Protein AF-W7TYR7-F1 (afdb_monomer)

Foldseek 3Di:
DDDDPDPDPQAPLNCLVVPLVVLVVCLCVCLVVVPDPVFKRKDWPDWDDDSVQQWTKTKIKIFGHDPPPPPDDDDPDDPPPPPPTLIWIKMWTQGWDDDDDPDDDDPHTPGPPVAHTWIFTPDNLVLAQCVQADPVRTTGNFPCNVVPDNVQGPNNVSVSVSVRSVVDPPDPDDDCLVVDDDFFDKDALVVQPPQKFWWWDADVPRDTATWIWGQDLFKTFIWHDDPPDPRMITTHDMDTLVQFPDWDDDAQFWIWTAGVVGDIDITGGNCRVVNVVSSQVSCVVVVNHDFDDDPLLVVLQVQLVVLVVVLVVLVVVCVVVVADDPVSLVSSLVSLVSSLVSLVVGPDPVSVVSNVVSVVVSVVSCPDPRNVVNVVVVVDDDDDDDDDDDDDDDDDDDDDDDDDDDDDDDDDDDDDDDDDDD

pLDDT: mean 72.96, std 19.86, range [28.69, 96.19]

Mean predicted aligned error: 20.6 Å

Secondary structure (DSSP, 8-state):
-----PPPPPPHHHHHHHHHHHHHHHHHHHHHTT--BTTEEEEEEEEEEETTTTEEEEEEEEEEPPTTSTTS---TT----TTTS-EEEEEEE---B----SS----S-B-TTTSPPEEEEEE-GGGS-GGGB-TTSSBB--HHHHT--TT--HHHHHHHHHHHHHT---S-SS-HHHH-PPTT-EEEHHHHGGGEEEEEEE-TTS-EEEEEEEE-SSEEEEEEE-SSSTTEEEEEEEEEGGGEEEEEEETTTEEEEEETTS-EEEEE-TTHHHHHHHHHHHHHHTT-------HHHHHHHHHHHHHHHHHHHHHHHHHHTT---HHHHHHHHHHHHHHHHHHHTS--HHHHHHHHHHHHHHHHHHTSHHHHHHHHHHHS----PPPP----------------------------------

Nearest PDB structures (foldseek):
  8qqf-assembly2_C  TM=7.361E-01  e=1.436E-06  Homo sapiens
  8qqf-assembly1_A  TM=7.653E-01  e=6.402E-06  Homo sapiens
  6jm5-assembly2_B  TM=7.800E-01  e=1.273E-04  Homo sapiens
  6tuh-assembly2_B  TM=6.283E-01  e=4.091E-03  Homo sapiens
  6tse-assembly2_B  TM=6.086E-01  e=2.796E-02  Homo sapiens

Radius of gyration: 42.15 Å; Cα contacts (8 Å, |Δi|>4): 561; chains: 1; bounding box: 116×91×113 Å

Solvent-accessible surface area (backbone atoms only — not comparable to full-atom values): 25210 Å² total; per-residue (Å²): 142,79,91,78,84,72,79,73,83,78,51,71,68,60,52,40,66,61,44,52,62,50,37,53,47,47,31,49,54,52,41,70,71,61,57,50,53,100,53,32,48,60,41,81,77,47,76,48,82,38,79,90,77,35,40,32,38,36,34,36,38,36,33,64,57,66,92,84,64,79,89,60,77,91,70,93,78,71,79,82,63,88,84,77,67,88,34,33,31,35,37,41,40,46,40,50,46,82,81,84,73,89,90,73,98,64,97,63,78,56,24,50,60,83,37,71,59,50,38,35,50,77,39,43,65,88,53,40,53,46,82,36,40,34,96,82,73,35,37,55,48,49,71,66,61,77,65,55,52,69,84,65,48,64,42,56,54,53,50,54,50,43,48,46,40,62,78,38,69,73,93,74,91,68,61,55,79,79,79,54,69,53,65,44,46,75,44,56,47,84,81,44,59,90,33,56,43,67,32,24,33,82,42,97,88,78,50,71,44,73,30,29,41,36,52,56,77,52,36,41,29,40,27,31,74,39,91,87,44,84,69,29,31,27,28,65,42,55,44,54,52,87,45,56,64,46,79,49,69,41,81,61,46,23,34,34,45,31,32,72,88,70,53,68,50,63,33,41,16,59,61,25,57,61,53,51,50,52,49,49,49,33,35,43,77,71,74,47,82,81,73,84,88,44,72,67,47,52,52,31,47,54,50,18,50,50,27,49,53,52,28,52,52,52,50,54,54,32,58,75,66,74,58,87,48,74,66,57,54,50,51,37,52,51,26,32,50,52,19,28,56,33,20,62,72,34,86,39,74,67,30,51,53,51,23,51,50,35,50,49,51,46,51,55,56,60,65,34,66,74,50,41,54,52,52,50,60,70,68,50,82,90,82,77,81,82,83,82,80,90,88,87,89,87,90,88,83,86,82,83,88,87,84,86,81,86,82,88,75,89,84,88,85,82,89,86,84,84,86,82,88,134

Structure (mmCIF, N/CA/C/O backbone):
data_AF-W7TYR7-F1
#
_entry.id   AF-W7TYR7-F1
#
loop_
_atom_site.group_PDB
_atom_site.id
_atom_site.type_symbol
_atom_site.label_atom_id
_atom_site.label_alt_id
_atom_site.label_comp_id
_atom_site.label_asym_id
_atom_site.label_entity_id
_atom_site.label_seq_id
_atom_site.pdbx_PDB_ins_code
_atom_site.Cartn_x
_atom_site.Cartn_y
_atom_site.Cartn_z
_atom_site.occupancy
_atom_site.B_iso_or_equiv
_atom_site.auth_seq_id
_atom_site.auth_comp_id
_atom_site.auth_asym_id
_atom_site.auth_atom_id
_atom_site.pdbx_PDB_model_num
ATOM 1 N N . MET A 1 1 ? 57.293 43.889 -33.703 1.00 39.19 1 MET A N 1
ATOM 2 C CA . MET A 1 1 ? 57.100 42.558 -34.311 1.00 39.19 1 MET A CA 1
ATOM 3 C C . MET A 1 1 ? 56.877 41.585 -33.171 1.00 39.19 1 MET A C 1
ATOM 5 O O . MET A 1 1 ? 57.837 41.118 -32.579 1.00 39.19 1 MET A O 1
ATOM 9 N N . THR A 1 2 ? 55.622 41.410 -32.771 1.00 37.38 2 THR A N 1
ATOM 10 C CA . THR A 1 2 ? 55.209 40.427 -31.764 1.00 37.38 2 THR A CA 1
ATOM 11 C C . THR A 1 2 ? 54.388 39.384 -32.492 1.00 37.38 2 THR A C 1
ATOM 13 O O . THR A 1 2 ? 53.327 39.689 -33.033 1.00 37.38 2 THR A O 1
ATOM 16 N N . ASP A 1 3 ? 54.972 38.196 -32.562 1.00 40.66 3 ASP A N 1
ATOM 17 C CA . ASP A 1 3 ? 54.408 36.972 -33.101 1.00 40.66 3 ASP A CA 1
ATOM 18 C C . ASP A 1 3 ? 53.187 36.590 -32.253 1.00 40.66 3 ASP A C 1
ATOM 20 O O . ASP A 1 3 ? 53.321 36.189 -31.099 1.00 40.66 3 ASP A O 1
ATOM 24 N N . SER A 1 4 ? 51.991 36.801 -32.797 1.00 36.41 4 SER A N 1
ATOM 25 C CA . SER A 1 4 ? 50.727 36.373 -32.195 1.00 36.41 4 SER A CA 1
ATOM 26 C C . SER A 1 4 ? 50.167 35.260 -33.066 1.00 36.41 4 SER A C 1
ATOM 28 O O . SER A 1 4 ? 49.257 35.461 -33.865 1.00 36.41 4 SER A O 1
ATOM 30 N N . SER A 1 5 ? 50.780 34.085 -32.952 1.00 44.78 5 SER A N 1
ATOM 31 C CA . SER A 1 5 ? 50.222 32.846 -33.485 1.00 44.78 5 SER A CA 1
ATOM 32 C C . SER A 1 5 ? 49.186 32.328 -32.490 1.00 44.78 5 SER A C 1
ATOM 34 O O . SER A 1 5 ? 49.464 31.418 -31.712 1.00 44.78 5 SER A O 1
ATOM 36 N N . ASP A 1 6 ? 48.001 32.939 -32.482 1.00 40.06 6 ASP A N 1
ATOM 37 C CA . ASP A 1 6 ? 46.838 32.309 -31.859 1.00 40.06 6 ASP A CA 1
ATOM 38 C C . ASP A 1 6 ? 46.474 31.059 -32.681 1.00 40.06 6 ASP A C 1
ATOM 40 O O . ASP A 1 6 ? 46.296 31.162 -33.901 1.00 40.06 6 ASP A O 1
ATOM 44 N N . PRO A 1 7 ? 46.380 29.862 -32.070 1.00 44.88 7 PRO A N 1
ATOM 45 C CA . PRO A 1 7 ? 45.947 28.678 -32.791 1.00 44.88 7 PRO A CA 1
ATOM 46 C C . PRO A 1 7 ? 44.494 28.869 -33.237 1.00 44.88 7 PRO A C 1
ATOM 48 O O . PRO A 1 7 ? 43.613 29.162 -32.429 1.00 44.88 7 PRO A O 1
ATOM 51 N N . ALA A 1 8 ? 44.249 28.704 -34.539 1.00 42.69 8 ALA A N 1
ATOM 52 C CA . ALA A 1 8 ? 42.916 28.801 -35.120 1.00 42.69 8 ALA A CA 1
ATOM 53 C C . ALA A 1 8 ? 41.913 27.896 -34.369 1.00 42.69 8 ALA A C 1
ATOM 55 O O . ALA A 1 8 ? 42.277 26.783 -33.971 1.00 42.69 8 ALA A O 1
ATOM 56 N N . PRO A 1 9 ? 40.651 28.333 -34.189 1.00 42.69 9 PRO A N 1
ATOM 57 C CA . PRO A 1 9 ? 39.634 27.533 -33.519 1.00 42.69 9 PRO A CA 1
ATOM 58 C C . PRO A 1 9 ? 39.444 26.209 -34.265 1.00 42.69 9 PRO A C 1
ATOM 60 O O . PRO A 1 9 ? 39.054 26.173 -35.432 1.00 42.69 9 PRO A O 1
ATOM 63 N N . VAL A 1 10 ? 39.758 25.110 -33.580 1.00 45.50 10 VAL A N 1
ATOM 64 C CA . VAL A 1 10 ? 39.609 23.747 -34.095 1.00 45.50 10 VAL A CA 1
ATOM 65 C C . VAL A 1 10 ? 38.125 23.507 -34.361 1.00 45.50 10 VAL A C 1
ATOM 67 O O . VAL A 1 10 ? 37.313 23.566 -33.437 1.00 45.50 10 VAL A O 1
ATOM 70 N N . SER A 1 11 ? 37.748 23.259 -35.616 1.00 49.91 11 SER A N 1
ATOM 71 C CA . SER A 1 11 ? 36.361 22.932 -35.943 1.00 49.91 11 SER A CA 1
ATOM 72 C C . SER A 1 11 ? 35.942 21.646 -35.205 1.00 49.91 11 SER A C 1
ATOM 74 O O . SER A 1 11 ? 36.747 20.713 -35.105 1.00 49.91 11 SER A O 1
ATOM 76 N N . PRO A 1 12 ? 34.695 21.536 -34.704 1.00 51.84 12 PRO A N 1
ATOM 77 C CA . PRO A 1 12 ? 34.187 20.307 -34.082 1.00 51.84 12 PRO A CA 1
ATOM 78 C C . PRO A 1 12 ? 34.393 19.066 -34.968 1.00 51.84 12 PRO A C 1
ATOM 80 O O . PRO A 1 12 ? 34.713 17.988 -34.473 1.00 51.84 12 PRO A O 1
ATOM 83 N N . THR A 1 13 ? 34.327 19.251 -36.290 1.00 56.19 13 THR A N 1
ATOM 84 C CA . THR A 1 13 ? 34.595 18.246 -37.327 1.00 56.19 13 THR A CA 1
ATOM 85 C C . THR A 1 13 ? 36.034 17.704 -37.294 1.00 56.19 13 THR A C 1
ATOM 87 O O . THR A 1 13 ? 36.252 16.526 -37.560 1.00 56.19 13 THR A O 1
ATOM 90 N N . SER A 1 14 ? 37.024 18.525 -36.917 1.00 60.25 14 SER A N 1
ATOM 91 C CA . SER A 1 14 ? 38.442 18.136 -36.785 1.00 60.25 14 SER A CA 1
ATOM 92 C C . SER A 1 14 ? 38.724 17.324 -35.508 1.00 60.25 14 SER A C 1
ATOM 94 O O . SER A 1 14 ? 39.539 16.396 -35.488 1.00 60.25 14 SER A O 1
ATOM 96 N N . ILE A 1 15 ? 38.001 17.617 -34.423 1.00 65.38 15 ILE A N 1
ATOM 97 C CA . ILE A 1 15 ? 38.088 16.827 -33.187 1.00 65.38 15 ILE A CA 1
ATOM 98 C C . ILE A 1 15 ? 37.433 15.460 -33.401 1.00 65.38 15 ILE A C 1
ATOM 100 O O . ILE A 1 15 ? 38.005 14.440 -33.021 1.00 65.38 15 ILE A O 1
ATOM 104 N N . TRP A 1 16 ? 36.266 15.426 -34.044 1.00 74.69 16 TRP A N 1
ATOM 105 C CA . TRP A 1 16 ? 35.509 14.197 -34.276 1.00 74.69 16 TRP A CA 1
ATOM 106 C C . TRP A 1 16 ? 36.259 13.215 -35.191 1.00 74.69 16 TRP A C 1
ATOM 108 O O . TRP A 1 16 ? 36.404 12.043 -34.838 1.00 74.69 16 TRP A O 1
ATOM 118 N N . SER A 1 17 ? 36.860 13.717 -36.279 1.00 72.12 17 SER A N 1
ATOM 119 C CA . SER A 1 17 ? 37.628 12.917 -37.248 1.00 72.12 17 SER A CA 1
ATOM 120 C C . SER A 1 17 ? 38.881 12.255 -36.664 1.00 72.12 17 SER A C 1
ATOM 122 O O . SER A 1 17 ? 39.304 11.206 -37.144 1.00 72.12 17 SER A O 1
ATOM 124 N N . SER A 1 18 ? 39.460 12.817 -35.596 1.00 77.62 18 SER A N 1
ATOM 125 C CA . SER A 1 18 ? 40.610 12.229 -34.895 1.00 77.62 18 SER A CA 1
ATOM 126 C C . SER A 1 18 ? 40.230 11.466 -33.622 1.00 77.62 18 SER A C 1
ATOM 128 O O . SER A 1 18 ? 40.970 10.579 -33.188 1.00 77.62 18 SER A O 1
ATOM 130 N N . ARG A 1 19 ? 39.109 11.804 -32.972 1.00 82.25 19 ARG A N 1
ATOM 131 C CA . ARG A 1 19 ? 38.669 11.184 -31.713 1.00 82.25 19 ARG A CA 1
ATOM 132 C C . ARG A 1 19 ? 37.880 9.899 -31.951 1.00 82.25 19 ARG A C 1
ATOM 134 O O . ARG A 1 19 ? 38.197 8.911 -31.299 1.00 82.25 19 ARG A O 1
ATOM 141 N N . MET A 1 20 ? 36.926 9.873 -32.885 1.00 85.31 20 MET A N 1
ATOM 142 C CA . MET A 1 20 ? 36.084 8.691 -33.141 1.00 85.31 20 MET A CA 1
ATOM 143 C C . MET A 1 20 ? 36.871 7.445 -33.554 1.00 85.31 20 MET A C 1
ATOM 145 O O . MET A 1 20 ? 36.643 6.392 -32.954 1.00 85.31 20 MET A O 1
ATOM 149 N N . PRO A 1 21 ? 37.853 7.522 -34.477 1.00 86.06 21 PRO A N 1
ATOM 150 C CA . PRO A 1 21 ? 38.657 6.350 -34.812 1.00 86.06 21 PRO A CA 1
ATOM 151 C C . PRO A 1 21 ? 39.438 5.807 -33.610 1.00 86.06 21 PRO A C 1
ATOM 153 O O . PRO A 1 21 ? 39.543 4.595 -33.447 1.00 86.06 21 PRO A O 1
ATOM 156 N N . ARG A 1 22 ? 39.942 6.691 -32.735 1.00 86.56 22 ARG A N 1
ATOM 157 C CA . ARG A 1 22 ? 40.651 6.298 -31.506 1.00 86.56 22 ARG A CA 1
ATOM 158 C C . ARG A 1 22 ? 39.720 5.676 -30.468 1.00 86.56 22 ARG A C 1
ATOM 160 O O . ARG A 1 22 ? 40.109 4.704 -29.835 1.00 86.56 22 ARG A O 1
ATOM 167 N N . GLU A 1 23 ? 38.512 6.207 -30.301 1.00 87.38 23 GLU A N 1
ATOM 168 C CA . GLU A 1 23 ? 37.497 5.642 -29.402 1.00 87.38 23 GLU A CA 1
ATOM 169 C C . GLU A 1 23 ? 37.071 4.240 -29.849 1.00 87.38 23 GLU A C 1
ATOM 171 O O . GLU A 1 23 ? 37.056 3.320 -29.035 1.00 87.38 23 GLU A O 1
ATOM 176 N N . LEU A 1 24 ? 36.802 4.045 -31.144 1.00 85.44 24 LEU A N 1
ATOM 177 C CA . LEU A 1 24 ? 36.439 2.735 -31.692 1.00 85.44 24 LEU A CA 1
ATOM 178 C C . LEU A 1 24 ? 37.611 1.746 -31.653 1.00 85.44 24 LEU A C 1
ATOM 180 O O . LEU A 1 24 ? 37.408 0.582 -31.322 1.00 85.44 24 LEU A O 1
ATOM 184 N N . ALA A 1 25 ? 38.837 2.196 -31.936 1.00 85.56 25 ALA A N 1
ATOM 185 C CA . ALA A 1 25 ? 40.027 1.357 -31.797 1.00 85.56 25 ALA A CA 1
ATOM 186 C C . ALA A 1 25 ? 40.276 0.961 -30.333 1.00 85.56 25 ALA A C 1
ATOM 188 O O . ALA A 1 25 ? 40.589 -0.192 -30.066 1.00 85.56 25 ALA A O 1
ATOM 189 N N . SER A 1 26 ? 40.082 1.884 -29.385 1.00 84.56 26 SER A N 1
ATOM 190 C CA . SER A 1 26 ? 40.175 1.624 -27.941 1.00 84.56 26 SER A CA 1
ATOM 191 C C . SER A 1 26 ? 39.092 0.654 -27.468 1.00 84.56 26 SER A C 1
ATOM 193 O O . SER A 1 26 ? 39.385 -0.258 -26.699 1.00 84.56 26 SER A O 1
ATOM 195 N N . LEU A 1 27 ? 37.857 0.804 -27.962 1.00 83.25 27 LEU A N 1
ATOM 196 C CA . LEU A 1 27 ? 36.766 -0.142 -27.732 1.00 83.25 27 LEU A CA 1
ATOM 197 C C . LEU A 1 27 ? 37.156 -1.537 -28.227 1.00 83.25 27 LEU A C 1
ATOM 199 O O . LEU A 1 27 ? 37.070 -2.494 -27.472 1.00 83.25 27 LEU A O 1
ATOM 203 N N . GLU A 1 28 ? 37.668 -1.665 -29.448 1.00 78.94 28 GLU A N 1
ATOM 204 C CA . GLU A 1 28 ? 38.120 -2.958 -29.962 1.00 78.94 28 GLU A CA 1
ATOM 205 C C . GLU A 1 28 ? 39.334 -3.515 -29.229 1.00 78.94 28 GLU A C 1
ATOM 207 O O . GLU A 1 28 ? 39.388 -4.710 -28.988 1.00 78.94 28 GLU A O 1
ATOM 212 N N . GLU A 1 29 ? 40.322 -2.696 -28.883 1.00 78.25 29 GLU A N 1
ATOM 213 C CA . GLU A 1 29 ? 41.545 -3.154 -28.229 1.00 78.25 29 GLU A CA 1
ATOM 214 C C . GLU A 1 29 ? 41.277 -3.602 -26.793 1.00 78.25 29 GLU A C 1
ATOM 216 O O . GLU A 1 29 ? 41.718 -4.681 -26.391 1.00 78.25 29 GLU A O 1
ATOM 221 N N . LYS A 1 30 ? 40.514 -2.807 -26.032 1.00 72.44 30 LYS A N 1
ATOM 222 C CA . LYS A 1 30 ? 40.076 -3.190 -24.690 1.00 72.44 30 LYS A CA 1
ATOM 223 C C . LYS A 1 30 ? 39.233 -4.462 -24.776 1.00 72.44 30 LYS A C 1
ATOM 225 O O . LYS A 1 30 ? 39.461 -5.385 -24.006 1.00 72.44 30 LYS A O 1
ATOM 230 N N . LEU A 1 31 ? 38.330 -4.592 -25.743 1.00 67.19 31 LEU A N 1
ATOM 231 C CA . LEU A 1 31 ? 37.446 -5.758 -25.807 1.00 67.19 31 LEU A CA 1
ATOM 232 C C . LEU A 1 31 ? 38.091 -7.013 -26.443 1.00 67.19 31 LEU A C 1
ATOM 234 O O . LEU A 1 31 ? 37.788 -8.116 -25.998 1.00 67.19 31 LEU A O 1
ATOM 238 N N . ARG A 1 32 ? 39.048 -6.885 -27.382 1.00 59.59 32 ARG A N 1
ATOM 239 C CA . ARG A 1 32 ? 39.822 -8.005 -27.979 1.00 59.59 32 ARG A CA 1
ATOM 240 C C . ARG A 1 32 ? 40.736 -8.699 -26.983 1.00 59.59 32 ARG A C 1
ATOM 242 O O . ARG A 1 32 ? 40.950 -9.897 -27.104 1.00 59.59 32 ARG A O 1
ATOM 249 N N . ARG A 1 33 ? 41.267 -7.981 -25.989 1.00 50.59 33 ARG A N 1
ATOM 250 C CA . ARG A 1 33 ? 42.091 -8.590 -24.927 1.00 50.59 33 ARG A CA 1
ATOM 251 C C . ARG A 1 33 ? 41.278 -9.462 -23.965 1.00 50.59 33 ARG A C 1
ATOM 253 O O . ARG A 1 33 ? 41.795 -9.834 -22.918 1.00 50.59 33 ARG A O 1
ATOM 260 N N . GLY A 1 34 ? 40.015 -9.748 -24.292 1.00 46.53 34 GLY A N 1
ATOM 261 C CA . GLY A 1 34 ? 39.099 -10.411 -23.390 1.00 46.53 34 GLY A CA 1
ATOM 262 C C . GLY A 1 34 ? 39.017 -9.617 -22.101 1.00 46.53 34 GLY A C 1
ATOM 263 O O . GLY A 1 34 ? 39.277 -10.180 -21.040 1.00 46.53 34 GLY A O 1
ATOM 264 N N . THR A 1 35 ? 38.673 -8.318 -22.172 1.00 48.06 35 THR A N 1
ATOM 265 C CA . THR A 1 35 ? 38.212 -7.602 -20.971 1.00 48.06 35 THR A CA 1
ATOM 266 C C . THR A 1 35 ? 36.854 -8.180 -20.594 1.00 48.06 35 THR A C 1
ATOM 268 O O . THR A 1 35 ? 35.797 -7.594 -20.793 1.00 48.06 35 THR A O 1
ATOM 271 N N . SER A 1 36 ? 36.917 -9.412 -20.107 1.00 47.91 36 SER A N 1
ATOM 272 C CA . SER A 1 36 ? 35.9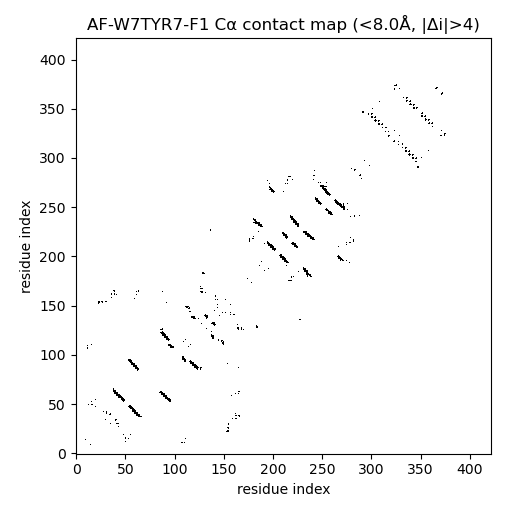49 -10.016 -19.244 1.00 47.91 36 SER A CA 1
ATOM 273 C C . SER A 1 36 ? 35.993 -9.138 -18.005 1.00 47.91 36 SER A C 1
ATOM 275 O O . SER A 1 36 ? 36.991 -9.117 -17.279 1.00 47.91 36 SER A O 1
ATOM 277 N N . THR A 1 37 ? 34.903 -8.437 -17.711 1.00 52.59 37 THR A N 1
ATOM 278 C CA . THR A 1 37 ? 34.578 -8.356 -16.287 1.00 52.59 37 THR A CA 1
ATOM 279 C C . THR A 1 37 ? 34.456 -9.812 -15.819 1.00 52.59 37 THR A C 1
ATOM 281 O O . THR A 1 37 ? 34.163 -10.690 -16.639 1.00 52.59 37 THR A O 1
ATOM 284 N N . ARG A 1 38 ? 34.786 -10.127 -14.561 1.00 53.97 38 ARG A N 1
ATOM 285 C CA . ARG A 1 38 ? 34.997 -11.521 -14.100 1.00 53.97 38 ARG A CA 1
ATOM 286 C C . ARG A 1 38 ? 33.911 -12.527 -14.534 1.00 53.97 38 ARG A C 1
ATOM 288 O O . ARG A 1 38 ? 34.203 -13.712 -14.567 1.00 53.97 38 ARG A O 1
ATOM 295 N N . THR A 1 39 ? 32.711 -12.068 -14.898 1.00 58.19 39 THR A N 1
ATOM 296 C CA . THR A 1 39 ? 31.561 -12.896 -15.271 1.00 58.19 39 THR A CA 1
ATOM 297 C C . THR A 1 39 ? 30.742 -12.405 -16.488 1.00 58.19 39 THR A C 1
ATOM 299 O O . THR A 1 39 ? 29.676 -12.960 -16.745 1.00 58.19 39 THR A O 1
ATOM 302 N N . CYS A 1 40 ? 31.184 -11.404 -17.272 1.00 70.62 40 CYS A N 1
ATOM 303 C CA . CYS A 1 40 ? 30.457 -10.941 -18.475 1.00 70.62 40 CYS A CA 1
ATOM 304 C C . CYS A 1 40 ? 31.368 -10.857 -19.713 1.00 70.62 40 CYS A C 1
ATOM 306 O O . CYS A 1 40 ? 32.413 -10.202 -19.700 1.00 70.62 40 CYS A O 1
ATOM 308 N N . ARG A 1 41 ? 30.966 -11.529 -20.797 1.00 78.12 41 ARG A N 1
ATOM 309 C CA . ARG A 1 41 ? 31.606 -11.490 -22.115 1.00 78.12 41 ARG A CA 1
ATOM 310 C C . ARG A 1 41 ? 30.982 -10.371 -22.944 1.00 78.12 41 ARG A C 1
ATOM 312 O O . ARG A 1 41 ? 29.815 -10.432 -23.321 1.00 78.12 41 ARG A O 1
ATOM 319 N N . VAL A 1 42 ? 31.789 -9.368 -23.263 1.00 81.94 42 VAL A N 1
ATOM 320 C CA . VAL A 1 42 ? 31.397 -8.231 -24.100 1.00 81.94 42 VAL A CA 1
ATOM 321 C C . VAL A 1 42 ? 31.832 -8.483 -25.543 1.00 81.94 42 VAL A C 1
ATOM 323 O O . VAL A 1 42 ? 33.010 -8.723 -25.798 1.00 81.94 42 VAL A O 1
ATOM 326 N N . THR A 1 43 ? 30.902 -8.391 -26.492 1.00 83.50 43 THR A N 1
ATOM 327 C CA . THR A 1 43 ? 31.155 -8.619 -27.922 1.00 83.50 43 THR A CA 1
ATOM 328 C C . THR A 1 43 ? 30.668 -7.430 -28.742 1.00 83.50 43 THR A C 1
ATOM 330 O O . THR A 1 43 ? 29.492 -7.083 -28.694 1.00 83.50 43 THR A O 1
ATOM 333 N N . VAL A 1 44 ? 31.544 -6.805 -29.530 1.00 85.44 44 VAL A N 1
ATOM 334 C CA . VAL A 1 44 ? 31.132 -5.769 -30.493 1.00 85.44 44 VAL A CA 1
ATOM 335 C C . VAL A 1 44 ? 30.607 -6.461 -31.749 1.00 85.44 44 VAL A C 1
ATOM 337 O O . VAL A 1 44 ? 31.363 -7.158 -32.419 1.00 85.44 44 VAL A O 1
ATOM 340 N N . LEU A 1 45 ? 29.326 -6.274 -32.066 1.00 84.12 45 LEU A N 1
ATOM 341 C CA . LEU A 1 45 ? 28.677 -6.911 -33.218 1.00 84.12 45 LEU A CA 1
ATOM 342 C C . LEU A 1 45 ? 28.783 -6.065 -34.484 1.00 84.12 45 LEU A C 1
ATOM 344 O O . LEU A 1 45 ? 28.972 -6.586 -35.579 1.00 84.12 45 LEU A O 1
ATOM 348 N N . SER A 1 46 ? 28.643 -4.748 -34.350 1.00 87.50 46 SER A N 1
ATOM 349 C CA . SER A 1 46 ? 28.732 -3.836 -35.485 1.00 87.50 46 SER A CA 1
ATOM 350 C C . SER A 1 46 ? 29.206 -2.456 -35.055 1.00 87.50 46 SER A C 1
ATOM 352 O O . SER A 1 46 ? 29.031 -2.033 -33.910 1.00 87.50 46 SER A O 1
ATOM 354 N N . LYS A 1 47 ? 29.814 -1.743 -36.000 1.00 88.19 47 LYS A N 1
ATOM 355 C CA . LYS A 1 47 ? 30.225 -0.350 -35.851 1.00 88.19 47 LYS A CA 1
ATOM 356 C C . LYS A 1 47 ? 29.929 0.392 -37.145 1.00 88.19 47 LYS A C 1
ATOM 358 O O . LYS A 1 47 ? 30.207 -0.112 -38.229 1.00 88.19 47 LYS A O 1
ATOM 363 N N . THR A 1 48 ? 29.377 1.586 -37.018 1.00 88.69 48 THR A N 1
ATOM 364 C CA . THR A 1 48 ? 29.124 2.508 -38.122 1.00 88.69 48 THR A CA 1
ATOM 365 C C . THR A 1 48 ? 29.826 3.810 -37.789 1.00 88.69 48 THR A C 1
ATOM 367 O O . THR A 1 48 ? 29.563 4.386 -36.734 1.00 88.69 48 THR A O 1
ATOM 370 N N . LEU A 1 49 ? 30.729 4.246 -38.666 1.00 87.44 49 LEU A N 1
ATOM 371 C CA . LEU A 1 49 ? 31.401 5.536 -38.570 1.00 87.44 49 LEU A CA 1
ATOM 372 C C . LEU A 1 49 ? 31.287 6.252 -39.913 1.00 87.44 49 LEU A C 1
ATOM 374 O O . LEU A 1 49 ? 31.837 5.786 -40.908 1.00 87.44 49 LEU A O 1
ATOM 378 N N . ASP A 1 50 ? 30.610 7.391 -39.910 1.00 84.38 50 ASP A N 1
ATOM 379 C CA . ASP A 1 50 ? 30.505 8.310 -41.036 1.00 84.38 50 ASP A CA 1
ATOM 380 C C . ASP A 1 50 ? 30.928 9.702 -40.555 1.00 84.38 50 ASP A C 1
ATOM 382 O O . ASP A 1 50 ? 30.204 10.368 -39.814 1.00 84.38 50 ASP A O 1
ATOM 386 N N . ASN A 1 51 ? 32.139 10.114 -40.934 1.00 77.50 51 ASN A N 1
ATOM 387 C CA . ASN A 1 51 ? 32.704 11.412 -40.555 1.00 77.50 51 ASN A CA 1
ATOM 388 C C . ASN A 1 51 ? 32.036 12.586 -41.262 1.00 77.50 51 ASN A C 1
ATOM 390 O O . ASN A 1 51 ? 32.021 13.682 -40.701 1.00 77.50 51 ASN A O 1
ATOM 394 N N . ASP A 1 52 ? 31.474 12.361 -42.446 1.00 75.00 52 ASP A N 1
ATOM 395 C CA . ASP A 1 52 ? 30.884 13.421 -43.255 1.00 75.00 52 ASP A CA 1
ATOM 396 C C . ASP A 1 52 ? 29.493 13.776 -42.722 1.00 75.00 52 ASP A C 1
ATOM 398 O O . ASP A 1 52 ? 29.141 14.951 -42.618 1.00 75.00 52 ASP A O 1
ATOM 402 N N . ASN A 1 53 ? 28.741 12.760 -42.288 1.00 75.75 53 ASN A N 1
ATOM 403 C CA . ASN A 1 53 ? 27.419 12.922 -41.683 1.00 75.75 53 ASN A CA 1
ATOM 404 C C . ASN A 1 53 ? 27.442 12.952 -40.144 1.00 75.75 53 ASN A C 1
ATOM 406 O O . ASN A 1 53 ? 26.400 13.120 -39.510 1.00 75.75 53 ASN A O 1
ATOM 410 N N . GLY A 1 54 ? 28.616 12.786 -39.524 1.00 77.75 54 GLY A N 1
ATOM 411 C CA . GLY A 1 54 ? 28.787 12.791 -38.071 1.00 77.75 54 GLY A CA 1
ATOM 412 C C . GLY A 1 54 ? 28.085 11.630 -37.358 1.00 77.75 54 GLY A C 1
ATOM 413 O O . GLY A 1 54 ? 27.649 11.802 -36.221 1.00 77.75 54 GLY A O 1
ATOM 414 N N . VAL A 1 55 ? 27.949 10.466 -38.001 1.00 83.19 55 VAL A N 1
ATOM 415 C CA . VAL A 1 55 ? 27.262 9.285 -37.448 1.00 83.19 55 VAL A CA 1
ATOM 416 C C . VAL A 1 55 ? 28.268 8.328 -36.827 1.00 83.19 55 VAL A C 1
ATOM 418 O O . VAL A 1 55 ? 29.130 7.793 -37.523 1.00 83.19 55 VAL A O 1
ATOM 421 N N . CYS A 1 56 ? 28.155 8.081 -35.524 1.00 88.12 56 CYS A N 1
ATOM 422 C CA . CYS A 1 56 ? 28.957 7.074 -34.835 1.00 88.12 56 CYS A CA 1
ATOM 423 C C . CYS A 1 56 ? 28.046 6.213 -33.971 1.00 88.12 56 CYS A C 1
ATOM 425 O O . CYS A 1 56 ? 27.499 6.682 -32.973 1.00 88.12 56 CYS A O 1
ATOM 427 N N . LYS A 1 57 ? 27.892 4.951 -34.365 1.00 90.81 57 LYS A N 1
ATOM 428 C CA . LYS A 1 57 ? 27.079 3.968 -33.652 1.00 90.81 57 LYS A CA 1
ATOM 429 C C . LYS A 1 57 ? 27.850 2.674 -33.489 1.00 90.81 57 LYS A C 1
ATOM 431 O O . LYS A 1 57 ? 28.480 2.214 -34.444 1.00 90.81 57 LYS A O 1
ATOM 436 N N . CYS A 1 58 ? 27.761 2.047 -32.326 1.00 90.75 58 CYS A N 1
ATOM 437 C CA . CYS A 1 58 ? 28.209 0.671 -32.159 1.00 90.75 58 CYS A CA 1
ATOM 438 C C . CYS A 1 58 ? 27.143 -0.184 -31.484 1.00 90.75 58 CYS A C 1
ATOM 440 O O . CYS A 1 58 ? 26.449 0.261 -30.575 1.00 90.75 58 CYS A O 1
ATOM 442 N N . THR A 1 59 ? 27.023 -1.421 -31.956 1.00 90.62 59 THR A N 1
ATOM 443 C CA . THR A 1 59 ? 26.147 -2.429 -31.363 1.00 90.62 59 THR A CA 1
ATOM 444 C C . THR A 1 59 ? 27.011 -3.399 -30.580 1.00 90.62 59 THR A C 1
ATOM 446 O O . THR A 1 59 ? 27.966 -3.961 -31.125 1.00 90.62 59 THR A O 1
ATOM 449 N N . VAL A 1 60 ? 26.687 -3.595 -29.308 1.00 89.62 60 VAL A N 1
ATOM 450 C CA . VAL A 1 60 ? 27.455 -4.420 -28.378 1.00 89.62 60 VAL A CA 1
ATOM 451 C C . VAL A 1 60 ? 26.531 -5.420 -27.699 1.00 89.62 60 VAL A C 1
ATOM 453 O O . VAL A 1 60 ? 25.477 -5.046 -27.198 1.00 89.62 60 VAL A O 1
ATOM 456 N N . MET A 1 61 ? 26.940 -6.683 -27.663 1.00 87.25 61 MET A N 1
ATOM 457 C CA . MET A 1 61 ? 26.288 -7.748 -26.909 1.00 87.25 61 MET A CA 1
ATOM 458 C C . MET A 1 61 ? 27.030 -7.991 -25.594 1.00 87.25 61 MET A C 1
ATOM 460 O O . MET A 1 61 ? 28.257 -8.111 -25.583 1.00 87.25 61 MET A O 1
ATOM 464 N N . LEU A 1 62 ? 26.286 -8.088 -24.498 1.00 87.00 62 LEU A N 1
ATOM 465 C CA . LEU A 1 62 ? 26.774 -8.405 -23.160 1.00 87.00 62 LEU A CA 1
ATOM 466 C C . LEU A 1 62 ? 26.211 -9.765 -22.743 1.00 87.00 62 LEU A C 1
ATOM 468 O O . LEU A 1 62 ? 25.046 -9.863 -22.366 1.00 87.00 62 LEU A O 1
ATOM 472 N N . ASN A 1 63 ? 27.029 -10.811 -22.799 1.00 81.38 63 ASN A N 1
ATOM 473 C CA . ASN A 1 63 ? 26.627 -12.164 -22.421 1.00 81.38 63 ASN A CA 1
ATOM 474 C C . ASN A 1 63 ? 27.154 -12.497 -21.028 1.00 81.38 63 ASN A C 1
ATOM 476 O O . ASN A 1 63 ? 28.353 -12.378 -20.773 1.00 81.38 63 ASN A O 1
ATOM 480 N N . ARG A 1 64 ? 26.287 -12.958 -20.127 1.00 70.75 64 ARG A N 1
ATOM 481 C CA . ARG A 1 64 ? 26.737 -13.498 -18.838 1.00 70.75 64 ARG A CA 1
ATOM 482 C C . ARG A 1 64 ? 27.482 -14.811 -19.085 1.00 70.75 64 ARG A C 1
ATOM 484 O O . ARG A 1 64 ? 27.080 -15.588 -19.945 1.00 70.75 64 ARG A O 1
ATOM 491 N N . ARG A 1 65 ? 28.584 -15.041 -18.370 1.00 63.00 65 ARG A N 1
ATOM 492 C CA . ARG A 1 65 ? 29.213 -16.365 -18.320 1.00 63.00 65 ARG A CA 1
ATOM 493 C C . ARG A 1 65 ? 28.481 -17.207 -17.282 1.00 63.00 65 ARG A C 1
ATOM 495 O O . ARG A 1 65 ? 28.356 -16.764 -16.143 1.00 63.00 65 ARG A O 1
ATOM 502 N N . ASP A 1 66 ? 28.065 -18.409 -17.662 1.00 53.97 66 ASP A N 1
ATOM 503 C CA . ASP A 1 66 ? 27.684 -19.437 -16.698 1.00 53.97 66 ASP A CA 1
ATOM 504 C C . ASP A 1 66 ? 28.962 -20.009 -16.071 1.00 53.97 66 ASP A C 1
ATOM 506 O O . ASP A 1 66 ? 29.832 -20.521 -16.777 1.00 53.97 66 ASP A O 1
ATOM 510 N N . GLU A 1 67 ? 29.087 -19.940 -14.741 1.00 44.53 67 GLU A N 1
ATOM 511 C CA . GLU A 1 67 ? 30.262 -20.436 -13.997 1.00 44.53 67 GLU A CA 1
ATOM 512 C C . GLU A 1 67 ? 30.501 -21.956 -14.156 1.00 44.53 67 GLU A C 1
ATOM 514 O O . GLU A 1 67 ? 31.532 -22.468 -13.728 1.00 44.53 67 GLU A O 1
ATOM 519 N N . GLN A 1 68 ? 29.584 -22.691 -14.797 1.00 40.88 68 GLN A N 1
ATOM 520 C CA . GLN A 1 68 ? 29.659 -24.143 -14.998 1.00 40.88 68 GLN A CA 1
ATOM 521 C C . GLN A 1 68 ? 30.216 -24.597 -16.356 1.00 40.88 68 GLN A C 1
ATOM 523 O O . GLN A 1 68 ? 30.442 -25.794 -16.528 1.00 40.88 68 GLN A O 1
ATOM 528 N N . ALA A 1 69 ? 30.459 -23.691 -17.310 1.00 45.88 69 ALA A N 1
ATOM 529 C CA . ALA A 1 69 ? 30.898 -24.065 -18.662 1.00 45.88 69 ALA A CA 1
ATOM 530 C C . ALA A 1 69 ? 32.422 -23.968 -18.903 1.00 45.88 69 ALA A C 1
ATOM 532 O O . ALA A 1 69 ? 32.906 -24.428 -19.936 1.00 45.88 69 ALA A O 1
ATOM 533 N N . ASP A 1 70 ? 33.194 -23.409 -17.967 1.00 44.09 70 ASP A N 1
ATOM 534 C CA . ASP A 1 70 ? 34.588 -22.985 -18.204 1.00 44.09 70 ASP A CA 1
ATOM 535 C C . ASP A 1 70 ? 35.645 -24.076 -17.880 1.00 44.09 70 ASP A C 1
ATOM 537 O O . ASP A 1 70 ? 36.676 -23.796 -17.275 1.00 44.09 70 ASP A O 1
ATOM 541 N N . ASP A 1 71 ? 35.412 -25.330 -18.302 1.00 40.78 71 ASP A N 1
ATOM 542 C CA . ASP A 1 71 ? 36.472 -26.368 -18.375 1.00 40.78 71 ASP A CA 1
ATOM 543 C C . ASP A 1 71 ? 36.853 -26.724 -19.828 1.00 40.78 71 ASP A C 1
ATOM 545 O O . ASP A 1 71 ? 37.623 -27.648 -20.097 1.00 40.78 71 ASP A O 1
ATOM 549 N N . ARG A 1 72 ? 36.329 -25.975 -20.807 1.00 41.91 72 ARG A N 1
ATOM 550 C CA . ARG A 1 72 ? 36.787 -26.024 -22.199 1.00 41.91 72 ARG A CA 1
ATOM 551 C C . ARG A 1 72 ? 37.340 -24.659 -22.572 1.00 41.91 72 ARG A C 1
ATOM 553 O O . ARG A 1 72 ? 36.650 -23.654 -22.466 1.00 41.91 72 ARG A O 1
ATOM 560 N N . GLY A 1 73 ? 38.619 -24.643 -22.941 1.00 40.78 73 GLY A N 1
ATOM 561 C CA . GLY A 1 73 ? 39.335 -23.439 -23.351 1.00 40.78 73 GLY A CA 1
ATOM 562 C C . GLY A 1 73 ? 38.679 -22.718 -24.538 1.00 40.78 73 GLY A C 1
ATOM 563 O O . GLY A 1 73 ? 37.729 -23.224 -25.132 1.00 40.78 73 GLY A O 1
ATOM 564 N N . PRO A 1 74 ? 39.180 -21.523 -24.888 1.00 42.44 74 PRO A N 1
ATOM 565 C CA . PRO A 1 74 ? 38.559 -20.680 -25.898 1.00 42.44 74 PRO A CA 1
ATOM 566 C C . PRO A 1 74 ? 38.741 -21.298 -27.290 1.00 42.44 74 PRO A C 1
ATOM 568 O O . PRO A 1 74 ? 39.808 -21.166 -27.883 1.00 42.44 74 PRO A O 1
ATOM 571 N N . ASP A 1 75 ? 37.704 -21.943 -27.820 1.00 42.88 75 ASP A N 1
ATOM 572 C CA . ASP A 1 75 ? 37.626 -22.245 -29.248 1.00 42.88 75 ASP A CA 1
ATOM 573 C C . ASP A 1 75 ? 37.151 -20.975 -29.975 1.00 42.88 75 ASP A C 1
ATOM 575 O O . ASP A 1 75 ? 36.045 -20.474 -29.763 1.00 42.88 75 ASP A O 1
ATOM 579 N N . GLU A 1 76 ? 38.032 -20.401 -30.796 1.00 49.66 76 GLU A N 1
ATOM 580 C CA . GLU A 1 76 ? 37.831 -19.111 -31.475 1.00 49.66 76 GLU A CA 1
ATOM 581 C C . GLU A 1 76 ? 36.838 -19.165 -32.657 1.00 49.66 76 GLU A C 1
ATOM 583 O O . GLU A 1 76 ? 36.591 -18.135 -33.281 1.00 49.66 76 GLU A O 1
ATOM 588 N N . ASP A 1 77 ? 36.212 -20.317 -32.926 1.00 44.69 77 ASP A N 1
ATOM 589 C CA . ASP A 1 77 ? 35.429 -20.562 -34.149 1.00 44.69 77 ASP A CA 1
ATOM 590 C C . ASP A 1 77 ? 33.968 -21.008 -33.922 1.00 44.69 77 ASP A C 1
ATOM 592 O O . ASP A 1 77 ? 33.288 -21.402 -34.873 1.00 44.69 77 ASP A O 1
ATOM 596 N N . GLU A 1 78 ? 33.433 -20.940 -32.697 1.00 44.84 78 GLU A N 1
ATOM 597 C CA . GLU A 1 78 ? 32.024 -21.295 -32.473 1.00 44.84 78 GLU A CA 1
ATOM 598 C C . GLU A 1 78 ? 31.083 -20.150 -32.916 1.00 44.84 78 GLU A C 1
ATOM 600 O O . GLU A 1 78 ? 31.240 -19.007 -32.465 1.00 44.84 78 GLU A O 1
ATOM 605 N N . PRO A 1 79 ? 30.110 -20.402 -33.817 1.00 38.38 79 PRO A N 1
ATOM 606 C CA . PRO A 1 79 ? 29.166 -19.377 -34.243 1.00 38.38 79 PRO A CA 1
ATOM 607 C C . PRO A 1 79 ? 28.351 -18.892 -33.042 1.00 38.38 79 PRO A C 1
ATOM 609 O O . PRO A 1 79 ? 27.760 -19.687 -32.317 1.00 38.38 79 PRO A O 1
ATOM 612 N N . LEU A 1 80 ? 28.314 -17.570 -32.846 1.00 46.28 80 LEU A N 1
ATOM 613 C CA . LEU A 1 80 ? 27.487 -16.928 -31.826 1.00 46.28 80 LEU A CA 1
ATOM 614 C C . LEU A 1 80 ? 26.016 -17.256 -32.101 1.00 46.28 80 LEU A C 1
ATOM 616 O O . LEU A 1 80 ? 25.400 -16.650 -32.982 1.00 46.28 80 LEU A O 1
ATOM 620 N N . ASP A 1 81 ? 25.460 -18.208 -31.357 1.00 39.72 81 ASP A N 1
ATOM 621 C CA . ASP A 1 81 ? 24.035 -18.496 -31.405 1.00 39.72 81 ASP A CA 1
ATOM 622 C C . ASP A 1 81 ? 23.276 -17.367 -30.694 1.00 39.72 81 ASP A C 1
ATOM 624 O O . ASP A 1 81 ? 23.184 -17.292 -29.468 1.00 39.72 81 ASP A O 1
ATOM 628 N N . LEU A 1 82 ? 22.778 -16.421 -31.492 1.00 45.59 82 LEU A N 1
ATOM 629 C CA . LEU A 1 82 ? 22.033 -15.242 -31.039 1.00 45.59 82 LEU A CA 1
ATOM 630 C C . LEU A 1 82 ? 20.645 -15.598 -30.463 1.00 45.59 82 LEU A C 1
ATOM 632 O O . LEU A 1 82 ? 19.917 -14.694 -30.048 1.00 45.59 82 LEU A O 1
ATOM 636 N N . GLY A 1 83 ? 20.260 -16.880 -30.473 1.00 38.41 83 GLY A N 1
ATOM 637 C CA . GLY A 1 83 ? 18.938 -17.354 -30.067 1.00 38.41 83 GLY A CA 1
ATOM 638 C C . GLY A 1 83 ? 18.814 -17.844 -28.622 1.00 38.41 83 GLY A C 1
ATOM 639 O O . GLY A 1 83 ? 17.718 -17.750 -28.071 1.00 38.41 83 GLY A O 1
ATOM 640 N N . GLU A 1 84 ? 19.890 -18.337 -27.996 1.00 40.50 84 GLU A N 1
ATOM 641 C CA . GLU A 1 84 ? 19.768 -19.121 -26.749 1.00 40.50 84 GLU A CA 1
ATOM 642 C C . GLU A 1 84 ? 20.552 -18.586 -25.539 1.00 40.50 84 GLU A C 1
ATOM 644 O O . GLU A 1 84 ? 20.232 -18.944 -24.405 1.00 40.50 84 GLU A O 1
ATOM 649 N N . THR A 1 85 ? 21.511 -17.671 -25.708 1.00 47.66 85 THR A N 1
ATOM 650 C CA . THR A 1 85 ? 22.239 -17.097 -24.561 1.00 47.66 85 THR A CA 1
ATOM 651 C C . THR A 1 85 ? 21.569 -15.818 -24.059 1.00 47.66 85 THR A C 1
ATOM 653 O O . THR A 1 85 ? 21.502 -14.827 -24.787 1.00 47.66 85 THR A O 1
ATOM 656 N N . GLY A 1 86 ? 21.092 -15.817 -22.809 1.00 58.91 86 GLY A N 1
ATOM 657 C CA . GLY A 1 86 ? 20.482 -14.669 -22.124 1.00 58.91 86 GLY A CA 1
ATOM 658 C C . GLY A 1 86 ? 21.433 -13.478 -21.944 1.00 58.91 86 GLY A C 1
ATOM 659 O O . GLY A 1 86 ? 21.993 -13.277 -20.866 1.00 58.91 86 GLY A O 1
ATOM 660 N N . GLY A 1 87 ? 21.613 -12.692 -23.007 1.00 75.69 87 GLY A N 1
ATOM 661 C CA . GLY A 1 87 ? 22.478 -11.514 -23.063 1.00 75.69 87 GLY A CA 1
ATOM 662 C C . GLY A 1 87 ? 21.730 -10.196 -23.285 1.00 75.69 87 GLY A C 1
ATOM 663 O O . GLY A 1 87 ? 20.568 -10.166 -23.692 1.00 75.69 87 GLY A O 1
ATOM 664 N N . VAL A 1 88 ? 22.415 -9.084 -23.012 1.00 85.06 88 VAL A N 1
ATOM 665 C CA . VAL A 1 88 ? 21.913 -7.718 -23.210 1.00 85.06 88 VAL A CA 1
ATOM 666 C C . VAL A 1 88 ? 22.520 -7.121 -24.470 1.00 85.06 88 VAL A C 1
ATOM 668 O O . VAL A 1 88 ? 23.737 -6.979 -24.573 1.00 85.06 88 VAL A O 1
ATOM 671 N N . LEU A 1 89 ? 21.671 -6.720 -25.412 1.00 89.44 89 LEU A N 1
ATOM 672 C CA . LEU A 1 89 ? 22.082 -6.062 -26.647 1.00 89.44 89 LEU A CA 1
ATOM 673 C C . LEU A 1 89 ? 21.926 -4.549 -26.502 1.00 89.44 89 LEU A C 1
ATOM 675 O O . LEU A 1 89 ? 20.825 -4.054 -26.259 1.00 89.44 89 LEU A O 1
ATOM 679 N N . LEU A 1 90 ? 23.018 -3.815 -26.689 1.00 92.25 90 LEU A N 1
ATOM 680 C CA . LEU A 1 90 ? 23.087 -2.364 -26.556 1.00 92.25 90 LEU A CA 1
ATOM 681 C C . LEU A 1 90 ? 23.463 -1.703 -27.886 1.00 92.25 90 LEU A C 1
ATOM 683 O O . LEU A 1 90 ? 24.352 -2.176 -28.589 1.00 92.25 90 LEU A O 1
ATOM 687 N N . GLU A 1 91 ? 22.846 -0.565 -28.192 1.00 94.06 91 GLU A N 1
ATOM 688 C CA . GLU A 1 91 ? 23.318 0.396 -29.193 1.00 94.06 91 GLU A CA 1
ATOM 689 C C . GLU A 1 91 ? 23.905 1.603 -28.461 1.00 94.06 91 GLU A C 1
ATOM 691 O O . GLU A 1 91 ? 23.200 2.284 -27.721 1.00 94.06 91 GLU A O 1
ATOM 696 N N . VAL A 1 92 ? 25.183 1.898 -28.675 1.00 92.88 92 VAL A N 1
ATOM 697 C CA . VAL A 1 92 ? 25.809 3.138 -28.213 1.00 92.88 92 VAL A CA 1
ATOM 698 C C . VAL A 1 92 ? 25.845 4.113 -29.385 1.00 92.88 92 VAL A C 1
ATOM 700 O O . VAL A 1 92 ? 26.549 3.890 -30.370 1.00 92.88 92 VAL A O 1
ATOM 703 N N . ASP A 1 93 ? 25.081 5.194 -29.276 1.00 91.38 93 ASP A N 1
ATOM 704 C CA . ASP A 1 93 ? 24.952 6.262 -30.262 1.00 91.38 93 ASP A CA 1
ATOM 705 C C . ASP A 1 93 ? 25.714 7.515 -29.809 1.00 91.38 93 ASP A C 1
ATOM 707 O O . ASP A 1 93 ? 25.270 8.268 -28.939 1.00 91.38 93 ASP A O 1
ATOM 711 N N . ALA A 1 94 ? 26.870 7.740 -30.429 1.00 89.06 94 ALA A N 1
ATOM 712 C CA . ALA A 1 94 ? 27.725 8.911 -30.248 1.00 89.06 94 ALA A CA 1
ATOM 713 C C . ALA A 1 94 ? 27.629 9.897 -31.429 1.00 89.06 94 ALA A C 1
ATOM 715 O O . ALA A 1 94 ? 28.519 10.733 -31.619 1.00 89.06 94 ALA A O 1
ATOM 716 N N . SER A 1 95 ? 26.575 9.788 -32.245 1.00 86.44 95 SER A N 1
ATOM 717 C CA . SER A 1 95 ? 26.373 10.635 -33.421 1.00 86.44 95 SER A CA 1
ATOM 718 C C . SER A 1 95 ? 26.188 12.107 -33.043 1.00 86.44 95 SER A C 1
ATOM 720 O O . SER A 1 95 ? 25.611 12.448 -32.008 1.00 86.44 95 SER A O 1
ATOM 722 N N . SER A 1 96 ? 26.666 12.998 -33.907 1.00 79.75 96 SER A N 1
ATOM 723 C CA . SER A 1 96 ? 26.471 14.443 -33.786 1.00 79.75 96 SER A CA 1
ATOM 724 C C . SER A 1 96 ? 24.994 14.793 -33.954 1.00 79.75 96 SER A C 1
ATOM 726 O O . SER A 1 96 ? 24.318 14.246 -34.824 1.00 79.75 96 SER A O 1
ATOM 728 N N . ARG A 1 97 ? 24.477 15.714 -33.133 1.00 68.88 97 ARG A N 1
ATOM 729 C CA . ARG A 1 97 ? 23.061 16.110 -33.165 1.00 68.88 97 ARG A CA 1
ATOM 730 C C . ARG A 1 97 ? 22.908 17.601 -33.443 1.00 68.88 97 ARG A C 1
ATOM 732 O O . ARG A 1 97 ? 23.716 18.384 -32.934 1.00 68.88 97 ARG A O 1
ATOM 739 N N . PRO A 1 98 ? 21.885 18.007 -34.218 1.00 57.44 98 PRO A N 1
ATOM 740 C CA . PRO A 1 98 ? 21.556 19.416 -34.374 1.00 57.44 98 PRO A CA 1
ATOM 741 C C . PRO A 1 98 ? 21.123 19.992 -33.022 1.00 57.44 98 PRO A C 1
ATOM 743 O O . PRO A 1 98 ? 20.405 19.342 -32.263 1.00 57.44 98 PRO A O 1
ATOM 746 N N . ALA A 1 99 ? 21.556 21.216 -32.722 1.00 52.69 99 ALA A N 1
ATOM 747 C CA . ALA A 1 99 ? 21.150 21.917 -31.513 1.00 52.69 99 ALA A CA 1
ATOM 748 C C . ALA A 1 99 ? 19.649 22.242 -31.594 1.00 52.69 99 ALA A C 1
ATOM 750 O O . ALA A 1 99 ? 19.237 23.137 -32.328 1.00 52.69 99 ALA A O 1
ATOM 751 N N . THR A 1 100 ? 18.814 21.502 -30.871 1.00 46.78 100 THR A N 1
ATOM 752 C CA . THR A 1 100 ? 17.387 21.812 -30.727 1.00 46.78 100 THR A CA 1
ATOM 753 C C . THR A 1 100 ? 17.163 22.596 -29.435 1.00 46.78 100 THR A C 1
ATOM 755 O O . THR A 1 100 ? 17.231 22.007 -28.358 1.00 46.78 100 THR A O 1
ATOM 758 N N . GLY A 1 101 ? 16.879 23.900 -29.536 1.00 41.31 101 GLY A N 1
ATOM 759 C CA . GLY A 1 101 ? 16.330 24.698 -28.429 1.00 41.31 101 GLY A CA 1
ATOM 760 C C . GLY A 1 101 ? 16.790 26.158 -28.386 1.00 41.31 101 GLY A C 1
ATOM 761 O O . GLY A 1 101 ? 17.979 26.441 -28.270 1.00 41.31 101 GLY A O 1
ATOM 762 N N . GLU A 1 102 ? 15.826 27.079 -28.458 1.00 44.69 102 GLU A N 1
ATOM 763 C CA . GLU A 1 102 ? 15.993 28.515 -28.223 1.00 44.69 102 GLU A CA 1
ATOM 764 C C . GLU A 1 102 ? 16.609 28.792 -26.842 1.00 44.69 102 GLU A C 1
ATOM 766 O O . GLU A 1 102 ? 16.178 28.241 -25.832 1.00 44.69 102 GLU A O 1
ATOM 771 N N . GLY A 1 103 ? 17.584 29.702 -26.789 1.00 42.09 103 GLY A N 1
ATOM 772 C CA . GLY A 1 103 ? 18.053 30.278 -25.530 1.00 42.09 103 GLY A CA 1
ATOM 773 C C . GLY A 1 103 ? 19.191 29.522 -24.848 1.00 42.09 103 GLY A C 1
ATOM 774 O O . GLY A 1 103 ? 19.046 29.040 -23.736 1.00 42.09 103 GLY A O 1
ATOM 775 N N . THR A 1 104 ? 20.364 29.475 -25.471 1.00 36.34 104 THR A N 1
ATOM 776 C CA . THR A 1 104 ? 21.658 29.777 -24.826 1.00 36.34 104 THR A CA 1
ATOM 777 C C . THR A 1 104 ? 22.724 29.778 -25.916 1.00 36.34 104 THR A C 1
ATOM 779 O O . THR A 1 104 ? 22.899 28.810 -26.650 1.00 36.34 104 THR A O 1
ATOM 782 N N . GLY A 1 105 ? 23.405 30.911 -26.079 1.00 40.44 105 GLY A N 1
ATOM 783 C CA . GLY A 1 105 ? 24.450 31.070 -27.079 1.00 40.44 105 GLY A CA 1
ATOM 784 C C . GLY A 1 105 ? 25.661 30.200 -26.760 1.00 40.44 105 GLY A C 1
ATOM 785 O O . GLY A 1 105 ? 26.516 30.605 -25.983 1.00 40.44 105 GLY A O 1
ATOM 786 N N . VAL A 1 106 ? 25.760 29.040 -27.405 1.00 38.91 106 VAL A N 1
ATOM 787 C CA . VAL A 1 106 ? 27.035 28.369 -27.672 1.00 38.91 106 VAL A CA 1
ATOM 788 C C . VAL A 1 106 ? 27.001 27.901 -29.123 1.00 38.91 106 VAL A C 1
ATOM 790 O O . VAL A 1 106 ? 26.435 26.870 -29.467 1.00 38.91 106 VAL A O 1
ATOM 793 N N . SER A 1 107 ? 27.583 28.715 -30.003 1.00 40.56 107 SER A N 1
ATOM 794 C CA . SER A 1 107 ? 27.850 28.356 -31.394 1.00 40.56 107 SER A CA 1
ATOM 795 C C . SER A 1 107 ? 28.975 27.317 -31.431 1.00 40.56 107 SER A C 1
ATOM 797 O O . SER A 1 107 ? 30.149 27.662 -31.534 1.00 40.56 107 SER A O 1
ATOM 799 N N . GLY A 1 108 ? 28.618 26.042 -31.311 1.00 46.94 108 GLY A N 1
ATOM 800 C CA . GLY A 1 108 ? 29.511 24.896 -31.461 1.00 46.94 108 GLY A CA 1
ATOM 801 C C . GLY A 1 108 ? 28.693 23.619 -31.313 1.00 46.94 108 GLY A C 1
ATOM 802 O O . GLY A 1 108 ? 27.949 23.492 -30.350 1.00 46.94 108 GLY A O 1
ATOM 803 N N . ALA A 1 109 ? 28.757 22.718 -32.292 1.00 50.41 109 ALA A N 1
ATOM 804 C CA . ALA A 1 109 ? 27.928 21.515 -32.358 1.00 50.41 109 ALA A CA 1
ATOM 805 C C . ALA A 1 109 ? 27.819 20.779 -31.006 1.00 50.41 109 ALA A C 1
ATOM 807 O O . ALA A 1 109 ? 28.831 20.479 -30.370 1.00 50.41 109 ALA A O 1
ATOM 808 N N . THR A 1 110 ? 26.592 20.445 -30.597 1.00 59.69 110 THR A N 1
ATOM 809 C CA . THR A 1 110 ? 26.286 19.513 -29.501 1.00 59.69 110 THR A CA 1
ATOM 810 C C . THR A 1 110 ? 26.687 18.102 -29.928 1.00 59.69 110 THR A C 1
ATOM 812 O O . THR A 1 110 ? 25.858 17.296 -30.346 1.00 59.69 110 THR A O 1
ATOM 815 N N . ALA A 1 111 ? 27.989 17.836 -29.917 1.00 68.50 111 ALA A N 1
ATOM 816 C CA . ALA A 1 111 ? 28.580 16.594 -30.388 1.00 68.50 111 ALA A CA 1
ATOM 817 C C . ALA A 1 111 ? 29.467 15.964 -29.310 1.00 68.50 111 ALA A C 1
ATOM 819 O O . ALA A 1 111 ? 30.079 16.647 -28.479 1.00 68.50 111 ALA A O 1
ATOM 820 N N . TYR A 1 112 ? 29.563 14.638 -29.342 1.00 77.44 112 TYR A N 1
ATOM 821 C CA . TYR A 1 112 ? 30.572 13.899 -28.593 1.00 77.44 112 TYR A CA 1
ATOM 822 C C . TYR A 1 112 ? 31.979 14.444 -28.932 1.00 77.44 112 TYR A C 1
ATOM 824 O O . TYR A 1 112 ? 32.255 14.717 -30.102 1.00 77.44 112 TYR A O 1
ATOM 832 N N . PRO A 1 113 ? 32.907 14.592 -27.966 1.00 80.50 113 PRO A N 1
ATOM 833 C CA . PRO A 1 113 ? 32.841 14.134 -26.575 1.00 80.50 113 PRO A CA 1
ATOM 834 C C . PRO A 1 113 ? 32.286 15.174 -25.591 1.00 80.50 113 PRO A C 1
ATOM 836 O O . PRO A 1 113 ? 32.368 14.968 -24.384 1.00 80.50 113 PRO A O 1
ATOM 839 N N . PHE A 1 114 ? 31.766 16.310 -26.056 1.00 80.94 114 PHE A N 1
ATOM 840 C CA . PHE A 1 114 ? 31.290 17.384 -25.173 1.00 80.94 114 PHE A CA 1
ATOM 841 C C . PHE A 1 114 ? 29.866 17.144 -24.657 1.00 80.94 114 PHE A C 1
ATOM 843 O O . PHE A 1 114 ? 29.501 17.662 -23.606 1.00 80.94 114 PHE A O 1
ATOM 850 N N . VAL A 1 115 ? 29.107 16.298 -25.353 1.00 82.25 115 VAL A N 1
ATOM 851 C CA . VAL A 1 115 ? 27.803 15.764 -24.939 1.00 82.25 115 VAL A CA 1
ATOM 852 C C . VAL A 1 115 ? 27.929 14.239 -24.793 1.00 82.25 115 VAL A C 1
ATOM 854 O O . VAL A 1 115 ? 28.628 13.630 -25.613 1.00 82.25 115 VAL A O 1
ATOM 857 N N . PRO A 1 116 ? 27.310 13.611 -23.772 1.00 85.62 116 PRO A N 1
ATOM 858 C CA . PRO A 1 116 ? 27.345 12.159 -23.623 1.00 85.62 116 PRO A CA 1
ATOM 859 C C . PRO A 1 116 ? 26.675 11.454 -24.809 1.00 85.62 116 PRO A C 1
ATOM 861 O O . PRO A 1 116 ? 25.705 11.980 -25.364 1.00 85.62 116 PRO A O 1
ATOM 864 N N . PRO A 1 117 ? 27.145 10.253 -25.184 1.00 89.12 117 PRO A N 1
ATOM 865 C CA . PRO A 1 117 ? 26.415 9.407 -26.117 1.00 89.12 117 PRO A CA 1
ATOM 866 C C . PRO A 1 117 ? 25.129 8.883 -25.461 1.00 89.12 117 PRO A C 1
ATOM 868 O O . PRO A 1 117 ? 25.013 8.839 -24.235 1.00 89.12 117 PRO A O 1
ATOM 871 N N . ILE A 1 118 ? 24.172 8.446 -26.276 1.00 89.94 118 ILE A N 1
ATOM 872 C CA . ILE A 1 118 ? 23.007 7.696 -25.794 1.00 89.94 118 ILE A CA 1
ATOM 873 C C . ILE A 1 118 ? 23.312 6.208 -25.874 1.00 89.94 118 ILE A C 1
ATOM 875 O O . ILE A 1 118 ? 23.893 5.745 -26.848 1.00 89.94 118 ILE A O 1
ATOM 879 N N . ILE A 1 119 ? 22.906 5.456 -24.857 1.00 92.62 119 ILE A N 1
ATOM 880 C CA . ILE A 1 119 ? 22.977 3.998 -24.872 1.00 92.62 119 ILE A CA 1
ATOM 881 C C . ILE A 1 119 ? 21.546 3.479 -24.856 1.00 92.62 119 ILE A C 1
ATOM 883 O O . ILE A 1 119 ? 20.833 3.703 -23.884 1.00 92.62 119 ILE A O 1
ATOM 887 N N . ASN A 1 120 ? 21.131 2.802 -25.919 1.00 90.69 120 ASN A N 1
ATOM 888 C CA . ASN A 1 120 ? 19.819 2.180 -26.033 1.00 90.69 120 ASN A CA 1
ATOM 889 C C . ASN A 1 120 ? 19.936 0.677 -25.792 1.00 90.69 120 ASN A C 1
ATOM 891 O O . ASN A 1 120 ? 20.817 0.021 -26.343 1.00 90.69 120 ASN A O 1
ATOM 895 N N . VAL A 1 121 ? 19.016 0.118 -25.019 1.00 88.88 121 VAL A N 1
ATOM 896 C CA . VAL A 1 121 ? 18.848 -1.324 -24.864 1.00 88.88 121 VAL A CA 1
ATOM 897 C C . VAL A 1 121 ? 17.958 -1.823 -25.998 1.00 88.88 121 VAL A C 1
ATOM 899 O O . VAL A 1 121 ? 16.775 -1.488 -26.066 1.00 88.88 121 VAL A O 1
ATOM 902 N N . ILE A 1 122 ? 18.532 -2.611 -26.905 1.00 87.06 122 ILE A N 1
ATOM 903 C CA . ILE A 1 122 ? 17.811 -3.242 -28.016 1.00 87.06 122 ILE A CA 1
ATOM 904 C C . ILE A 1 122 ? 17.128 -4.533 -27.536 1.00 87.06 122 ILE A C 1
ATOM 906 O O . ILE A 1 122 ? 15.991 -4.804 -27.915 1.00 87.06 122 ILE A O 1
ATOM 910 N N . GLN A 1 123 ? 17.807 -5.319 -26.692 1.00 81.94 123 GLN A N 1
ATOM 911 C CA . GLN A 1 123 ? 17.330 -6.609 -26.173 1.00 81.94 123 GLN A CA 1
ATOM 912 C C . GLN A 1 123 ? 17.914 -6.883 -24.778 1.00 81.94 123 GLN A C 1
ATOM 914 O O . GLN A 1 123 ? 18.970 -6.354 -24.438 1.00 81.94 123 GLN A O 1
ATOM 919 N N . GLY A 1 124 ? 17.237 -7.714 -23.977 1.00 73.88 124 GLY A N 1
ATOM 920 C CA . GLY A 1 124 ? 17.730 -8.154 -22.663 1.00 73.88 124 GLY A CA 1
ATOM 921 C C . GLY A 1 124 ? 17.562 -7.115 -21.554 1.00 73.88 124 GLY A C 1
ATOM 922 O O . GLY A 1 124 ? 18.305 -7.113 -20.578 1.00 73.88 124 GLY A O 1
ATOM 923 N N . ILE A 1 125 ? 16.599 -6.198 -21.691 1.00 75.56 125 ILE A N 1
ATOM 924 C CA . ILE A 1 125 ? 16.333 -5.159 -20.682 1.00 75.56 125 ILE A CA 1
ATOM 925 C C . ILE A 1 125 ? 15.929 -5.727 -19.318 1.00 75.56 125 ILE A C 1
ATOM 927 O O . ILE A 1 125 ? 16.140 -5.101 -18.288 1.00 75.56 125 ILE A O 1
ATOM 931 N N . ASP A 1 126 ? 15.363 -6.926 -19.309 1.00 65.19 126 ASP A N 1
ATOM 932 C CA . ASP A 1 126 ? 14.986 -7.686 -18.124 1.00 65.19 126 ASP A CA 1
ATOM 933 C C . ASP A 1 126 ? 16.185 -8.229 -17.336 1.00 65.19 126 ASP A C 1
ATOM 935 O O . ASP A 1 126 ? 16.023 -8.612 -16.180 1.00 65.19 126 ASP A O 1
ATOM 939 N N . LEU A 1 127 ? 17.377 -8.216 -17.934 1.00 71.25 127 LEU A N 1
ATOM 940 C CA . LEU A 1 127 ? 18.643 -8.569 -17.291 1.00 71.25 127 LEU A CA 1
ATOM 941 C C . LEU A 1 127 ? 19.370 -7.339 -16.721 1.00 71.25 127 LEU A C 1
ATOM 943 O O . LEU A 1 127 ? 20.495 -7.456 -16.237 1.00 71.25 127 LEU A O 1
ATOM 947 N N . LEU A 1 128 ? 18.751 -6.156 -16.796 1.00 70.44 128 LEU A N 1
ATOM 948 C CA . LEU A 1 128 ? 19.278 -4.910 -16.254 1.00 70.44 128 LEU A CA 1
ATOM 949 C C . LEU A 1 128 ? 18.461 -4.461 -15.034 1.00 70.44 128 LEU A C 1
ATOM 951 O O . LEU A 1 128 ? 17.227 -4.472 -15.073 1.00 70.44 128 LEU A O 1
ATOM 955 N N . PRO A 1 129 ? 19.108 -3.963 -13.965 1.00 67.06 129 PRO A N 1
ATOM 956 C CA . PRO A 1 129 ? 18.387 -3.307 -12.887 1.00 67.06 129 PRO A CA 1
ATOM 957 C C . PRO A 1 129 ? 17.713 -2.049 -13.430 1.00 67.06 129 PRO A C 1
ATOM 959 O O . PRO A 1 129 ? 18.362 -1.207 -14.050 1.00 67.06 129 PRO A O 1
ATOM 962 N N . ALA A 1 130 ? 16.432 -1.849 -13.130 1.00 65.94 130 ALA A N 1
ATOM 963 C CA . ALA A 1 130 ? 15.698 -0.702 -13.660 1.00 65.94 130 ALA A CA 1
ATOM 964 C C . ALA A 1 130 ? 16.190 0.667 -13.130 1.00 65.94 130 ALA A C 1
ATOM 966 O O . ALA A 1 130 ? 15.858 1.694 -13.708 1.00 65.94 130 ALA A O 1
ATOM 967 N N . ALA A 1 131 ? 17.068 0.708 -12.115 1.00 67.19 131 ALA A N 1
ATOM 968 C CA . ALA A 1 131 ? 17.822 1.918 -11.753 1.00 67.19 131 ALA A CA 1
ATOM 969 C C . ALA A 1 131 ? 18.753 2.418 -12.880 1.00 67.19 131 ALA A C 1
ATOM 971 O O . ALA A 1 131 ? 19.054 3.613 -12.954 1.00 67.19 131 ALA A O 1
ATOM 972 N N . TYR A 1 132 ? 19.187 1.502 -13.748 1.00 76.50 132 TYR A N 1
ATOM 973 C CA . TYR A 1 132 ? 19.968 1.780 -14.945 1.00 76.50 132 TYR A CA 1
ATOM 974 C C . TYR A 1 132 ? 19.092 1.943 -16.187 1.00 76.50 132 TYR A C 1
ATOM 976 O O . TYR A 1 132 ? 19.645 2.076 -17.266 1.00 76.50 132 TYR A O 1
ATOM 984 N N . VAL A 1 133 ? 17.762 1.950 -16.082 1.00 80.75 133 VAL A N 1
ATOM 985 C CA . VAL A 1 133 ? 16.862 2.092 -17.235 1.00 80.75 133 VAL A CA 1
ATOM 986 C C . VAL A 1 133 ? 16.118 3.426 -17.146 1.00 80.75 133 VAL A C 1
ATOM 988 O O . VAL A 1 133 ? 15.649 3.830 -16.084 1.00 80.75 133 VAL A O 1
ATOM 991 N N . GLY A 1 134 ? 16.055 4.135 -18.268 1.00 73.81 134 GLY A N 1
ATOM 992 C CA . GLY A 1 134 ? 15.376 5.412 -18.436 1.00 73.81 134 GLY A CA 1
ATOM 993 C C . GLY A 1 134 ? 13.865 5.299 -18.279 1.00 73.81 134 GLY A C 1
ATOM 994 O O . GLY A 1 134 ? 13.286 4.219 -18.378 1.00 73.81 134 GLY A O 1
ATOM 995 N N . GLU A 1 135 ? 13.206 6.439 -18.061 1.00 70.06 135 GLU A N 1
ATOM 996 C CA . GLU A 1 135 ? 11.737 6.501 -17.994 1.00 70.06 135 GLU A CA 1
ATOM 997 C C . GLU A 1 135 ? 11.071 6.038 -19.296 1.00 70.06 135 GLU A C 1
ATOM 999 O O . GLU A 1 135 ? 9.952 5.542 -19.263 1.00 70.06 135 GLU A O 1
ATOM 1004 N N . ASP A 1 136 ? 11.781 6.146 -20.421 1.00 72.06 136 ASP A N 1
ATOM 1005 C CA . ASP A 1 136 ? 11.375 5.649 -21.737 1.00 72.06 136 ASP A CA 1
ATOM 1006 C C . ASP A 1 136 ? 11.443 4.117 -21.873 1.00 72.06 136 ASP A C 1
ATOM 1008 O O . ASP A 1 136 ? 11.076 3.566 -22.914 1.00 72.06 136 ASP A O 1
ATOM 1012 N N . GLY A 1 137 ? 11.950 3.425 -20.848 1.00 70.06 137 GLY A N 1
ATOM 1013 C CA . GLY A 1 137 ? 12.092 1.976 -20.824 1.00 70.06 137 GLY A CA 1
ATOM 1014 C C . GLY A 1 137 ? 13.053 1.439 -21.882 1.00 70.06 137 GLY A C 1
ATOM 1015 O O . GLY A 1 137 ? 12.908 0.285 -22.276 1.00 70.06 137 GLY A O 1
ATOM 1016 N N . ARG A 1 138 ? 13.977 2.262 -22.399 1.00 79.50 138 ARG A N 1
ATOM 1017 C CA . ARG A 1 138 ? 14.908 1.872 -23.474 1.00 79.50 138 ARG A CA 1
ATOM 1018 C C . ARG A 1 138 ? 16.297 2.468 -23.324 1.00 79.50 138 ARG A C 1
ATOM 1020 O O . ARG A 1 138 ? 17.258 1.834 -23.743 1.00 79.50 138 ARG A O 1
ATOM 1027 N N . THR A 1 139 ? 16.431 3.647 -22.731 1.00 85.75 139 THR A N 1
ATOM 1028 C CA . THR A 1 139 ? 17.736 4.288 -22.552 1.00 85.75 139 THR A CA 1
ATOM 1029 C C . THR A 1 139 ? 18.431 3.758 -21.297 1.00 85.75 139 THR A C 1
ATOM 1031 O O . THR A 1 139 ? 17.796 3.574 -20.265 1.00 85.75 139 THR A O 1
ATOM 1034 N N . LEU A 1 140 ? 19.743 3.538 -21.342 1.00 85.44 140 LEU A N 1
ATOM 1035 C CA . LEU A 1 140 ? 20.539 3.145 -20.182 1.00 85.44 140 LEU A CA 1
ATOM 1036 C C . LEU A 1 140 ? 21.016 4.383 -19.397 1.00 85.44 140 LEU A C 1
ATOM 1038 O O . LEU A 1 140 ? 21.574 5.325 -19.959 1.00 85.44 140 LEU A O 1
ATOM 1042 N N . LEU A 1 141 ? 20.844 4.374 -18.078 1.00 83.81 141 LEU A N 1
ATOM 1043 C CA . LEU A 1 141 ? 21.226 5.428 -17.142 1.00 83.81 141 LEU A CA 1
ATOM 1044 C C . LEU A 1 141 ? 22.448 5.013 -16.317 1.00 83.81 141 LEU A C 1
ATOM 1046 O O . LEU A 1 141 ? 22.326 4.528 -15.196 1.00 83.81 141 LEU A O 1
ATOM 1050 N N . LEU A 1 142 ? 23.648 5.252 -16.841 1.00 82.12 142 LEU A N 1
ATOM 1051 C CA . LEU A 1 142 ? 24.898 5.019 -16.111 1.00 82.12 142 LEU A CA 1
ATOM 1052 C C . LEU A 1 142 ? 25.321 6.261 -15.313 1.00 82.12 142 LEU A C 1
ATOM 1054 O O . LEU A 1 142 ? 25.102 7.397 -15.740 1.00 82.12 142 LEU A O 1
ATOM 1058 N N . ALA A 1 143 ? 26.015 6.067 -14.188 1.00 76.12 143 ALA A N 1
ATOM 1059 C CA . ALA A 1 143 ? 26.585 7.175 -13.411 1.00 76.12 143 ALA A CA 1
ATOM 1060 C C . ALA A 1 143 ? 27.526 8.051 -14.264 1.00 76.12 143 ALA A C 1
ATOM 1062 O O . ALA A 1 143 ? 27.477 9.278 -14.184 1.00 76.12 143 ALA A O 1
ATOM 1063 N N . ALA A 1 144 ? 28.304 7.422 -15.150 1.00 75.50 144 ALA A N 1
ATOM 1064 C CA . ALA A 1 144 ? 29.191 8.097 -16.095 1.00 75.50 144 ALA A CA 1
ATOM 1065 C C . ALA A 1 144 ? 28.451 8.953 -17.143 1.00 75.50 144 ALA A C 1
ATOM 1067 O O . ALA A 1 144 ? 29.025 9.911 -17.650 1.00 75.50 144 ALA A O 1
ATOM 1068 N N . LEU A 1 145 ? 27.180 8.650 -17.444 1.00 81.56 145 LEU A N 1
ATOM 1069 C CA . LEU A 1 145 ? 26.340 9.476 -18.321 1.00 81.56 145 LEU A CA 1
ATOM 1070 C C . LEU A 1 145 ? 25.747 10.679 -17.571 1.00 81.56 145 LEU A C 1
ATOM 1072 O O . LEU A 1 145 ? 25.591 11.747 -18.155 1.00 81.56 145 LEU A O 1
ATOM 1076 N N . ARG A 1 146 ? 25.459 10.536 -16.267 1.00 77.81 146 ARG A N 1
ATOM 1077 C CA . ARG A 1 146 ? 24.945 11.625 -15.409 1.00 77.81 146 ARG A CA 1
ATOM 1078 C C . ARG A 1 146 ? 26.022 12.648 -15.044 1.00 77.81 146 ARG A C 1
ATOM 1080 O O . ARG A 1 146 ? 25.742 13.840 -14.992 1.00 77.81 146 ARG A O 1
ATOM 1087 N N . ALA A 1 147 ? 27.244 12.183 -14.801 1.00 76.88 147 ALA A N 1
ATOM 1088 C CA . ALA A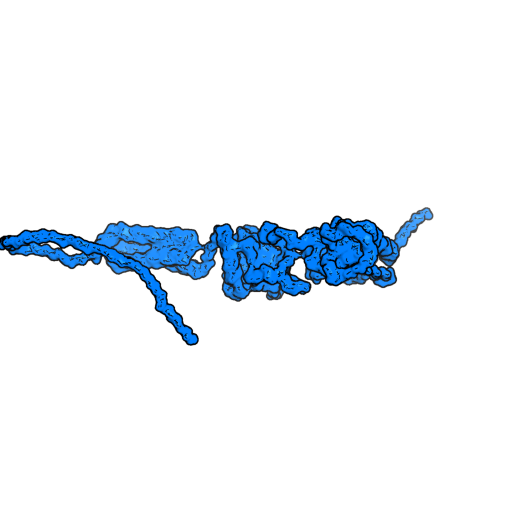 1 147 ? 28.417 13.010 -14.523 1.00 76.88 147 ALA A CA 1
ATOM 1089 C C . ALA A 1 147 ? 29.376 13.009 -15.727 1.00 76.88 147 ALA A C 1
ATOM 1091 O O . ALA A 1 147 ? 30.568 12.726 -15.587 1.00 76.88 147 ALA A O 1
ATOM 1092 N N . TRP A 1 148 ? 28.833 13.266 -16.922 1.00 82.56 148 TRP A N 1
ATOM 1093 C CA . TRP A 1 148 ? 29.580 13.163 -18.173 1.00 82.56 148 TRP A CA 1
ATOM 1094 C C . TRP A 1 148 ? 30.809 14.073 -18.197 1.00 82.56 148 TRP A C 1
ATOM 1096 O O . TRP A 1 148 ? 30.733 15.265 -17.895 1.00 82.56 148 TRP A O 1
ATOM 1106 N N . THR A 1 149 ? 31.943 13.518 -18.630 1.00 80.50 149 THR A N 1
ATOM 1107 C CA . THR A 1 149 ? 33.136 14.301 -18.954 1.00 80.50 149 THR A CA 1
ATOM 1108 C C . THR A 1 149 ? 33.771 13.784 -20.248 1.00 80.50 149 THR A C 1
ATOM 1110 O O . THR A 1 149 ? 33.802 12.569 -20.453 1.00 80.50 149 THR A O 1
ATOM 1113 N N . PRO A 1 150 ? 34.393 14.647 -21.078 1.00 82.38 150 PRO A N 1
ATOM 1114 C CA . PRO A 1 150 ? 35.083 14.231 -22.310 1.00 82.38 150 PRO A CA 1
ATOM 1115 C C . PRO A 1 150 ? 36.266 13.257 -22.122 1.00 82.38 150 PRO A C 1
ATOM 1117 O O . PRO A 1 150 ? 36.908 12.846 -23.097 1.00 82.38 150 PRO A O 1
ATOM 1120 N N . LYS A 1 151 ? 36.617 12.940 -20.867 1.00 82.25 151 LYS A N 1
ATOM 1121 C CA . LYS A 1 151 ? 37.642 11.954 -20.504 1.00 82.25 151 LYS A CA 1
ATOM 1122 C C . LYS A 1 151 ? 37.114 10.519 -20.533 1.00 82.25 151 LYS A C 1
ATOM 1124 O O . LYS A 1 151 ? 37.925 9.612 -20.659 1.00 82.25 151 LYS A O 1
ATOM 1129 N N . VAL A 1 152 ? 35.800 10.324 -20.409 1.00 82.94 152 VAL A N 1
ATOM 1130 C CA . VAL A 1 152 ? 35.169 9.001 -20.441 1.00 82.94 152 VAL A CA 1
ATOM 1131 C C . VAL A 1 152 ? 35.046 8.540 -21.894 1.00 82.94 152 VAL A C 1
ATOM 1133 O O . VAL A 1 152 ? 34.434 9.226 -22.714 1.00 82.94 152 VAL A O 1
ATOM 1136 N N . GLY A 1 153 ? 35.650 7.398 -22.223 1.00 86.62 153 GLY A N 1
ATOM 1137 C CA . GLY A 1 153 ? 35.590 6.816 -23.562 1.00 86.62 153 GLY A CA 1
ATOM 1138 C C . GLY A 1 153 ? 34.377 5.907 -23.772 1.00 86.62 153 GLY A C 1
ATOM 1139 O O . GLY A 1 153 ? 33.731 5.473 -22.816 1.00 86.62 153 GLY A O 1
ATOM 1140 N N . LEU A 1 154 ? 34.087 5.557 -25.030 1.00 88.44 154 LEU A N 1
ATOM 1141 C CA . LEU A 1 154 ? 33.007 4.612 -25.367 1.00 88.44 154 LEU A CA 1
ATOM 1142 C C . LEU A 1 154 ? 33.236 3.237 -24.729 1.00 88.44 154 LEU A C 1
ATOM 1144 O O . LEU A 1 154 ? 32.301 2.607 -24.243 1.00 88.44 154 LEU A O 1
ATOM 1148 N N . ALA A 1 155 ? 34.493 2.798 -24.672 1.00 85.81 155 ALA A N 1
ATOM 1149 C CA . ALA A 1 155 ? 34.870 1.546 -24.026 1.00 85.81 155 ALA A CA 1
ATOM 1150 C C . ALA A 1 155 ? 34.551 1.532 -22.526 1.00 85.81 155 ALA A C 1
ATOM 1152 O O . ALA A 1 155 ? 34.091 0.521 -22.007 1.00 85.81 155 ALA A O 1
ATOM 1153 N N . ASP A 1 156 ? 34.758 2.655 -21.837 1.00 84.75 156 ASP A N 1
ATOM 1154 C CA . ASP A 1 156 ? 34.514 2.749 -20.396 1.00 84.75 156 ASP A CA 1
ATOM 1155 C C . ASP A 1 156 ? 33.008 2.701 -20.096 1.00 84.75 156 ASP A C 1
ATOM 1157 O O . ASP A 1 156 ? 32.585 2.075 -19.129 1.00 84.75 156 ASP A O 1
ATOM 1161 N N . LEU A 1 157 ? 32.187 3.297 -20.968 1.00 87.12 157 LEU A N 1
ATOM 1162 C CA . LEU A 1 157 ? 30.728 3.209 -20.883 1.00 87.12 157 LEU A CA 1
ATOM 1163 C C . LEU A 1 157 ? 30.213 1.786 -21.108 1.00 87.12 157 LEU A C 1
ATOM 1165 O O . LEU A 1 157 ? 29.331 1.333 -20.383 1.00 87.12 157 LEU A O 1
ATOM 1169 N N . VAL A 1 158 ? 30.767 1.079 -22.093 1.00 88.38 158 VAL A N 1
ATOM 1170 C CA . VAL A 1 158 ? 30.408 -0.316 -22.372 1.00 88.38 158 VAL A CA 1
ATOM 1171 C C . VAL A 1 158 ? 30.802 -1.226 -21.207 1.00 88.38 158 VAL A C 1
ATOM 1173 O O . VAL A 1 158 ? 30.018 -2.088 -20.819 1.00 88.38 158 VAL A O 1
ATOM 1176 N N . LEU A 1 159 ? 31.972 -1.011 -20.602 1.00 83.31 159 LEU A N 1
ATOM 1177 C CA . LEU A 1 159 ? 32.396 -1.756 -19.415 1.00 83.31 159 LEU A CA 1
ATOM 1178 C C . LEU A 1 159 ? 31.507 -1.452 -18.203 1.00 83.31 159 LEU A C 1
ATOM 1180 O O . LEU A 1 159 ? 31.073 -2.380 -17.530 1.00 83.31 159 LEU A O 1
ATOM 1184 N N . ALA A 1 160 ? 31.145 -0.188 -17.974 1.00 81.75 160 ALA A N 1
ATOM 1185 C CA . ALA A 1 160 ? 30.200 0.181 -16.919 1.00 81.75 160 ALA A CA 1
ATOM 1186 C C . ALA A 1 160 ? 28.799 -0.426 -17.142 1.00 81.75 160 ALA A C 1
ATOM 1188 O O . ALA A 1 160 ? 28.119 -0.793 -16.185 1.00 81.75 160 ALA A O 1
ATOM 1189 N N . ALA A 1 161 ? 28.363 -0.570 -18.398 1.00 84.50 161 ALA A N 1
ATOM 1190 C CA . ALA A 1 161 ? 27.139 -1.295 -18.727 1.00 84.50 161 ALA A CA 1
ATOM 1191 C C . ALA A 1 161 ? 27.273 -2.802 -18.445 1.00 84.50 161 ALA A C 1
ATOM 1193 O O . ALA A 1 161 ? 26.361 -3.397 -17.877 1.00 84.50 161 ALA A O 1
ATOM 1194 N N . ALA A 1 162 ? 28.418 -3.410 -18.771 1.00 81.19 162 ALA A N 1
ATOM 1195 C CA . ALA A 1 162 ? 28.708 -4.806 -18.442 1.00 81.19 162 ALA A CA 1
ATOM 1196 C C . ALA A 1 162 ? 28.716 -5.059 -16.923 1.00 81.19 162 ALA A C 1
ATOM 1198 O O . ALA A 1 162 ? 28.185 -6.070 -16.467 1.00 81.19 162 ALA A O 1
ATOM 1199 N N . GLU A 1 163 ? 29.249 -4.124 -16.132 1.00 76.75 163 GLU A N 1
ATOM 1200 C CA . GLU A 1 163 ? 29.188 -4.157 -14.665 1.00 76.75 163 GLU A CA 1
ATOM 1201 C C . GLU A 1 163 ? 27.749 -4.041 -14.140 1.00 76.75 163 GLU A C 1
ATOM 1203 O O . GLU A 1 163 ? 27.381 -4.742 -13.198 1.00 76.75 163 GLU A O 1
ATOM 1208 N N . ALA A 1 164 ? 26.908 -3.209 -14.764 1.00 74.62 164 ALA A N 1
ATOM 1209 C CA . ALA A 1 164 ? 25.495 -3.089 -14.399 1.00 74.62 164 ALA A CA 1
ATOM 1210 C C . ALA A 1 164 ? 24.706 -4.385 -14.664 1.00 74.62 164 ALA A C 1
ATOM 1212 O O . ALA A 1 164 ? 23.860 -4.761 -13.854 1.00 74.62 164 ALA A O 1
ATOM 1213 N N . VAL A 1 165 ? 25.015 -5.090 -15.759 1.00 73.12 165 VAL A N 1
ATOM 1214 C CA . VAL A 1 165 ? 24.476 -6.434 -16.046 1.00 73.12 165 VAL A CA 1
ATOM 1215 C C . VAL A 1 165 ? 25.013 -7.467 -15.047 1.00 73.12 165 VAL A C 1
ATOM 1217 O O . VAL A 1 165 ? 24.282 -8.355 -14.617 1.00 73.12 165 VAL A O 1
ATOM 1220 N N . GLN A 1 166 ? 26.279 -7.349 -14.633 1.00 66.75 166 GLN A N 1
ATOM 1221 C CA . GLN A 1 166 ? 26.903 -8.255 -13.665 1.00 66.75 166 GLN A CA 1
ATOM 1222 C C . GLN A 1 166 ? 26.312 -8.120 -12.256 1.00 66.75 166 GLN A C 1
ATOM 1224 O O . GLN A 1 166 ? 26.017 -9.134 -11.628 1.00 66.75 166 GLN A O 1
ATOM 1229 N N . GLY A 1 167 ? 26.139 -6.891 -11.757 1.00 54.75 167 GLY A N 1
ATOM 1230 C CA . GLY A 1 167 ? 25.587 -6.621 -10.422 1.00 54.75 167 GLY A CA 1
ATOM 1231 C C . GLY A 1 167 ? 24.123 -7.039 -10.259 1.00 54.75 167 GLY A C 1
ATOM 1232 O O . GLY A 1 167 ? 23.593 -7.021 -9.149 1.00 54.75 167 GLY A O 1
ATOM 1233 N N . PHE A 1 168 ? 23.473 -7.422 -11.357 1.00 46.41 168 PHE A N 1
ATOM 1234 C CA . PHE A 1 168 ? 22.143 -7.996 -11.381 1.00 46.41 168 PHE A CA 1
ATOM 1235 C C . PHE A 1 168 ? 22.234 -9.518 -11.411 1.00 46.41 168 PHE A C 1
ATOM 1237 O O . PHE A 1 168 ? 22.014 -10.141 -12.441 1.00 46.41 168 PHE A O 1
ATOM 1244 N N . GLU A 1 169 ? 22.572 -10.175 -10.306 1.00 42.72 169 GLU A N 1
ATOM 1245 C CA . GLU A 1 169 ? 22.123 -11.559 -10.116 1.00 42.72 169 GLU A CA 1
ATOM 1246 C C . GLU A 1 169 ? 20.597 -11.550 -10.238 1.00 42.72 169 GLU A C 1
ATOM 1248 O O . GLU A 1 169 ? 19.911 -10.870 -9.472 1.00 42.72 169 GLU A O 1
ATOM 1253 N N . GLY A 1 170 ? 20.055 -12.231 -11.253 1.00 41.81 170 GLY A N 1
ATOM 1254 C CA . GLY A 1 170 ? 18.628 -12.521 -11.240 1.00 41.81 170 GLY A CA 1
ATOM 1255 C C . GLY A 1 170 ? 18.356 -13.234 -9.921 1.00 41.81 170 GLY A C 1
ATOM 1256 O O . GLY A 1 170 ? 19.082 -14.163 -9.587 1.00 41.81 170 GLY A O 1
ATOM 1257 N N . ALA A 1 171 ? 17.403 -12.731 -9.142 1.00 38.53 171 ALA A N 1
ATOM 1258 C CA . ALA A 1 171 ? 17.090 -13.237 -7.816 1.00 38.53 171 ALA A CA 1
ATOM 1259 C C . ALA A 1 171 ? 16.908 -14.770 -7.813 1.00 38.53 171 ALA A C 1
ATOM 1261 O O . ALA A 1 171 ? 15.855 -15.279 -8.181 1.00 38.53 171 ALA A O 1
ATOM 1262 N N . HIS A 1 172 ? 17.948 -15.472 -7.382 1.00 38.25 172 HIS A N 1
ATOM 1263 C CA . HIS A 1 172 ? 17.987 -16.841 -6.875 1.00 38.25 172 HIS A CA 1
ATOM 1264 C C . HIS A 1 172 ? 19.113 -16.779 -5.830 1.00 38.25 172 HIS A C 1
ATOM 1266 O O . HIS A 1 172 ? 20.226 -16.409 -6.172 1.00 38.25 172 HIS A O 1
ATOM 1272 N N . ASP A 1 173 ? 18.907 -16.901 -4.519 1.00 38.78 173 ASP A N 1
ATOM 1273 C CA . ASP A 1 173 ? 18.139 -17.921 -3.797 1.00 38.78 173 ASP A CA 1
ATOM 1274 C C . ASP A 1 173 ? 17.560 -17.412 -2.455 1.00 38.78 173 ASP A C 1
ATOM 1276 O O . ASP A 1 173 ? 17.236 -18.194 -1.562 1.00 38.78 173 ASP A O 1
ATOM 1280 N N . GLU A 1 174 ? 17.410 -16.098 -2.277 1.00 41.50 174 GLU A N 1
ATOM 1281 C CA . GLU A 1 174 ? 16.774 -15.545 -1.075 1.00 41.50 174 GLU A CA 1
ATOM 1282 C C . GLU A 1 174 ? 15.411 -14.944 -1.409 1.00 41.50 174 GLU A C 1
ATOM 1284 O O . GLU A 1 174 ? 15.296 -14.057 -2.258 1.00 41.50 174 GLU A O 1
ATOM 1289 N N . ASP A 1 175 ? 14.373 -15.432 -0.726 1.00 52.69 175 ASP A N 1
ATOM 1290 C CA . ASP A 1 175 ? 13.002 -14.957 -0.887 1.00 52.69 175 ASP A CA 1
ATOM 1291 C C . ASP A 1 175 ? 12.971 -13.423 -0.700 1.00 52.69 175 ASP A C 1
ATOM 1293 O O . ASP A 1 175 ? 13.431 -12.919 0.339 1.00 52.69 175 ASP A O 1
ATOM 1297 N N . PRO A 1 176 ? 12.470 -12.642 -1.680 1.00 55.00 176 PRO A N 1
ATOM 1298 C CA . PRO A 1 176 ? 12.363 -11.189 -1.563 1.00 55.00 176 PRO A CA 1
ATOM 1299 C C . PRO A 1 176 ? 11.530 -10.742 -0.352 1.00 55.00 176 PRO A C 1
ATOM 1301 O O . PRO A 1 176 ? 11.664 -9.598 0.090 1.00 55.00 176 PRO A O 1
ATOM 1304 N N . GLU A 1 177 ? 10.722 -11.625 0.243 1.00 59.94 177 GLU A N 1
ATOM 1305 C CA . GLU A 1 177 ? 10.069 -11.356 1.524 1.00 59.94 177 GLU A CA 1
ATOM 1306 C C . GLU A 1 177 ? 11.062 -11.131 2.679 1.00 59.94 177 GLU A C 1
ATOM 1308 O O . GLU A 1 177 ? 10.793 -10.300 3.556 1.00 59.94 177 GLU A O 1
ATOM 1313 N N . THR A 1 178 ? 12.222 -11.795 2.648 1.00 54.62 178 THR A N 1
ATOM 1314 C CA . THR A 1 178 ? 13.287 -11.717 3.665 1.00 54.62 178 THR A CA 1
ATOM 1315 C C . THR A 1 178 ? 14.238 -10.537 3.464 1.00 54.62 178 THR A C 1
ATOM 1317 O O . THR A 1 178 ? 14.585 -9.864 4.435 1.00 54.62 178 THR A O 1
ATOM 1320 N N . ARG A 1 179 ? 14.644 -10.249 2.220 1.00 63.06 179 ARG A N 1
ATOM 1321 C CA . ARG A 1 179 ? 15.601 -9.168 1.897 1.00 63.06 179 ARG A CA 1
ATOM 1322 C C . ARG A 1 179 ? 14.938 -7.793 1.767 1.00 63.06 179 ARG A C 1
ATOM 1324 O O . ARG A 1 179 ? 15.582 -6.770 1.997 1.00 63.06 179 ARG A O 1
ATOM 1331 N N . GLY A 1 180 ? 13.648 -7.773 1.441 1.00 63.97 180 GLY A N 1
ATOM 1332 C CA . GLY A 1 180 ? 12.878 -6.562 1.196 1.00 63.97 180 GLY A CA 1
ATOM 1333 C C . GLY A 1 180 ? 12.810 -6.164 -0.274 1.00 63.97 180 GLY A C 1
ATOM 1334 O O . GLY A 1 180 ? 13.591 -6.608 -1.115 1.00 63.97 180 GLY A O 1
ATOM 1335 N N . TYR A 1 181 ? 11.824 -5.326 -0.588 1.00 75.75 181 TYR A N 1
ATOM 1336 C CA . TYR A 1 181 ? 11.582 -4.846 -1.945 1.00 75.75 181 TYR A CA 1
ATOM 1337 C C . TYR A 1 181 ? 12.132 -3.433 -2.106 1.00 75.75 181 TYR A C 1
ATOM 1339 O O . TYR A 1 181 ? 11.837 -2.554 -1.298 1.00 75.75 181 TYR A O 1
ATOM 1347 N N . GLU A 1 182 ? 12.864 -3.205 -3.190 1.00 70.25 182 GLU A N 1
ATOM 1348 C CA . GLU A 1 182 ? 13.390 -1.893 -3.558 1.00 70.25 182 GLU A CA 1
ATOM 1349 C C . GLU A 1 182 ? 12.570 -1.273 -4.700 1.00 70.25 182 GLU A C 1
ATOM 1351 O O . GLU A 1 182 ? 11.954 -1.999 -5.497 1.00 70.25 182 GLU A O 1
ATOM 1356 N N . PRO A 1 183 ? 12.546 0.067 -4.825 1.00 69.75 183 PRO A N 1
ATOM 1357 C CA . PRO A 1 183 ? 12.036 0.719 -6.018 1.00 69.75 183 PRO A CA 1
ATOM 1358 C C . PRO A 1 183 ? 12.699 0.148 -7.275 1.00 69.75 183 PRO A C 1
ATOM 1360 O O . PRO A 1 183 ? 13.903 -0.093 -7.321 1.00 69.75 183 PRO A O 1
ATOM 1363 N N . ASN A 1 184 ? 11.893 -0.018 -8.313 1.00 64.69 184 ASN A N 1
ATOM 1364 C CA . ASN A 1 184 ? 12.231 -0.568 -9.617 1.00 64.69 184 ASN A CA 1
ATOM 1365 C C . ASN A 1 184 ? 12.414 -2.096 -9.684 1.00 64.69 184 ASN A C 1
ATOM 1367 O O . ASN A 1 184 ? 12.711 -2.620 -10.755 1.00 64.69 184 ASN A O 1
ATOM 1371 N N . HIS A 1 185 ? 12.165 -2.836 -8.599 1.00 73.88 185 HIS A N 1
ATOM 1372 C CA . HIS A 1 185 ? 12.113 -4.301 -8.656 1.00 73.88 185 HIS A CA 1
ATOM 1373 C C . HIS A 1 185 ? 10.955 -4.759 -9.567 1.00 73.88 185 HIS A C 1
ATOM 1375 O O . HIS A 1 185 ? 9.817 -4.307 -9.408 1.00 73.88 185 HIS A O 1
ATOM 1381 N N . VAL A 1 186 ? 11.238 -5.636 -10.535 1.00 72.00 186 VAL A N 1
ATOM 1382 C CA . VAL A 1 186 ? 10.243 -6.223 -11.445 1.00 72.00 186 VAL A CA 1
ATOM 1383 C C . VAL A 1 186 ? 9.681 -7.513 -10.852 1.00 72.00 186 VAL A C 1
ATOM 1385 O O . VAL A 1 186 ? 10.435 -8.404 -10.479 1.00 72.00 186 VAL A O 1
ATOM 1388 N N . LEU A 1 187 ? 8.356 -7.625 -10.799 1.00 76.88 187 LEU A N 1
ATOM 1389 C CA . LEU A 1 187 ? 7.642 -8.795 -10.295 1.00 76.88 187 LEU A CA 1
ATOM 1390 C C . LEU A 1 187 ? 6.768 -9.390 -11.402 1.00 76.88 187 LEU A C 1
ATOM 1392 O O . LEU A 1 187 ? 6.066 -8.662 -12.110 1.00 76.88 187 LEU A O 1
ATOM 1396 N N . ASP A 1 188 ? 6.789 -10.715 -11.531 1.00 76.62 188 ASP A N 1
ATOM 1397 C CA . ASP A 1 188 ? 5.910 -11.448 -12.444 1.00 76.62 188 ASP A CA 1
ATOM 1398 C C . ASP A 1 188 ? 4.511 -11.576 -11.830 1.00 76.62 188 ASP A C 1
ATOM 1400 O O . ASP A 1 188 ? 4.346 -12.116 -10.735 1.00 76.62 188 ASP A O 1
ATOM 1404 N N . VAL A 1 189 ? 3.489 -11.102 -12.548 1.00 81.62 189 VAL A N 1
ATOM 1405 C CA . VAL A 1 189 ? 2.093 -11.117 -12.086 1.00 81.62 189 VAL A CA 1
ATOM 1406 C C . VAL A 1 189 ? 1.599 -12.542 -11.815 1.00 81.62 189 VAL A C 1
ATOM 1408 O O . VAL A 1 189 ? 0.775 -12.733 -10.921 1.00 81.62 189 VAL A O 1
ATOM 1411 N N . ARG A 1 190 ? 2.135 -13.554 -12.512 1.00 77.38 190 ARG A N 1
ATOM 1412 C CA . ARG A 1 190 ? 1.770 -14.967 -12.312 1.00 77.38 190 ARG A CA 1
ATOM 1413 C C . ARG A 1 190 ? 2.097 -15.463 -10.905 1.00 77.38 190 ARG A C 1
ATOM 1415 O O . ARG A 1 190 ? 1.376 -16.307 -10.387 1.00 77.38 190 ARG A O 1
ATOM 1422 N N . HIS A 1 191 ? 3.137 -14.915 -10.280 1.00 77.62 191 HIS A N 1
ATOM 1423 C CA . HIS A 1 191 ? 3.537 -15.263 -8.913 1.00 77.62 191 HIS A CA 1
ATOM 1424 C C . HIS A 1 191 ? 2.819 -14.427 -7.847 1.00 77.62 191 HIS A C 1
ATOM 1426 O O . HIS A 1 191 ? 2.866 -14.762 -6.667 1.00 77.62 191 HIS A O 1
ATOM 1432 N N . LEU A 1 192 ? 2.140 -13.344 -8.242 1.00 81.62 192 LEU A N 1
ATOM 1433 C CA . LEU A 1 192 ? 1.405 -12.484 -7.315 1.00 81.62 192 LEU A CA 1
ATOM 1434 C C . LEU A 1 192 ? -0.006 -13.012 -7.033 1.00 81.62 192 LEU A C 1
ATOM 1436 O O . LEU A 1 192 ? -0.497 -12.849 -5.919 1.00 81.62 192 LEU A O 1
ATOM 1440 N N . GLY A 1 193 ? -0.656 -13.654 -8.009 1.00 79.50 193 GLY A N 1
ATOM 1441 C CA . GLY A 1 193 ? -1.999 -14.221 -7.840 1.00 79.50 193 GLY A CA 1
ATOM 1442 C C . GLY A 1 193 ? -2.994 -13.216 -7.240 1.00 79.50 193 GLY A C 1
ATOM 1443 O O . GLY A 1 193 ? -3.075 -12.067 -7.677 1.00 79.50 193 GLY A O 1
ATOM 1444 N N . ASP A 1 194 ? -3.700 -13.629 -6.185 1.00 83.75 194 ASP A N 1
ATOM 1445 C CA . ASP A 1 194 ? -4.717 -12.817 -5.494 1.00 83.75 194 ASP A CA 1
ATOM 1446 C C . ASP A 1 194 ? -4.138 -11.700 -4.605 1.00 83.75 194 ASP A C 1
ATOM 1448 O O . ASP A 1 194 ? -4.884 -10.935 -3.995 1.00 83.75 194 ASP A O 1
ATOM 1452 N N . ARG A 1 195 ? -2.807 -11.572 -4.537 1.00 89.06 195 ARG A N 1
ATOM 1453 C CA . ARG A 1 195 ? -2.115 -10.537 -3.754 1.00 89.06 195 ARG A CA 1
ATOM 1454 C C . ARG A 1 195 ? -2.055 -9.187 -4.473 1.00 89.06 195 ARG A C 1
ATOM 1456 O O . ARG A 1 195 ? -1.610 -8.208 -3.874 1.00 89.06 195 ARG A O 1
ATOM 1463 N N . LEU A 1 196 ? -2.464 -9.124 -5.745 1.00 91.81 196 LEU A N 1
ATOM 1464 C CA . LEU A 1 196 ? -2.456 -7.919 -6.576 1.00 91.81 196 LEU A CA 1
ATOM 1465 C C . LEU A 1 196 ? -3.836 -7.242 -6.593 1.00 91.81 196 LEU A C 1
ATOM 1467 O O . LEU A 1 196 ? -4.813 -7.778 -7.113 1.00 91.81 196 LEU A O 1
ATOM 1471 N N . PHE A 1 197 ? -3.893 -6.004 -6.110 1.00 93.31 197 PHE A N 1
ATOM 1472 C CA . PHE A 1 197 ? -5.106 -5.195 -6.026 1.00 93.31 197 PHE A CA 1
ATOM 1473 C C . PHE A 1 197 ? -5.033 -4.002 -6.991 1.00 93.31 197 PHE A C 1
ATOM 1475 O O . PHE A 1 197 ? -4.259 -3.068 -6.752 1.00 93.31 197 PHE A O 1
ATOM 1482 N N . PRO A 1 198 ? -5.835 -3.991 -8.073 1.00 91.81 198 PRO A N 1
ATOM 1483 C CA . PRO A 1 198 ? -5.869 -2.889 -9.030 1.00 91.81 198 PRO A CA 1
ATOM 1484 C C . PRO A 1 198 ? -6.443 -1.608 -8.433 1.00 91.81 198 PRO A C 1
ATOM 1486 O O . PRO A 1 198 ? -7.465 -1.626 -7.747 1.00 91.81 198 PRO A O 1
ATOM 1489 N N . GLY A 1 199 ? -5.818 -0.481 -8.746 1.00 90.56 199 GLY A N 1
ATOM 1490 C CA . GLY A 1 199 ? -6.257 0.838 -8.330 1.00 90.56 199 GLY A CA 1
ATOM 1491 C C . GLY A 1 199 ? -5.718 1.946 -9.230 1.00 90.56 199 GLY A C 1
ATOM 1492 O O . GLY A 1 199 ? -5.278 1.737 -10.360 1.00 90.56 199 GLY A O 1
ATOM 1493 N N . SER A 1 200 ? -5.792 3.170 -8.732 1.00 90.19 200 SER A N 1
ATOM 1494 C CA . SER A 1 200 ? -5.294 4.343 -9.442 1.00 90.19 200 SER A CA 1
ATOM 1495 C C . SER A 1 200 ? -4.937 5.463 -8.477 1.00 90.19 200 SER A C 1
ATOM 1497 O O . SER A 1 200 ? -5.485 5.548 -7.377 1.00 90.19 200 SER A O 1
ATOM 1499 N N . VAL A 1 201 ? -3.994 6.310 -8.877 1.00 88.12 201 VAL A N 1
ATOM 1500 C CA . VAL A 1 201 ? -3.571 7.488 -8.110 1.00 88.12 201 VAL A CA 1
ATOM 1501 C C . VAL A 1 201 ? -3.873 8.761 -8.899 1.00 88.12 201 VAL A C 1
ATOM 1503 O O . VAL A 1 201 ? -3.681 8.766 -10.115 1.00 88.12 201 VAL A O 1
ATOM 1506 N N . PRO A 1 202 ? -4.323 9.838 -8.237 1.00 81.12 202 PRO A N 1
ATOM 1507 C CA . PRO A 1 202 ? -4.533 11.118 -8.901 1.00 81.12 202 PRO A CA 1
ATOM 1508 C C . PRO A 1 202 ? -3.191 11.750 -9.294 1.00 81.12 202 PRO A C 1
ATOM 1510 O O . PRO A 1 202 ? -2.271 11.826 -8.477 1.00 81.12 202 PRO A O 1
ATOM 1513 N N . GLN A 1 203 ? -3.086 12.219 -10.536 1.00 79.62 203 GLN A N 1
ATOM 1514 C CA . GLN A 1 203 ? -1.951 12.981 -11.056 1.00 79.62 203 GLN A CA 1
ATOM 1515 C C . GLN A 1 203 ? -2.266 14.487 -11.048 1.00 79.62 203 GLN A C 1
ATOM 1517 O O . GLN A 1 203 ? -3.430 14.903 -11.065 1.00 79.62 203 GLN A O 1
ATOM 1522 N N . GLN A 1 204 ? -1.227 15.330 -11.007 1.00 58.56 204 GLN A N 1
ATOM 1523 C CA . GLN A 1 204 ? -1.391 16.771 -11.213 1.00 58.56 204 GLN A CA 1
ATOM 1524 C C . GLN A 1 204 ? -1.995 17.007 -12.605 1.00 58.56 204 GLN A C 1
ATOM 1526 O O . GLN A 1 204 ? -1.363 16.685 -13.604 1.00 58.56 204 GLN A O 1
ATOM 1531 N N . GLY A 1 205 ? -3.231 17.511 -12.652 1.00 64.19 205 GLY A N 1
ATOM 1532 C CA . GLY A 1 205 ? -4.013 17.663 -13.887 1.00 64.19 205 GLY A CA 1
ATOM 1533 C C . GLY A 1 205 ? -5.390 16.991 -13.857 1.00 64.19 205 GLY A C 1
ATOM 1534 O O . GLY A 1 205 ? -6.218 17.291 -14.706 1.00 64.19 205 GLY A O 1
ATOM 1535 N N . GLY A 1 206 ? -5.673 16.147 -12.856 1.00 69.50 206 GLY A N 1
ATOM 1536 C CA . GLY A 1 206 ? -6.971 15.469 -12.707 1.00 69.50 206 GLY A CA 1
ATOM 1537 C C . GLY A 1 206 ? -7.039 14.085 -13.359 1.00 69.50 206 GLY A C 1
ATOM 1538 O O . GLY A 1 206 ? -7.994 13.350 -13.108 1.00 69.50 206 GLY A O 1
ATOM 1539 N N . ASP A 1 207 ? -6.009 13.703 -14.115 1.00 76.62 207 ASP A N 1
ATOM 1540 C CA . ASP A 1 207 ? -5.883 12.364 -14.684 1.00 76.62 207 ASP A CA 1
ATOM 1541 C C . ASP A 1 207 ? -5.579 11.316 -13.607 1.00 76.62 207 ASP A C 1
ATOM 1543 O O . ASP A 1 207 ? -4.891 11.569 -12.612 1.00 76.62 207 ASP A O 1
ATOM 1547 N N . MET A 1 208 ? -6.111 10.110 -13.809 1.00 82.31 208 MET A N 1
ATOM 1548 C CA . MET A 1 208 ? -5.949 8.977 -12.902 1.00 82.31 208 MET A CA 1
ATOM 1549 C C . MET A 1 208 ? -4.940 7.993 -13.488 1.00 82.31 208 MET A C 1
ATOM 1551 O O . MET A 1 208 ? -5.210 7.338 -14.492 1.00 82.31 208 MET A O 1
ATOM 1555 N N . LEU A 1 209 ? -3.783 7.853 -12.841 1.00 85.06 209 LEU A N 1
ATOM 1556 C CA . LEU A 1 209 ? -2.752 6.913 -13.271 1.00 85.06 209 LEU A CA 1
ATOM 1557 C C . LEU A 1 209 ? -3.038 5.508 -12.732 1.00 85.06 209 LEU A C 1
ATOM 1559 O O . LEU A 1 209 ? -3.210 5.364 -11.516 1.00 85.06 209 LEU A O 1
ATOM 1563 N N . PRO A 1 210 ? -3.023 4.461 -13.578 1.00 87.56 210 PRO A N 1
ATOM 1564 C CA . PRO A 1 210 ? -3.202 3.088 -13.126 1.00 87.56 210 PRO A CA 1
ATOM 1565 C C . PRO A 1 210 ? -2.049 2.675 -12.207 1.00 87.56 210 PRO A C 1
ATOM 1567 O O . PRO A 1 210 ? -0.869 2.813 -12.539 1.00 87.56 210 PRO A O 1
ATOM 1570 N N . ARG A 1 211 ? -2.400 2.166 -11.027 1.00 91.88 211 ARG A N 1
ATOM 1571 C CA . ARG A 1 211 ? -1.471 1.683 -9.999 1.00 91.88 211 ARG A CA 1
ATOM 1572 C C . ARG A 1 211 ? -2.023 0.426 -9.368 1.00 91.88 211 ARG A C 1
ATOM 1574 O O . ARG A 1 211 ? -3.222 0.195 -9.392 1.00 91.88 211 ARG A O 1
ATOM 1581 N N . TYR A 1 212 ? -1.167 -0.370 -8.757 1.00 92.44 212 TYR A N 1
ATOM 1582 C CA . TYR A 1 212 ? -1.605 -1.570 -8.065 1.00 92.44 212 TYR A CA 1
ATOM 1583 C C . TYR A 1 212 ? -0.971 -1.604 -6.682 1.00 92.44 212 TYR A C 1
ATOM 1585 O O . TYR A 1 212 ? 0.150 -1.127 -6.492 1.00 92.44 212 TYR A O 1
ATOM 1593 N N . LEU A 1 213 ? -1.701 -2.150 -5.715 1.00 93.81 213 LEU A N 1
ATOM 1594 C CA . LEU A 1 213 ? -1.116 -2.551 -4.444 1.00 93.81 213 LEU A CA 1
ATOM 1595 C C . LEU A 1 213 ? -0.848 -4.045 -4.486 1.00 93.81 213 LEU A C 1
ATOM 1597 O O . LEU A 1 213 ? -1.731 -4.814 -4.847 1.00 93.81 213 LEU A O 1
ATOM 1601 N N . VAL A 1 214 ? 0.355 -4.445 -4.100 1.00 93.81 214 VAL A N 1
ATOM 1602 C CA . VAL A 1 214 ? 0.681 -5.844 -3.830 1.00 93.81 214 VAL A CA 1
ATOM 1603 C C . VAL A 1 214 ? 0.809 -6.008 -2.327 1.00 93.81 214 VAL A C 1
ATOM 1605 O O . VAL A 1 214 ? 1.549 -5.256 -1.690 1.00 93.81 214 VAL A O 1
ATOM 1608 N N . VAL A 1 215 ? 0.087 -6.970 -1.765 1.00 92.44 215 VAL A N 1
ATOM 1609 C CA . VAL A 1 215 ? 0.142 -7.302 -0.337 1.00 92.44 215 VAL A CA 1
ATOM 1610 C C . VAL A 1 215 ? 0.818 -8.658 -0.191 1.00 92.44 215 VAL A C 1
ATOM 1612 O O . VAL A 1 215 ? 0.233 -9.683 -0.525 1.00 92.44 215 VAL A O 1
ATOM 1615 N N . THR A 1 216 ? 2.065 -8.664 0.269 1.00 88.19 216 THR A N 1
ATOM 1616 C CA . THR A 1 216 ? 2.806 -9.906 0.547 1.00 88.19 216 THR A CA 1
ATOM 1617 C C . THR A 1 216 ? 2.651 -10.294 2.014 1.00 88.19 216 THR A C 1
ATOM 1619 O O . THR A 1 216 ? 1.848 -9.691 2.728 1.00 88.19 216 THR A O 1
ATOM 1622 N N . GLU A 1 217 ? 3.397 -11.281 2.508 1.00 83.25 217 GLU A N 1
ATOM 1623 C CA . GLU A 1 217 ? 3.318 -11.623 3.931 1.00 83.25 217 GLU A CA 1
ATOM 1624 C C . GLU A 1 217 ? 3.885 -10.512 4.820 1.00 83.25 217 GLU A C 1
ATOM 1626 O O . GLU A 1 217 ? 3.393 -10.293 5.927 1.00 83.25 217 GLU A O 1
ATOM 1631 N N . ALA A 1 218 ? 4.916 -9.800 4.343 1.00 82.69 218 ALA A N 1
ATOM 1632 C CA . ALA A 1 218 ? 5.654 -8.796 5.115 1.00 82.69 218 ALA A CA 1
ATOM 1633 C C . ALA A 1 218 ? 5.520 -7.364 4.611 1.00 82.69 218 ALA A C 1
ATOM 1635 O O . ALA A 1 218 ? 5.739 -6.423 5.381 1.00 82.69 218 ALA A O 1
ATOM 1636 N N . TRP A 1 219 ? 5.184 -7.184 3.338 1.00 89.31 219 TRP A N 1
ATOM 1637 C CA . TRP A 1 219 ? 5.296 -5.904 2.655 1.00 89.31 219 TRP A CA 1
ATOM 1638 C C . TRP A 1 219 ? 3.972 -5.478 2.034 1.00 89.31 219 TRP A C 1
ATOM 1640 O O . TRP A 1 219 ? 3.106 -6.292 1.712 1.00 89.31 219 TRP A O 1
ATOM 1650 N N . VAL A 1 220 ? 3.827 -4.166 1.873 1.00 91.88 220 VAL A N 1
ATOM 1651 C CA . VAL A 1 220 ? 2.869 -3.557 0.954 1.00 91.88 220 VAL A CA 1
ATOM 1652 C C . VAL A 1 220 ? 3.668 -2.813 -0.100 1.00 91.88 220 VAL A C 1
ATOM 1654 O O . VAL A 1 220 ? 4.506 -1.965 0.223 1.00 91.88 220 VAL A O 1
ATOM 1657 N N . LEU A 1 221 ? 3.405 -3.126 -1.362 1.00 92.69 221 LEU A N 1
ATOM 1658 C CA . LEU A 1 221 ? 4.100 -2.548 -2.503 1.00 92.69 221 LEU A CA 1
ATOM 1659 C C . LEU A 1 221 ? 3.120 -1.718 -3.317 1.00 92.69 221 LEU A C 1
ATOM 1661 O O . LEU A 1 221 ? 2.038 -2.184 -3.655 1.00 92.69 221 LEU A O 1
ATOM 1665 N N . ASN A 1 222 ? 3.513 -0.503 -3.668 1.00 92.06 222 ASN A N 1
ATOM 1666 C CA . ASN A 1 222 ? 2.869 0.280 -4.709 1.00 92.06 222 ASN A CA 1
ATOM 1667 C C . ASN A 1 222 ? 3.609 0.002 -6.013 1.00 92.06 222 ASN A C 1
ATOM 1669 O O . ASN A 1 222 ? 4.781 0.360 -6.136 1.00 92.06 222 ASN A O 1
ATOM 1673 N N . VAL A 1 223 ? 2.939 -0.633 -6.969 1.00 91.56 223 VAL A N 1
ATOM 1674 C CA . VAL A 1 223 ? 3.534 -1.047 -8.241 1.00 91.56 223 VAL A CA 1
ATOM 1675 C C . VAL A 1 223 ? 2.823 -0.380 -9.423 1.00 91.56 223 VAL A C 1
ATOM 1677 O O . VAL A 1 223 ? 1.654 0.012 -9.337 1.00 91.56 223 VAL A O 1
ATOM 1680 N N . LYS A 1 224 ? 3.527 -0.237 -10.547 1.00 90.38 224 LYS A N 1
ATOM 1681 C CA . LYS A 1 224 ? 2.942 0.123 -11.849 1.00 90.38 224 LYS A CA 1
ATOM 1682 C C . LYS A 1 224 ? 3.090 -1.036 -12.830 1.00 90.38 224 LYS A C 1
ATOM 1684 O O . LYS A 1 224 ? 3.965 -1.875 -12.648 1.00 90.38 224 LYS A O 1
ATOM 1689 N N . ALA A 1 225 ? 2.252 -1.087 -13.861 1.00 84.25 225 ALA A N 1
ATOM 1690 C CA . ALA A 1 225 ? 2.464 -2.036 -14.952 1.00 84.25 225 ALA A CA 1
ATOM 1691 C C . ALA A 1 225 ? 3.811 -1.749 -15.632 1.00 84.25 225 ALA A C 1
ATOM 1693 O O . ALA A 1 225 ? 4.195 -0.586 -15.781 1.00 84.25 225 ALA A O 1
ATOM 1694 N N . HIS A 1 226 ? 4.532 -2.800 -16.015 1.00 79.69 226 HIS A N 1
ATOM 1695 C CA . HIS A 1 226 ? 5.746 -2.643 -16.801 1.00 79.69 226 HIS A CA 1
ATOM 1696 C C . HIS A 1 226 ? 5.373 -2.254 -18.239 1.00 79.69 226 HIS A C 1
ATOM 1698 O O . HIS A 1 226 ? 4.542 -2.905 -18.864 1.00 79.69 226 HIS A O 1
ATOM 1704 N N . GLU A 1 227 ? 5.995 -1.203 -18.776 1.00 73.50 227 GLU A N 1
ATOM 1705 C CA . GLU A 1 227 ? 5.594 -0.619 -20.068 1.00 73.50 227 GLU A CA 1
ATOM 1706 C C . GLU A 1 227 ? 5.981 -1.506 -21.263 1.00 73.50 227 GLU A C 1
ATOM 1708 O O . GLU A 1 227 ? 5.211 -1.632 -22.209 1.00 73.50 227 GLU A O 1
ATOM 1713 N N . ALA A 1 228 ? 7.137 -2.180 -21.193 1.00 59.69 228 ALA A N 1
ATOM 1714 C CA . ALA A 1 228 ? 7.601 -3.102 -22.236 1.00 59.69 228 ALA A CA 1
ATOM 1715 C C . ALA A 1 228 ? 7.284 -4.597 -21.997 1.00 59.69 228 ALA A C 1
ATOM 1717 O O . ALA A 1 228 ? 7.157 -5.352 -22.959 1.00 59.69 228 ALA A O 1
ATOM 1718 N N . LYS A 1 229 ? 7.168 -5.052 -20.739 1.00 58.91 229 LYS A N 1
ATOM 1719 C CA . LYS A 1 229 ? 7.027 -6.473 -20.384 1.00 58.91 229 LYS A CA 1
ATOM 1720 C C . LYS A 1 229 ? 5.599 -6.781 -19.945 1.00 58.91 229 LYS A C 1
ATOM 1722 O O . LYS A 1 229 ? 5.208 -6.524 -18.805 1.00 58.91 229 LYS A O 1
ATOM 1727 N N . LEU A 1 230 ? 4.820 -7.354 -20.859 1.00 72.25 230 LEU A N 1
ATOM 1728 C CA . LEU A 1 230 ? 3.455 -7.788 -20.568 1.00 72.25 230 LEU A CA 1
ATOM 1729 C C . LEU A 1 230 ? 3.457 -8.838 -19.444 1.00 72.25 230 LEU A C 1
ATOM 1731 O O . LEU A 1 230 ? 4.304 -9.727 -19.414 1.00 72.25 230 LEU A O 1
ATOM 1735 N N . GLY A 1 231 ? 2.514 -8.729 -18.507 1.00 74.88 231 GLY A N 1
ATOM 1736 C CA . GLY A 1 231 ? 2.426 -9.643 -17.361 1.00 74.88 231 GLY A CA 1
ATOM 1737 C C . GLY A 1 231 ? 3.450 -9.383 -16.251 1.00 74.88 231 GLY A C 1
ATOM 1738 O O . GLY A 1 231 ? 3.617 -10.222 -15.372 1.00 74.88 231 GLY A O 1
ATOM 1739 N N . SER A 1 232 ? 4.135 -8.238 -16.259 1.00 78.00 232 SER A N 1
ATOM 1740 C CA . SER A 1 232 ? 5.036 -7.825 -15.177 1.00 78.00 232 SER A CA 1
ATOM 1741 C C . SER A 1 232 ? 4.639 -6.473 -14.588 1.00 78.00 232 SER A C 1
ATOM 1743 O O . SER A 1 232 ? 4.065 -5.614 -15.263 1.00 78.00 232 SER A O 1
ATOM 1745 N N . VAL A 1 233 ? 4.962 -6.277 -13.314 1.00 82.88 233 VAL A N 1
ATOM 1746 C CA . VAL A 1 233 ? 4.791 -5.009 -12.598 1.00 82.88 233 VAL A CA 1
ATOM 1747 C C . VAL A 1 233 ? 6.121 -4.541 -12.029 1.00 82.88 233 VAL A C 1
ATOM 1749 O O . VAL A 1 233 ? 6.998 -5.346 -11.737 1.00 82.88 233 VAL A O 1
ATOM 1752 N N . VAL A 1 234 ? 6.271 -3.233 -11.869 1.00 80.81 234 VAL A N 1
ATOM 1753 C CA . VAL A 1 234 ? 7.474 -2.590 -11.339 1.00 80.81 234 VAL A CA 1
ATOM 1754 C C . VAL A 1 234 ? 7.137 -1.931 -10.012 1.00 80.81 234 VAL A C 1
ATOM 1756 O O . VAL A 1 234 ? 6.203 -1.126 -9.935 1.00 80.81 234 VAL A O 1
ATOM 1759 N N . VAL A 1 235 ? 7.898 -2.255 -8.969 1.00 85.25 235 VAL A N 1
ATOM 1760 C CA . VAL A 1 235 ? 7.787 -1.625 -7.652 1.00 85.25 235 VAL A CA 1
ATOM 1761 C C . VAL A 1 235 ? 8.139 -0.149 -7.763 1.00 85.25 235 VAL A C 1
ATOM 1763 O O . VAL A 1 235 ? 9.186 0.218 -8.272 1.00 85.25 235 VAL A O 1
ATOM 1766 N N . VAL A 1 236 ? 7.266 0.725 -7.280 1.00 86.31 236 VAL A N 1
ATOM 1767 C CA . VAL A 1 236 ? 7.516 2.173 -7.216 1.00 86.31 236 VAL A CA 1
ATOM 1768 C C . VAL A 1 236 ? 7.794 2.607 -5.792 1.00 86.31 236 VAL A C 1
ATOM 1770 O O . VAL A 1 236 ? 8.688 3.412 -5.552 1.00 86.31 236 VAL A O 1
ATOM 1773 N N . LYS A 1 237 ? 7.048 2.054 -4.836 1.00 87.94 237 LYS A N 1
ATOM 1774 C CA . LYS A 1 237 ? 7.356 2.175 -3.414 1.00 87.94 237 LYS A CA 1
ATOM 1775 C C . LYS A 1 237 ? 7.112 0.841 -2.729 1.00 87.94 237 LYS A C 1
ATOM 1777 O O . LYS A 1 237 ? 6.161 0.141 -3.066 1.00 87.94 237 LYS A O 1
ATOM 1782 N N . ALA A 1 238 ? 7.920 0.538 -1.728 1.00 88.56 238 ALA A N 1
ATOM 1783 C CA . ALA A 1 238 ? 7.786 -0.649 -0.904 1.00 88.56 238 ALA A CA 1
ATOM 1784 C C . ALA A 1 238 ? 7.866 -0.260 0.566 1.00 88.56 238 ALA A C 1
ATOM 1786 O O . ALA A 1 238 ? 8.700 0.561 0.947 1.00 88.56 238 ALA A O 1
ATOM 1787 N N . ARG A 1 239 ? 6.986 -0.826 1.395 1.00 87.38 239 ARG A N 1
ATOM 1788 C CA . ARG A 1 239 ? 7.003 -0.606 2.842 1.00 87.38 239 ARG A CA 1
ATOM 1789 C C . ARG A 1 239 ? 6.698 -1.891 3.600 1.00 87.38 239 ARG A C 1
ATOM 1791 O O . ARG A 1 239 ? 5.766 -2.598 3.215 1.00 87.38 239 ARG A O 1
ATOM 1798 N N . PRO A 1 240 ? 7.397 -2.158 4.714 1.00 86.19 240 PRO A N 1
ATOM 1799 C CA . PRO A 1 240 ? 6.993 -3.205 5.636 1.00 86.19 240 PRO A CA 1
ATOM 1800 C C . PRO A 1 240 ? 5.601 -2.915 6.199 1.00 86.19 240 PRO A C 1
ATOM 1802 O O . PRO A 1 240 ? 5.308 -1.789 6.612 1.00 86.19 240 PRO A O 1
ATOM 1805 N N . GLN A 1 241 ? 4.760 -3.941 6.294 1.00 86.19 241 GLN A N 1
ATOM 1806 C CA . GLN A 1 241 ? 3.431 -3.834 6.900 1.00 86.19 241 GLN A CA 1
ATOM 1807 C C . GLN A 1 241 ? 3.493 -3.397 8.366 1.00 86.19 241 GLN A C 1
ATOM 1809 O O . GLN A 1 241 ? 2.627 -2.659 8.828 1.00 86.19 241 GLN A O 1
ATOM 1814 N N . ALA A 1 242 ? 4.558 -3.766 9.083 1.00 82.38 242 ALA A N 1
ATOM 1815 C CA . ALA A 1 242 ? 4.786 -3.356 10.469 1.00 82.38 242 ALA A CA 1
ATOM 1816 C C . ALA A 1 242 ? 4.863 -1.825 10.656 1.00 82.38 242 ALA A C 1
ATOM 1818 O O . ALA A 1 242 ? 4.602 -1.316 11.747 1.00 82.38 242 ALA A O 1
ATOM 1819 N N . HIS A 1 243 ? 5.194 -1.080 9.596 1.00 84.62 243 HIS A N 1
ATOM 1820 C CA . HIS A 1 243 ? 5.248 0.381 9.618 1.00 84.62 243 HIS A CA 1
ATOM 1821 C C . HIS A 1 243 ? 3.907 1.051 9.319 1.00 84.62 243 HIS A C 1
ATOM 1823 O O . HIS A 1 243 ? 3.824 2.279 9.375 1.00 84.62 243 HIS A O 1
ATOM 1829 N N . ILE A 1 244 ? 2.850 0.290 9.029 1.00 87.81 244 ILE A N 1
ATOM 1830 C CA . ILE A 1 244 ? 1.506 0.847 8.887 1.00 87.81 244 ILE A CA 1
ATOM 1831 C C . ILE A 1 244 ? 1.065 1.377 10.255 1.00 87.81 244 ILE A C 1
ATOM 1833 O O . ILE A 1 244 ? 1.054 0.664 11.259 1.00 87.81 244 ILE A O 1
ATOM 1837 N N . GLY A 1 245 ? 0.731 2.664 10.299 1.00 85.12 245 GLY A N 1
ATOM 1838 C CA . GLY A 1 245 ? 0.175 3.316 11.480 1.00 85.12 245 GLY A CA 1
ATOM 1839 C C . GLY A 1 245 ? -1.348 3.312 11.451 1.00 85.12 245 GLY A C 1
ATOM 1840 O O . GLY A 1 245 ? -1.993 3.013 12.453 1.00 85.12 245 GLY A O 1
ATOM 1841 N N . LYS A 1 246 ? -1.938 3.628 10.294 1.00 89.12 246 LYS A N 1
ATOM 1842 C CA . LYS A 1 246 ? -3.389 3.726 10.146 1.00 89.12 246 LYS A CA 1
ATOM 1843 C C . LYS A 1 246 ? -3.832 3.350 8.743 1.00 89.12 246 LYS A C 1
ATOM 1845 O O . LYS A 1 246 ? -3.223 3.731 7.750 1.00 89.12 246 LYS A O 1
ATOM 1850 N N . LEU A 1 247 ? -4.942 2.628 8.667 1.00 89.94 247 LEU A N 1
ATOM 1851 C CA . LEU A 1 247 ? -5.501 2.147 7.413 1.00 89.94 247 LEU A CA 1
ATOM 1852 C C . LEU A 1 247 ? -6.961 2.592 7.339 1.00 89.94 247 LEU A C 1
ATOM 1854 O O . LEU A 1 247 ? -7.764 2.277 8.217 1.00 89.94 247 LEU A O 1
ATOM 1858 N N . ARG A 1 248 ? -7.295 3.401 6.331 1.00 89.12 248 ARG A N 1
ATOM 1859 C CA . ARG A 1 248 ? -8.655 3.907 6.103 1.00 89.12 248 ARG A CA 1
ATOM 1860 C C . ARG A 1 248 ? -9.111 3.465 4.727 1.00 89.12 248 ARG A C 1
ATOM 1862 O O . ARG A 1 248 ? -8.337 3.531 3.781 1.00 89.12 248 ARG A O 1
ATOM 1869 N N . TYR A 1 249 ? -10.367 3.076 4.593 1.00 90.88 249 TYR A N 1
ATOM 1870 C CA . TYR A 1 249 ? -10.932 2.764 3.289 1.00 90.88 249 TYR A CA 1
ATOM 1871 C C . TYR A 1 249 ? -12.385 3.211 3.207 1.00 90.88 249 TYR A C 1
ATOM 1873 O O . TYR A 1 249 ? -13.089 3.301 4.215 1.00 90.88 249 TYR A O 1
ATOM 1881 N N . LYS A 1 250 ? -12.823 3.483 1.982 1.00 86.62 250 LYS A N 1
ATOM 1882 C CA . LYS A 1 250 ? -14.221 3.662 1.615 1.00 86.62 250 LYS A CA 1
ATOM 1883 C C . LYS A 1 250 ? -14.557 2.573 0.606 1.00 86.62 250 LYS A C 1
ATOM 1885 O O . LYS A 1 250 ? -13.940 2.510 -0.458 1.00 86.62 250 LYS A O 1
ATOM 1890 N N . GLN A 1 251 ? -15.498 1.705 0.969 1.00 80.19 251 GLN A N 1
ATOM 1891 C CA . GLN A 1 251 ? -15.891 0.550 0.161 1.00 80.19 251 GLN A CA 1
ATOM 1892 C C . GLN A 1 251 ? -16.255 0.983 -1.266 1.00 80.19 251 GLN A C 1
ATOM 1894 O O . GLN A 1 251 ? -16.980 1.960 -1.447 1.00 80.19 251 GLN A O 1
ATOM 1899 N N . GLY A 1 252 ? -15.700 0.292 -2.266 1.00 78.12 252 GLY A N 1
ATOM 1900 C CA . GLY A 1 252 ? -15.915 0.600 -3.682 1.00 78.12 252 GLY A CA 1
ATOM 1901 C C . GLY A 1 252 ? -15.294 1.910 -4.179 1.00 78.12 252 GLY A C 1
ATOM 1902 O O . GLY A 1 252 ? -15.499 2.259 -5.337 1.00 78.12 252 GLY A O 1
ATOM 1903 N N . CYS A 1 253 ? -14.572 2.660 -3.340 1.00 85.94 253 CYS A N 1
ATOM 1904 C CA . CYS A 1 253 ? -14.048 3.976 -3.703 1.00 85.94 253 CYS A CA 1
ATOM 1905 C C . CYS A 1 253 ? -12.531 4.064 -3.561 1.00 85.94 253 CYS A C 1
ATOM 1907 O O . CYS A 1 253 ? -11.843 4.346 -4.539 1.00 85.94 253 CYS A O 1
ATOM 1909 N N . SER A 1 254 ? -11.997 3.908 -2.348 1.00 91.00 254 SER A N 1
ATOM 1910 C CA . SER A 1 254 ? -10.592 4.225 -2.090 1.00 91.00 254 SER A CA 1
ATOM 1911 C C . SER A 1 254 ? -10.023 3.550 -0.853 1.00 91.00 254 SER A C 1
ATOM 1913 O O . SER A 1 254 ? -10.741 3.180 0.078 1.00 91.00 254 SER A O 1
ATOM 1915 N N . ILE A 1 255 ? -8.700 3.450 -0.839 1.00 93.31 255 ILE A N 1
ATOM 1916 C CA . ILE A 1 255 ? -7.884 3.019 0.290 1.00 93.31 255 ILE A CA 1
ATOM 1917 C C . ILE A 1 255 ? -6.822 4.085 0.576 1.00 93.31 255 ILE A C 1
ATOM 1919 O O . ILE A 1 255 ? -6.257 4.690 -0.333 1.00 93.31 255 ILE A O 1
ATOM 1923 N N . SER A 1 256 ? -6.574 4.333 1.857 1.00 92.62 256 SER A N 1
ATOM 1924 C CA . SER A 1 256 ? -5.567 5.249 2.373 1.00 92.62 256 SER A CA 1
ATOM 1925 C C . SER A 1 256 ? -4.724 4.514 3.407 1.00 92.62 256 SER A C 1
ATOM 1927 O O . SER A 1 256 ? -5.218 4.190 4.490 1.00 92.62 256 SER A O 1
ATOM 1929 N N . VAL A 1 257 ? -3.457 4.286 3.083 1.00 92.56 257 VAL A N 1
ATOM 1930 C CA . VAL A 1 257 ? -2.471 3.663 3.969 1.00 92.56 257 VAL A CA 1
ATOM 1931 C C . VAL A 1 257 ? -1.570 4.768 4.513 1.00 92.56 257 VAL A C 1
ATOM 1933 O O . VAL A 1 257 ? -0.881 5.433 3.746 1.00 92.56 257 VAL A O 1
ATOM 1936 N N . GLU A 1 258 ? -1.632 5.015 5.818 1.00 91.69 258 GLU A N 1
ATOM 1937 C CA . GLU A 1 258 ? -0.800 5.983 6.540 1.00 91.69 258 GLU A CA 1
ATOM 1938 C C . GLU A 1 258 ? 0.278 5.214 7.315 1.00 91.69 258 GLU A C 1
ATOM 1940 O O . GLU A 1 258 ? -0.028 4.340 8.135 1.00 91.69 258 GLU A O 1
ATOM 1945 N N . PHE A 1 259 ? 1.540 5.536 7.052 1.00 89.81 259 PHE A N 1
ATOM 1946 C CA . PHE A 1 259 ? 2.701 4.930 7.695 1.00 89.81 259 PHE A CA 1
ATOM 1947 C C . PHE A 1 259 ? 3.155 5.762 8.898 1.00 89.81 259 PHE A C 1
ATOM 1949 O O . PHE A 1 259 ? 2.866 6.955 9.007 1.00 89.81 259 PHE A O 1
ATOM 1956 N N . ARG A 1 260 ? 3.861 5.123 9.835 1.00 83.81 260 ARG A N 1
ATOM 1957 C CA . ARG A 1 260 ? 4.327 5.755 11.084 1.00 83.81 260 ARG A CA 1
ATOM 1958 C C . ARG A 1 260 ? 5.326 6.893 10.865 1.00 83.81 260 ARG A C 1
ATOM 1960 O O . ARG A 1 260 ? 5.454 7.749 11.729 1.00 83.81 260 ARG A O 1
ATOM 1967 N N . ASP A 1 261 ? 6.009 6.908 9.727 1.00 85.44 261 ASP A N 1
ATOM 1968 C CA . ASP A 1 261 ? 6.948 7.959 9.329 1.00 85.44 261 ASP A CA 1
ATOM 1969 C C . ASP A 1 261 ? 6.270 9.148 8.622 1.00 85.44 261 ASP A C 1
ATOM 1971 O O . ASP A 1 261 ? 6.944 10.069 8.169 1.00 85.44 261 ASP A O 1
ATOM 1975 N N . GLY A 1 262 ? 4.936 9.142 8.537 1.00 84.00 262 GLY A N 1
ATOM 1976 C CA . GLY A 1 262 ? 4.144 10.213 7.939 1.00 84.00 262 GLY A CA 1
ATOM 1977 C C . GLY A 1 262 ? 3.895 10.061 6.438 1.00 84.00 262 GLY A C 1
ATOM 1978 O O . GLY A 1 262 ? 3.132 10.854 5.884 1.00 84.00 262 GLY A O 1
ATOM 1979 N N . ASP A 1 263 ? 4.465 9.048 5.771 1.00 86.62 263 ASP A N 1
ATOM 1980 C CA . ASP A 1 263 ? 4.125 8.755 4.375 1.00 86.62 263 ASP A CA 1
ATOM 1981 C C . ASP A 1 263 ? 2.669 8.278 4.277 1.00 86.62 263 ASP A C 1
ATOM 1983 O O . ASP A 1 263 ? 2.145 7.580 5.152 1.00 86.62 263 ASP A O 1
ATOM 1987 N N . ARG A 1 264 ? 1.989 8.665 3.199 1.00 90.69 264 ARG A N 1
ATOM 1988 C CA . ARG A 1 264 ? 0.577 8.343 2.990 1.00 90.69 264 ARG A CA 1
ATOM 1989 C C . ARG A 1 264 ? 0.324 7.978 1.544 1.00 90.69 264 ARG A C 1
ATOM 1991 O O . ARG A 1 264 ? 0.565 8.771 0.637 1.00 90.69 264 ARG A O 1
ATOM 1998 N N . TRP A 1 265 ? -0.233 6.794 1.331 1.00 91.56 265 TRP A N 1
ATOM 1999 C CA . TRP A 1 265 ? -0.634 6.325 0.011 1.00 91.56 265 TRP A CA 1
ATOM 2000 C C . TRP A 1 265 ? -2.150 6.365 -0.097 1.00 91.56 265 TRP A C 1
ATOM 2002 O O . TRP A 1 265 ? -2.838 5.706 0.678 1.00 91.56 265 TRP A O 1
ATOM 2012 N N . LEU A 1 266 ? -2.666 7.136 -1.053 1.00 91.50 266 LEU A N 1
ATOM 2013 C CA . LEU A 1 266 ? -4.090 7.222 -1.365 1.00 91.50 266 LEU A CA 1
ATOM 2014 C C . LEU A 1 266 ? -4.321 6.667 -2.767 1.00 91.50 266 LEU A C 1
ATOM 2016 O O . LEU A 1 266 ? -3.783 7.202 -3.734 1.00 91.50 266 LEU A O 1
ATOM 2020 N N . LEU A 1 267 ? -5.121 5.609 -2.867 1.00 92.00 267 LEU A N 1
ATOM 2021 C CA . LEU A 1 267 ? -5.475 4.991 -4.138 1.00 92.00 267 LEU A CA 1
ATOM 2022 C C . LEU A 1 267 ? -6.993 4.903 -4.267 1.00 92.00 267 LEU A C 1
ATOM 2024 O O . LEU A 1 267 ? -7.681 4.507 -3.323 1.00 92.00 267 LEU A O 1
ATOM 2028 N N . ALA A 1 268 ? -7.515 5.235 -5.445 1.00 91.06 268 ALA A N 1
ATOM 2029 C CA . ALA A 1 268 ? -8.869 4.873 -5.832 1.00 91.06 268 ALA A CA 1
ATOM 2030 C C . ALA A 1 268 ? -8.885 3.389 -6.214 1.00 91.06 268 ALA A C 1
ATOM 2032 O O . ALA A 1 268 ? -8.083 2.942 -7.033 1.00 91.06 268 ALA A O 1
ATOM 2033 N N . MET A 1 269 ? -9.753 2.615 -5.571 1.00 90.19 269 MET A N 1
ATOM 2034 C CA . MET A 1 269 ? -9.739 1.157 -5.639 1.00 90.19 269 MET A CA 1
ATOM 2035 C C . MET A 1 269 ? -11.144 0.608 -5.391 1.00 90.19 269 MET A C 1
ATOM 2037 O O . MET A 1 269 ? -11.742 0.860 -4.344 1.00 90.19 269 MET A O 1
ATOM 2041 N N . SER A 1 270 ? -11.657 -0.178 -6.338 1.00 86.88 270 SER A N 1
ATOM 2042 C CA . SER A 1 270 ? -12.963 -0.839 -6.224 1.00 86.88 270 SER A CA 1
ATOM 2043 C C . SER A 1 270 ? -12.934 -1.953 -5.172 1.00 86.88 270 SER A C 1
ATOM 2045 O O . SER A 1 270 ? -13.798 -2.009 -4.299 1.00 86.88 270 SER A O 1
ATOM 2047 N N . ARG A 1 271 ? -11.874 -2.771 -5.179 1.00 89.31 271 ARG A N 1
ATOM 2048 C CA . ARG A 1 271 ? -11.635 -3.885 -4.240 1.00 89.31 271 ARG A CA 1
ATOM 2049 C C . ARG A 1 271 ? -10.911 -3.451 -2.956 1.00 89.31 271 ARG A C 1
ATOM 2051 O O . ARG A 1 271 ? -10.105 -4.189 -2.398 1.00 89.31 271 ARG A O 1
ATOM 2058 N N . ALA A 1 272 ? -11.185 -2.235 -2.472 1.00 89.81 272 ALA A N 1
ATOM 2059 C CA . ALA A 1 272 ? -10.488 -1.670 -1.313 1.00 89.81 272 ALA A CA 1
ATOM 2060 C C . ALA A 1 272 ? -10.683 -2.506 -0.037 1.00 89.81 272 ALA A C 1
ATOM 2062 O O . ALA A 1 272 ? -9.756 -2.621 0.757 1.00 89.81 272 ALA A O 1
ATOM 2063 N N . GLN A 1 273 ? -11.869 -3.095 0.150 1.00 88.44 273 GLN A N 1
ATOM 2064 C CA . GLN A 1 273 ? -12.164 -3.940 1.310 1.00 88.44 273 GLN A CA 1
ATOM 2065 C C . GLN A 1 273 ? -11.309 -5.214 1.319 1.00 88.44 273 GLN A C 1
ATOM 2067 O O . GLN A 1 273 ? -10.681 -5.499 2.330 1.00 88.44 273 GLN A O 1
ATOM 2072 N N . GLU A 1 274 ? -11.237 -5.926 0.195 1.00 90.62 274 GLU A N 1
ATOM 2073 C CA . GLU A 1 274 ? -10.450 -7.161 0.070 1.00 90.62 274 GLU A CA 1
ATOM 2074 C C . GLU A 1 274 ? -8.954 -6.895 0.291 1.00 90.62 274 GLU A C 1
ATOM 2076 O O . GLU A 1 274 ? -8.278 -7.649 0.983 1.00 90.62 274 GLU A O 1
ATOM 2081 N N . CYS A 1 275 ? -8.449 -5.765 -0.214 1.00 91.19 275 CYS A N 1
ATOM 2082 C CA . CYS A 1 275 ? -7.074 -5.325 0.032 1.00 91.19 275 CYS A CA 1
ATOM 2083 C C . CYS A 1 275 ? -6.810 -5.063 1.526 1.00 91.19 275 CYS A C 1
ATOM 2085 O O . CYS A 1 275 ? -5.790 -5.486 2.069 1.00 91.19 275 CYS A O 1
ATOM 2087 N N . VAL A 1 276 ? -7.743 -4.399 2.220 1.00 90.62 276 VAL A N 1
ATOM 2088 C CA . VAL A 1 276 ? -7.641 -4.170 3.672 1.00 90.62 276 VAL A CA 1
ATOM 2089 C C . VAL A 1 276 ? -7.658 -5.490 4.437 1.00 90.62 276 VAL A C 1
ATOM 2091 O O . VAL A 1 276 ? -6.869 -5.653 5.364 1.00 90.62 276 VAL A O 1
ATOM 2094 N N . GLU A 1 277 ? -8.544 -6.412 4.067 1.00 89.50 277 GLU A N 1
ATOM 2095 C CA . GLU A 1 277 ? -8.652 -7.733 4.690 1.00 89.50 277 GLU A CA 1
ATOM 2096 C C . GLU A 1 277 ? -7.359 -8.536 4.503 1.00 89.50 277 GLU A C 1
ATOM 2098 O O . GLU A 1 277 ? -6.853 -9.081 5.481 1.00 89.50 277 GLU A O 1
ATOM 2103 N N . ALA A 1 278 ? -6.751 -8.503 3.312 1.00 90.56 278 ALA A N 1
ATOM 2104 C CA . ALA A 1 278 ? -5.457 -9.134 3.053 1.00 90.56 278 ALA A CA 1
ATOM 2105 C C . ALA A 1 278 ? -4.328 -8.554 3.926 1.00 90.56 278 ALA A C 1
ATOM 2107 O O . ALA A 1 278 ? -3.554 -9.305 4.517 1.00 90.56 278 ALA A O 1
ATOM 2108 N N . ILE A 1 279 ? -4.257 -7.223 4.072 1.00 90.56 279 ILE A N 1
ATOM 2109 C CA . ILE A 1 279 ? -3.265 -6.573 4.950 1.00 90.56 279 ILE A CA 1
ATOM 2110 C C . ILE A 1 279 ? -3.517 -6.939 6.419 1.00 90.56 279 ILE A C 1
ATOM 2112 O O . ILE A 1 279 ? -2.584 -7.188 7.177 1.00 90.56 279 ILE A O 1
ATOM 2116 N N . GLN A 1 280 ? -4.780 -6.972 6.847 1.00 88.38 280 GLN A N 1
ATOM 2117 C CA . GLN A 1 280 ? -5.133 -7.345 8.217 1.00 88.38 280 GLN A CA 1
ATOM 2118 C C . GLN A 1 280 ? -4.805 -8.806 8.519 1.00 88.38 280 GLN A C 1
ATOM 2120 O O . GLN A 1 280 ? -4.359 -9.094 9.627 1.00 88.38 280 GLN A O 1
ATOM 2125 N N . GLU A 1 281 ? -5.008 -9.710 7.562 1.00 87.50 281 GLU A N 1
ATOM 2126 C CA . GLU A 1 281 ? -4.644 -11.120 7.695 1.00 87.50 281 GLU A CA 1
ATOM 2127 C C . GLU A 1 281 ? -3.130 -11.282 7.862 1.00 87.50 281 GLU A C 1
ATOM 2129 O O . GLU A 1 281 ? -2.678 -11.905 8.823 1.00 87.50 281 GLU A O 1
ATOM 2134 N N . ALA A 1 282 ? -2.346 -10.627 7.003 1.00 83.94 282 ALA A N 1
ATOM 2135 C CA . ALA A 1 282 ? -0.887 -10.653 7.066 1.00 83.94 282 ALA A CA 1
ATOM 2136 C C . ALA A 1 282 ? -0.334 -10.041 8.372 1.00 83.94 282 ALA A C 1
ATOM 2138 O O . ALA A 1 282 ? 0.593 -10.584 8.978 1.00 83.94 282 ALA A O 1
ATOM 2139 N N . LEU A 1 283 ? -0.941 -8.961 8.877 1.00 82.44 283 LEU A N 1
ATOM 2140 C CA . LEU A 1 283 ? -0.602 -8.394 10.188 1.00 82.44 283 LEU A CA 1
ATOM 2141 C C . LEU A 1 283 ? -0.982 -9.327 11.348 1.00 82.44 283 LEU A C 1
ATOM 2143 O O . LEU A 1 283 ? -0.192 -9.495 12.282 1.00 82.44 283 LEU A O 1
ATOM 2147 N N . ARG A 1 284 ? -2.157 -9.968 11.288 1.00 81.56 284 ARG A N 1
ATOM 2148 C CA . ARG A 1 284 ? -2.628 -10.892 12.329 1.00 81.56 284 ARG A CA 1
ATOM 2149 C C . ARG A 1 284 ? -1.747 -12.132 12.422 1.00 81.56 284 ARG A C 1
ATOM 2151 O O . ARG A 1 284 ? -1.433 -12.551 13.534 1.00 81.56 284 ARG A O 1
ATOM 2158 N N . ALA A 1 285 ? -1.290 -12.661 11.287 1.00 76.50 285 ALA A N 1
ATOM 2159 C CA . ALA A 1 285 ? -0.332 -13.766 11.232 1.00 76.50 285 ALA A CA 1
ATOM 2160 C C . ALA A 1 285 ? 0.979 -13.452 11.985 1.00 76.50 285 ALA A C 1
ATOM 2162 O O . ALA A 1 285 ? 1.637 -14.354 12.493 1.00 76.50 285 ALA A O 1
ATOM 2163 N N . ARG A 1 286 ? 1.326 -12.166 12.131 1.00 73.94 286 ARG A N 1
ATOM 2164 C CA . ARG A 1 286 ? 2.508 -11.671 12.863 1.00 73.94 286 ARG A CA 1
ATOM 2165 C C . ARG A 1 286 ? 2.206 -11.229 14.295 1.00 73.94 286 ARG A C 1
ATOM 2167 O O . ARG A 1 286 ? 3.039 -10.588 14.931 1.00 73.94 286 ARG A O 1
ATOM 2174 N N . GLY A 1 287 ? 1.003 -11.510 14.793 1.00 70.12 287 GLY A N 1
ATOM 2175 C CA . GLY A 1 287 ? 0.554 -11.102 16.124 1.00 70.12 287 GLY A CA 1
ATOM 2176 C C . GLY A 1 287 ? 0.217 -9.613 16.253 1.00 70.12 287 GLY A C 1
ATOM 2177 O O . GLY A 1 287 ? -0.020 -9.138 17.362 1.00 70.12 287 GLY A O 1
ATOM 2178 N N . VAL A 1 288 ? 0.165 -8.857 15.149 1.00 74.56 288 VAL A N 1
ATOM 2179 C CA . VAL A 1 288 ? -0.231 -7.444 15.168 1.00 74.56 288 VAL A CA 1
ATOM 2180 C C . VAL A 1 288 ? -1.748 -7.354 15.028 1.00 74.56 288 VAL A C 1
ATOM 2182 O O . VAL A 1 288 ? -2.308 -7.532 13.947 1.00 74.56 288 VAL A O 1
ATOM 2185 N N . VAL A 1 289 ? -2.429 -7.055 16.134 1.00 67.12 289 VAL A N 1
ATOM 2186 C CA . VAL A 1 289 ? -3.885 -6.875 16.158 1.00 67.12 289 VAL A CA 1
ATOM 2187 C C . VAL A 1 289 ? -4.214 -5.387 16.061 1.00 67.12 289 VAL A C 1
ATOM 2189 O O . VAL A 1 289 ? -3.928 -4.609 16.967 1.00 67.12 289 VAL A O 1
ATOM 2192 N N . GLY A 1 290 ? -4.808 -4.979 14.939 1.00 66.12 290 GLY A N 1
ATOM 2193 C CA . GLY A 1 290 ? -5.322 -3.623 14.750 1.00 66.12 290 GLY A CA 1
ATOM 2194 C C . GLY A 1 290 ? -6.762 -3.474 15.247 1.00 66.12 290 GLY A C 1
ATOM 2195 O O . GLY A 1 290 ? -7.571 -4.393 15.126 1.00 66.12 290 GLY A O 1
ATOM 2196 N N . PHE A 1 291 ? -7.114 -2.288 15.744 1.00 68.06 291 PHE A N 1
ATOM 2197 C CA . PHE A 1 291 ? -8.485 -1.965 16.144 1.00 68.06 291 PHE A CA 1
ATOM 2198 C C . PHE A 1 291 ? -9.273 -1.364 14.976 1.00 68.06 291 PHE A C 1
ATOM 2200 O O . PHE A 1 291 ? -8.870 -0.362 14.381 1.00 68.06 291 PHE A O 1
ATOM 22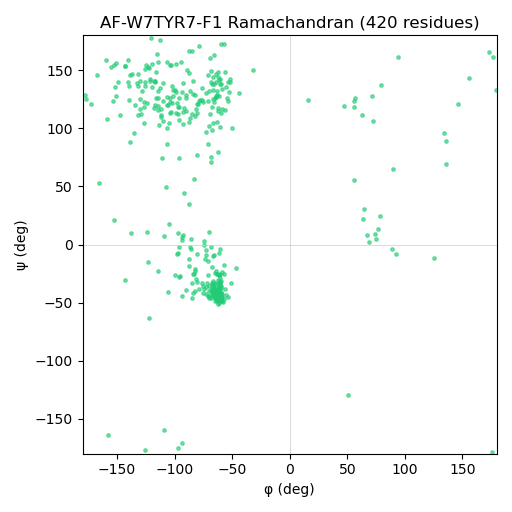07 N N . ARG A 1 292 ? -10.432 -1.948 14.652 1.00 70.56 292 ARG A N 1
ATOM 2208 C CA . ARG A 1 292 ? -11.314 -1.431 13.598 1.00 70.56 292 ARG A CA 1
ATOM 2209 C C . ARG A 1 292 ? -12.262 -0.379 14.166 1.00 70.56 292 ARG A C 1
ATOM 2211 O O . ARG A 1 292 ? -13.233 -0.707 14.841 1.00 70.56 292 ARG A O 1
ATOM 2218 N N . THR A 1 293 ? -12.043 0.884 13.815 1.00 70.88 293 THR A N 1
ATOM 2219 C CA . THR A 1 293 ? -13.007 1.965 14.066 1.00 70.88 293 THR A CA 1
ATOM 2220 C C . THR A 1 293 ? -13.911 2.124 12.843 1.00 70.88 293 THR A C 1
ATOM 2222 O O . THR A 1 293 ? -13.494 2.646 11.812 1.00 70.88 293 THR A O 1
ATOM 2225 N N . SER A 1 294 ? -15.151 1.636 12.928 1.00 72.81 294 SER A N 1
ATOM 2226 C CA . SER A 1 294 ? -16.177 1.834 11.894 1.00 72.81 294 SER A CA 1
ATOM 2227 C C . SER A 1 294 ? -17.237 2.831 12.365 1.00 72.81 294 SER A C 1
ATOM 2229 O O . SER A 1 294 ? -17.449 2.994 13.565 1.00 72.81 294 SER A O 1
ATOM 2231 N N . GLN A 1 295 ? -17.956 3.469 11.434 1.00 77.25 295 GLN A N 1
ATOM 2232 C CA . GLN A 1 295 ? -19.082 4.338 11.802 1.00 77.25 295 GLN A CA 1
ATOM 2233 C C . GLN A 1 295 ? -20.160 3.569 12.579 1.00 77.25 295 GLN A C 1
ATOM 2235 O O . GLN A 1 295 ? -20.753 4.103 13.510 1.00 77.25 295 GLN A O 1
ATOM 2240 N N . ALA A 1 296 ? -20.384 2.297 12.238 1.00 79.50 296 ALA A N 1
ATOM 2241 C CA . ALA A 1 296 ? -21.283 1.429 12.991 1.00 79.50 296 ALA A CA 1
ATOM 2242 C C . ALA A 1 296 ? -20.800 1.231 14.438 1.00 79.50 296 ALA A C 1
ATOM 2244 O O . ALA A 1 296 ? -21.600 1.355 15.360 1.00 79.50 296 ALA A O 1
ATOM 2245 N N . ALA A 1 297 ? -19.497 1.009 14.651 1.00 79.94 297 ALA A N 1
ATOM 2246 C CA . ALA A 1 297 ? -18.913 0.900 15.987 1.00 79.94 297 ALA A CA 1
ATOM 2247 C C . ALA A 1 297 ? -19.062 2.206 16.786 1.00 79.94 297 ALA A C 1
ATOM 2249 O O . ALA A 1 297 ? -19.487 2.168 17.937 1.00 79.94 297 ALA A O 1
ATOM 2250 N N . LEU A 1 298 ? -18.812 3.365 16.164 1.00 84.06 298 LEU A N 1
ATOM 2251 C CA . LEU A 1 298 ? -19.041 4.673 16.794 1.00 84.06 298 LEU A CA 1
ATOM 2252 C C . LEU A 1 298 ? -20.515 4.870 17.177 1.00 84.06 298 LEU A C 1
ATOM 2254 O O . LEU A 1 298 ? -20.813 5.317 18.281 1.00 84.06 298 LEU A O 1
ATOM 2258 N N . ASN A 1 299 ? -21.444 4.477 16.302 1.00 86.56 299 ASN A N 1
ATOM 2259 C CA . ASN A 1 299 ? -22.878 4.543 16.582 1.00 86.56 299 ASN A CA 1
ATOM 2260 C C . ASN A 1 299 ? -23.288 3.594 17.724 1.00 86.56 299 ASN A C 1
ATOM 2262 O O . ASN A 1 299 ? -24.170 3.937 18.512 1.00 86.56 299 ASN A O 1
ATOM 2266 N N . HIS A 1 300 ? -22.669 2.412 17.831 1.00 87.56 300 HIS A N 1
ATOM 2267 C CA . HIS A 1 300 ? -22.890 1.496 18.953 1.00 87.56 300 HIS A CA 1
ATOM 2268 C C . HIS A 1 300 ? -22.406 2.098 20.272 1.00 87.56 300 HIS A C 1
ATOM 2270 O O . HIS A 1 300 ? -23.173 2.093 21.232 1.00 87.56 300 HIS A O 1
ATOM 2276 N N . VAL A 1 301 ? -21.204 2.681 20.294 1.00 88.38 301 VAL A N 1
ATOM 2277 C CA . VAL A 1 301 ? -20.649 3.372 21.470 1.00 88.38 301 VAL A CA 1
ATOM 2278 C C . VAL A 1 301 ? -21.541 4.543 21.892 1.00 88.38 301 VAL A C 1
ATOM 2280 O O . VAL A 1 301 ? -21.919 4.629 23.057 1.00 88.38 301 VAL A O 1
ATOM 2283 N N . ALA A 1 302 ? -21.952 5.401 20.953 1.00 90.56 302 ALA A N 1
ATOM 2284 C CA . ALA A 1 302 ? -22.815 6.546 21.249 1.00 90.56 302 ALA A CA 1
ATOM 2285 C C . ALA A 1 302 ? -24.186 6.117 21.806 1.00 90.56 302 ALA A C 1
ATOM 2287 O O . ALA A 1 302 ? -24.675 6.689 22.779 1.00 90.56 302 ALA A O 1
ATOM 2288 N N . ARG A 1 303 ? -24.802 5.069 21.236 1.00 92.06 303 ARG A N 1
ATOM 2289 C CA . ARG A 1 303 ? -26.059 4.509 21.765 1.00 92.06 303 ARG A CA 1
ATOM 2290 C C . ARG A 1 303 ? -25.881 3.896 23.150 1.00 92.06 303 ARG A C 1
ATOM 2292 O O . ARG A 1 303 ? -26.739 4.090 24.001 1.00 92.06 303 ARG A O 1
ATOM 2299 N N . ALA A 1 304 ? -24.781 3.184 23.383 1.00 92.56 304 ALA A N 1
ATOM 2300 C CA . ALA A 1 304 ? -24.482 2.601 24.686 1.00 92.56 304 ALA A CA 1
ATOM 2301 C C . ALA A 1 304 ? -24.332 3.684 25.768 1.00 92.56 304 ALA A C 1
ATOM 2303 O O . ALA A 1 304 ? -24.899 3.557 26.849 1.00 92.56 304 ALA A O 1
ATOM 2304 N N . GLN A 1 305 ? -23.652 4.790 25.450 1.00 93.38 305 GLN A N 1
ATOM 2305 C CA . GLN A 1 305 ? -23.554 5.953 26.335 1.00 93.38 305 GLN A CA 1
ATOM 2306 C C . GLN A 1 305 ? -24.922 6.583 26.623 1.00 93.38 305 GLN A C 1
ATOM 2308 O O . GLN A 1 305 ? -25.206 6.908 27.774 1.00 93.38 305 GLN A O 1
ATOM 2313 N N . ALA A 1 306 ? -25.791 6.702 25.614 1.00 95.12 306 ALA A N 1
ATOM 2314 C CA . ALA A 1 306 ? -27.150 7.205 25.807 1.00 95.12 306 ALA A CA 1
ATOM 2315 C C . ALA A 1 306 ? -27.978 6.305 26.743 1.00 95.12 306 ALA A C 1
ATOM 2317 O O . ALA A 1 306 ? -28.701 6.820 27.592 1.00 95.12 306 ALA A O 1
ATOM 2318 N N . TYR A 1 307 ? -27.837 4.976 26.654 1.00 96.19 307 TYR A N 1
ATOM 2319 C CA . TYR A 1 307 ? -28.486 4.057 27.598 1.00 96.19 307 TYR A CA 1
ATOM 2320 C C . TYR A 1 307 ? -27.985 4.232 29.034 1.00 96.19 307 TYR A C 1
ATOM 2322 O O . TYR A 1 307 ? -28.800 4.219 29.952 1.00 96.19 307 TYR A O 1
ATOM 2330 N N . LEU A 1 308 ? -26.679 4.443 29.237 1.00 94.06 308 LEU A N 1
ATOM 2331 C CA . LEU A 1 308 ? -26.128 4.711 30.570 1.00 94.06 308 LEU A CA 1
ATOM 2332 C C . LEU A 1 308 ? -26.638 6.035 31.154 1.00 94.06 308 LEU A C 1
ATOM 2334 O O . LEU A 1 308 ? -26.986 6.086 32.329 1.00 94.06 308 LEU A O 1
ATOM 2338 N N . GLN A 1 309 ? -26.705 7.094 30.344 1.00 95.25 309 GLN A N 1
ATOM 2339 C CA . GLN A 1 309 ? -27.247 8.387 30.776 1.00 95.25 309 GLN A CA 1
ATOM 2340 C C . GLN A 1 309 ? -28.737 8.288 31.117 1.00 95.25 309 GLN A C 1
ATOM 2342 O O . GLN A 1 309 ? -29.186 8.837 32.119 1.00 95.25 309 GLN A O 1
ATOM 2347 N N . GLU A 1 310 ? -29.501 7.553 30.309 1.00 95.12 310 GLU A N 1
ATOM 2348 C CA . GLU A 1 310 ? -30.918 7.311 30.562 1.00 95.12 310 GLU A CA 1
ATOM 2349 C C . GLU A 1 310 ? -31.142 6.484 31.835 1.00 95.12 310 GLU A C 1
ATOM 2351 O O . GLU A 1 310 ? -32.061 6.786 32.595 1.00 95.12 310 GLU A O 1
ATOM 2356 N N . ALA A 1 311 ? -30.309 5.466 32.079 1.00 93.44 311 ALA A N 1
ATOM 2357 C CA . ALA A 1 311 ? -30.354 4.662 33.298 1.00 93.44 311 ALA A CA 1
ATOM 2358 C C . ALA A 1 311 ? -30.090 5.532 34.533 1.00 93.44 311 ALA A C 1
ATOM 2360 O O . ALA A 1 311 ? -30.915 5.554 35.441 1.00 93.44 311 ALA A O 1
ATOM 2361 N N . GLN A 1 312 ? -29.015 6.325 34.502 1.00 93.38 312 GLN A N 1
ATOM 2362 C CA . GLN A 1 312 ? -28.651 7.253 35.573 1.00 93.38 312 GLN A CA 1
ATOM 2363 C C . GLN A 1 312 ? -29.781 8.246 35.879 1.00 93.38 312 GLN A C 1
ATOM 2365 O O . GLN A 1 312 ? -30.185 8.398 37.027 1.00 93.38 312 GLN A O 1
ATOM 2370 N N . ARG A 1 313 ? -30.367 8.857 34.844 1.00 93.81 313 ARG A N 1
ATOM 2371 C CA . ARG A 1 313 ? -31.491 9.789 35.002 1.00 93.81 313 ARG A CA 1
ATOM 2372 C C . ARG A 1 313 ? -32.718 9.122 35.634 1.00 93.81 313 ARG A C 1
ATOM 2374 O O . ARG A 1 313 ? -33.444 9.757 36.391 1.00 93.81 313 ARG A O 1
ATOM 2381 N N . ARG A 1 314 ? -32.993 7.853 35.303 1.00 92.94 314 ARG A N 1
ATOM 2382 C CA . ARG A 1 314 ? -34.102 7.095 35.911 1.00 92.94 314 ARG A CA 1
ATOM 2383 C C . ARG A 1 314 ? -33.817 6.709 37.354 1.00 92.94 314 ARG A C 1
ATOM 2385 O O . ARG A 1 314 ? -34.765 6.655 38.130 1.00 92.94 314 ARG A O 1
ATOM 2392 N N . GLU A 1 315 ? -32.559 6.445 37.696 1.00 92.00 315 GLU A N 1
ATOM 2393 C CA . GLU A 1 315 ? -32.148 6.254 39.086 1.00 92.00 315 GLU A CA 1
ATOM 2394 C C . GLU A 1 315 ? -32.384 7.514 39.908 1.00 92.00 315 GLU A C 1
ATOM 2396 O O . GLU A 1 315 ? -33.100 7.451 40.901 1.00 92.00 315 GLU A O 1
ATOM 2401 N N . GLU A 1 316 ? -31.896 8.659 39.437 1.00 91.06 316 GLU A N 1
ATOM 2402 C CA . GLU A 1 316 ? -32.072 9.951 40.109 1.00 91.06 316 GLU A CA 1
ATOM 2403 C C . GLU A 1 316 ? -33.557 10.309 40.274 1.00 91.06 316 GLU A C 1
ATOM 2405 O O . GLU A 1 316 ? -33.998 10.645 41.368 1.00 91.06 316 GLU A O 1
ATOM 2410 N N . ALA A 1 317 ? -34.370 10.141 39.227 1.00 89.00 317 ALA A N 1
ATOM 2411 C CA . ALA A 1 317 ? -35.806 10.417 39.304 1.00 89.00 317 ALA A CA 1
ATOM 2412 C C . ALA A 1 317 ? -36.560 9.481 40.273 1.00 89.00 317 ALA A C 1
ATOM 2414 O O . ALA A 1 317 ? -37.556 9.881 40.878 1.00 89.00 317 ALA A O 1
ATOM 2415 N N . ALA A 1 318 ? -36.126 8.223 40.407 1.00 86.81 318 ALA A N 1
ATOM 2416 C CA . ALA A 1 318 ? -36.720 7.281 41.355 1.00 86.81 318 ALA A CA 1
ATOM 2417 C C . ALA A 1 318 ? -36.286 7.574 42.801 1.00 86.81 318 ALA A C 1
ATOM 2419 O O . ALA A 1 318 ? -37.105 7.456 43.713 1.00 86.81 318 ALA A O 1
ATOM 2420 N N . GLU A 1 319 ? -35.038 8.009 42.997 1.00 85.62 319 GLU A N 1
ATOM 2421 C CA . GLU A 1 319 ? -34.526 8.493 44.283 1.00 85.62 319 GLU A CA 1
ATOM 2422 C C . GLU A 1 319 ? -35.263 9.763 44.736 1.00 85.62 319 GLU A C 1
ATOM 2424 O O . GLU A 1 319 ? -35.727 9.823 45.874 1.00 85.62 319 GLU A O 1
ATOM 2429 N N . GLU A 1 320 ? -35.475 10.734 43.841 1.00 85.19 320 GLU A N 1
ATOM 2430 C CA . GLU A 1 320 ? -36.280 11.936 44.115 1.00 85.19 320 GLU A CA 1
ATOM 2431 C C . GLU A 1 320 ? -37.737 11.598 44.467 1.00 85.19 320 GLU A C 1
ATOM 2433 O O . GLU A 1 320 ? -38.350 12.243 45.318 1.00 85.19 320 GLU A O 1
ATOM 2438 N N . GLY A 1 321 ? -38.295 10.561 43.835 1.00 78.69 321 GLY A N 1
ATOM 2439 C CA . GLY A 1 321 ? -39.634 10.052 44.127 1.00 78.69 321 GLY A CA 1
ATOM 2440 C C . GLY A 1 321 ? -39.743 9.270 45.442 1.00 78.69 321 GLY A C 1
ATOM 2441 O O . GLY A 1 321 ? -40.859 8.978 45.877 1.00 78.69 321 GLY A O 1
ATOM 2442 N N . GLY A 1 322 ? -38.619 8.904 46.069 1.00 79.38 322 GLY A N 1
ATOM 2443 C CA . GLY A 1 322 ? -38.553 8.221 47.365 1.00 79.38 322 GLY A CA 1
ATOM 2444 C C . GLY A 1 322 ? -39.092 6.785 47.395 1.00 79.38 322 GLY A C 1
ATOM 2445 O O . GLY A 1 322 ? -39.241 6.218 48.476 1.00 79.38 322 GLY A O 1
ATOM 2446 N N . HIS A 1 323 ? -39.426 6.185 46.246 1.00 79.38 323 HIS A N 1
ATOM 2447 C CA . HIS A 1 323 ? -39.899 4.801 46.181 1.00 79.38 323 HIS A CA 1
ATOM 2448 C C . HIS A 1 323 ? -39.575 4.130 44.842 1.00 79.38 323 HIS A C 1
ATOM 2450 O O . HIS A 1 323 ? -39.817 4.675 43.765 1.00 79.38 323 HIS A O 1
ATOM 2456 N N . TRP A 1 324 ? -39.093 2.889 44.922 1.00 87.56 324 TRP A N 1
ATOM 2457 C CA . TRP A 1 324 ? -38.821 2.041 43.766 1.00 87.56 324 TRP A CA 1
ATOM 2458 C C . TRP A 1 324 ? -40.008 1.141 43.425 1.00 87.56 324 TRP A C 1
ATOM 2460 O O . TRP A 1 324 ? -40.537 0.418 44.271 1.00 87.56 324 TRP A O 1
ATOM 2470 N N . THR A 1 325 ? -40.389 1.118 42.149 1.00 89.38 325 THR A N 1
ATOM 2471 C CA . THR A 1 325 ? -41.337 0.143 41.594 1.00 89.38 325 THR A CA 1
ATOM 2472 C C . THR A 1 325 ? -40.615 -0.936 40.790 1.00 89.38 325 THR A C 1
ATOM 2474 O O . THR A 1 325 ? -39.548 -0.716 40.214 1.00 89.38 325 THR A O 1
ATOM 2477 N N . LEU A 1 326 ? -41.227 -2.122 40.687 1.00 88.81 326 LEU A N 1
ATOM 2478 C CA . LEU A 1 326 ? -40.643 -3.240 39.939 1.00 88.81 326 LEU A CA 1
ATOM 2479 C C . LEU A 1 326 ? -40.446 -2.894 38.452 1.00 88.81 326 LEU A C 1
ATOM 2481 O O . LEU A 1 326 ? -39.489 -3.346 37.826 1.00 88.81 326 LEU A O 1
ATOM 2485 N N . ALA A 1 327 ? -41.335 -2.071 37.888 1.00 89.56 327 ALA A N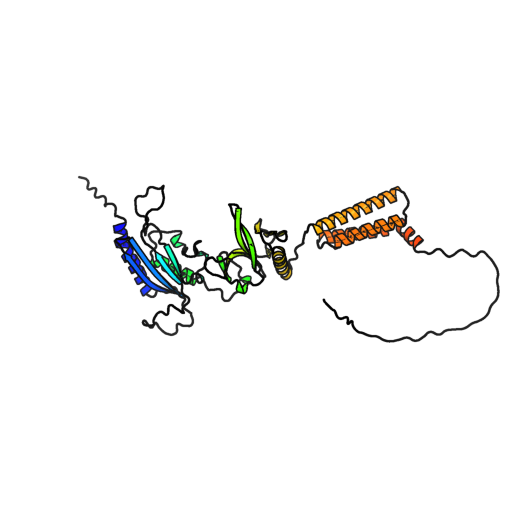 1
ATOM 2486 C CA . ALA A 1 327 ? -41.231 -1.594 36.512 1.00 89.56 327 ALA A CA 1
ATOM 2487 C C . ALA A 1 327 ? -40.015 -0.673 36.310 1.00 89.56 327 ALA A C 1
ATOM 2489 O O . ALA A 1 327 ? -39.297 -0.829 35.323 1.00 89.56 327 ALA A O 1
ATOM 2490 N N . GLN A 1 328 ? -39.744 0.236 37.256 1.00 91.25 328 GLN A N 1
ATOM 2491 C CA . GLN A 1 328 ? -38.558 1.100 37.219 1.00 91.25 328 GLN A CA 1
ATOM 2492 C C . GLN A 1 328 ? -37.269 0.281 37.333 1.00 91.25 328 GLN A C 1
ATOM 2494 O O . GLN A 1 328 ? -36.380 0.441 36.500 1.00 91.25 328 GLN A O 1
ATOM 2499 N N . VAL A 1 329 ? -37.199 -0.655 38.289 1.00 91.88 329 VAL A N 1
ATOM 2500 C CA . VAL A 1 329 ? -36.027 -1.532 38.468 1.00 91.88 329 VAL A CA 1
ATOM 2501 C C . VAL A 1 329 ? -35.738 -2.343 37.205 1.00 91.88 329 VAL A C 1
ATOM 2503 O O . VAL A 1 329 ? -34.605 -2.351 36.722 1.00 91.88 329 VAL A O 1
ATOM 2506 N N . ARG A 1 330 ? -36.759 -2.989 36.624 1.00 92.06 330 ARG A N 1
ATOM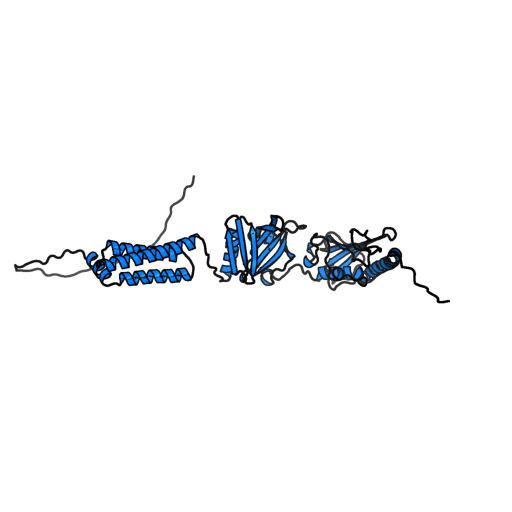 2507 C CA . ARG A 1 330 ? -36.612 -3.750 35.371 1.00 92.06 330 ARG A CA 1
ATOM 2508 C C . ARG A 1 330 ? -36.133 -2.860 34.233 1.00 92.06 330 ARG A C 1
ATOM 2510 O O . ARG A 1 330 ? -35.190 -3.216 33.536 1.00 92.06 330 ARG A O 1
ATOM 2517 N N . SER A 1 331 ? -36.728 -1.678 34.099 1.00 93.62 331 SER A N 1
ATOM 2518 C CA . SER A 1 331 ? -36.349 -0.742 33.052 1.00 93.62 331 SER A CA 1
ATOM 2519 C C . SER A 1 331 ? -34.895 -0.275 33.157 1.00 93.62 331 SER A C 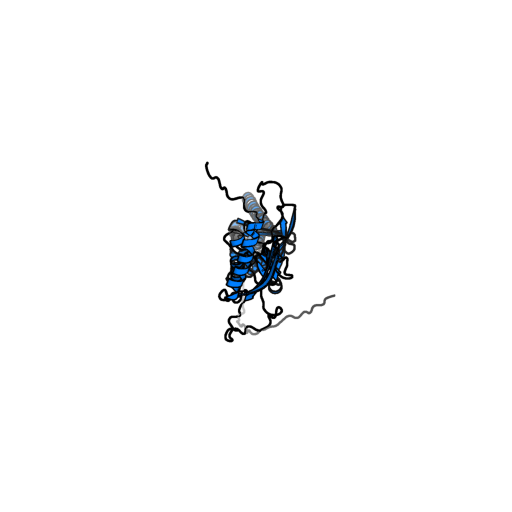1
ATOM 2521 O O . SER A 1 331 ? -34.245 -0.153 32.121 1.00 93.62 331 SER A O 1
ATOM 2523 N N . VAL A 1 332 ? -34.394 0.019 34.359 1.00 93.94 332 VAL A N 1
ATOM 2524 C CA . VAL A 1 332 ? -32.992 0.421 34.567 1.00 93.94 332 VAL A CA 1
ATOM 2525 C C . VAL A 1 332 ? -32.055 -0.748 34.254 1.00 93.94 332 VAL A C 1
ATOM 2527 O O . VAL A 1 332 ? -31.075 -0.580 33.528 1.00 93.94 332 VAL A O 1
ATOM 2530 N N . CYS A 1 333 ? -32.399 -1.960 34.699 1.00 92.94 333 CYS A N 1
ATOM 2531 C CA . CYS A 1 333 ? -31.635 -3.165 34.372 1.00 92.94 333 CYS A CA 1
ATOM 2532 C C . CYS A 1 333 ? -31.547 -3.409 32.860 1.00 92.94 333 CYS A C 1
ATOM 2534 O O . CYS A 1 333 ? -30.482 -3.763 32.357 1.00 92.94 333 CYS A O 1
ATOM 2536 N N . ASP A 1 334 ? -32.647 -3.220 32.131 1.00 94.88 334 ASP A N 1
ATOM 2537 C CA . ASP A 1 334 ? -32.681 -3.415 30.681 1.00 94.88 334 ASP A CA 1
ATOM 2538 C C . ASP A 1 334 ? -31.818 -2.387 29.944 1.00 94.88 334 ASP A C 1
ATOM 2540 O O . ASP A 1 334 ? -31.152 -2.741 28.971 1.00 94.88 334 ASP A O 1
ATOM 2544 N N . LEU A 1 335 ? -31.770 -1.139 30.418 1.00 94.88 335 LEU A N 1
ATOM 2545 C CA . LEU A 1 335 ? -30.887 -0.107 29.866 1.00 94.88 335 LEU A CA 1
ATOM 2546 C C . LEU A 1 335 ? -29.412 -0.459 30.079 1.00 94.88 335 LEU A C 1
ATOM 2548 O O . LEU A 1 335 ? -28.626 -0.381 29.134 1.00 94.88 335 LEU A O 1
ATOM 2552 N N . TYR A 1 336 ? -29.038 -0.916 31.277 1.00 95.06 336 TYR A N 1
ATOM 2553 C CA . TYR A 1 336 ? -27.673 -1.376 31.534 1.00 95.06 336 TYR A CA 1
ATOM 2554 C C . TYR A 1 336 ? -27.298 -2.594 30.686 1.00 95.06 336 TYR A C 1
ATOM 2556 O O . TYR A 1 336 ? -26.224 -2.602 30.090 1.00 95.06 336 TYR A O 1
ATOM 2564 N N . LYS A 1 337 ? -28.189 -3.585 30.549 1.00 93.75 337 LYS A N 1
ATOM 2565 C CA . LYS A 1 337 ? -27.963 -4.744 29.667 1.00 93.75 337 LYS A CA 1
ATOM 2566 C C . LYS A 1 337 ? -27.764 -4.318 28.214 1.00 93.75 337 LYS A C 1
ATOM 2568 O O . LYS A 1 337 ? -26.793 -4.732 27.588 1.00 93.75 337 LYS A O 1
ATOM 2573 N N . GLN A 1 338 ? -28.628 -3.441 27.701 1.00 94.00 338 GLN A N 1
ATOM 2574 C CA . GLN A 1 338 ? -28.503 -2.900 26.345 1.00 94.00 338 GLN A CA 1
ATOM 2575 C C . GLN A 1 338 ? -27.192 -2.126 26.162 1.00 94.00 338 GLN A C 1
ATOM 2577 O O . GLN A 1 338 ? -26.561 -2.236 25.111 1.00 94.00 338 GLN A O 1
ATOM 2582 N N . ALA A 1 339 ? -26.741 -1.374 27.170 1.00 92.69 339 ALA A N 1
ATOM 2583 C CA . ALA A 1 339 ? -25.437 -0.718 27.136 1.00 92.69 339 ALA A CA 1
ATOM 2584 C C . ALA A 1 339 ? -24.291 -1.742 27.063 1.00 92.69 339 ALA A C 1
ATOM 2586 O O . ALA A 1 339 ? -23.428 -1.625 26.191 1.00 92.69 339 ALA A O 1
ATOM 2587 N N . THR A 1 340 ? -24.308 -2.773 27.914 1.00 92.62 340 THR A N 1
ATOM 2588 C CA . THR A 1 340 ? -23.306 -3.850 27.938 1.00 92.62 340 THR A CA 1
ATOM 2589 C C . THR A 1 340 ? -23.245 -4.606 26.612 1.00 92.62 340 THR A C 1
ATOM 2591 O O . THR A 1 340 ? -22.157 -4.806 26.079 1.00 92.62 340 THR A O 1
ATOM 2594 N N . GLU A 1 341 ? -24.387 -4.980 26.033 1.00 92.50 341 GLU A N 1
ATOM 2595 C CA . GLU A 1 341 ? -24.446 -5.659 24.731 1.00 92.50 341 GLU A CA 1
ATOM 2596 C C . GLU A 1 341 ? -23.832 -4.804 23.616 1.00 92.50 341 GLU A C 1
ATOM 2598 O O . GLU A 1 341 ? -23.103 -5.299 22.753 1.00 92.50 341 GLU A O 1
ATOM 2603 N N . ARG A 1 342 ? -24.099 -3.494 23.634 1.00 90.75 342 ARG A N 1
ATOM 2604 C CA . ARG A 1 342 ? -23.592 -2.568 22.618 1.00 90.75 342 ARG A CA 1
ATOM 2605 C C . ARG A 1 342 ? -22.098 -2.302 22.769 1.00 90.75 342 ARG A C 1
ATOM 2607 O O . ARG A 1 342 ? -21.406 -2.343 21.753 1.00 90.75 342 ARG A O 1
ATOM 2614 N N . PHE A 1 343 ? -21.581 -2.101 23.981 1.00 89.19 343 PHE A N 1
ATOM 2615 C CA . PHE A 1 343 ? -20.132 -2.009 24.197 1.00 89.19 343 PHE A CA 1
ATOM 2616 C C . PHE A 1 343 ? -19.426 -3.336 23.872 1.00 89.19 343 PHE A C 1
ATOM 2618 O O . PHE A 1 343 ? -18.410 -3.335 23.178 1.00 89.19 343 PHE A O 1
ATOM 2625 N N . GLY A 1 344 ? -20.007 -4.475 24.251 1.00 84.75 344 GLY A N 1
ATOM 2626 C CA . GLY A 1 344 ? -19.455 -5.798 23.947 1.00 84.75 344 GLY A CA 1
ATOM 2627 C C . GLY A 1 344 ? -19.392 -6.114 22.448 1.00 84.75 344 GLY A C 1
ATOM 2628 O O . GLY A 1 344 ? -18.536 -6.878 22.012 1.00 84.75 344 GLY A O 1
ATOM 2629 N N . SER A 1 345 ? -20.250 -5.486 21.635 1.00 83.25 345 SER A N 1
ATOM 2630 C CA . SER A 1 345 ? -20.228 -5.633 20.173 1.00 83.25 345 SER A CA 1
ATOM 2631 C C . SER A 1 345 ? -19.055 -4.923 19.477 1.00 83.25 345 SER A C 1
ATOM 2633 O O . SER A 1 345 ? -18.841 -5.121 18.280 1.00 83.25 345 SER A O 1
ATOM 2635 N N . VAL A 1 346 ? -18.283 -4.104 20.204 1.00 83.06 346 VAL A N 1
ATOM 2636 C CA . VAL A 1 346 ? -17.126 -3.369 19.678 1.00 83.06 346 VAL A CA 1
ATOM 2637 C C . VAL A 1 346 ? -15.840 -3.925 20.287 1.00 83.06 346 VAL A C 1
ATOM 2639 O O . VAL A 1 346 ? -15.598 -3.817 21.483 1.00 83.06 346 VAL A O 1
ATOM 2642 N N . SER A 1 347 ? -14.975 -4.486 19.445 1.00 70.44 347 SER A N 1
ATOM 2643 C CA . SER A 1 347 ? -13.700 -5.091 19.851 1.00 70.44 347 SER A CA 1
ATOM 2644 C C . SER A 1 347 ? -12.585 -4.047 20.011 1.00 70.44 347 SER A C 1
ATOM 2646 O O . SER A 1 347 ? -11.568 -4.126 19.327 1.00 70.44 347 SER A O 1
ATOM 2648 N N . SER A 1 348 ? -12.782 -3.032 20.858 1.00 74.31 348 SER A N 1
ATOM 2649 C CA . SER A 1 348 ? -11.724 -2.086 21.248 1.00 74.31 348 SER A CA 1
ATOM 2650 C C . SER A 1 348 ? -11.417 -2.191 22.737 1.00 74.31 348 SER A C 1
ATOM 2652 O O . SER A 1 348 ? -12.306 -2.485 23.531 1.00 74.31 348 SER A O 1
ATOM 2654 N N . GLU A 1 349 ? -10.166 -1.934 23.121 1.00 76.94 349 GLU A N 1
ATOM 2655 C CA . GLU A 1 349 ? -9.735 -1.959 24.526 1.00 76.94 349 GLU A CA 1
ATOM 2656 C C . GLU A 1 349 ? -10.580 -1.018 25.399 1.00 76.94 349 GLU A C 1
ATOM 2658 O O . GLU A 1 349 ? -11.075 -1.411 26.454 1.00 76.94 349 GLU A O 1
ATOM 2663 N N . GLU A 1 350 ? -10.858 0.189 24.897 1.00 81.44 350 GLU A N 1
ATOM 2664 C CA . GLU A 1 350 ? -11.753 1.131 25.567 1.00 81.44 350 GLU A CA 1
ATOM 2665 C C . GLU A 1 350 ? -13.170 0.560 25.711 1.00 81.44 350 GLU A C 1
ATOM 2667 O O . GLU A 1 350 ? -13.760 0.647 26.783 1.00 81.44 350 GLU A O 1
ATOM 2672 N N . SER A 1 351 ? -13.720 -0.079 24.674 1.00 82.69 351 SER A N 1
ATOM 2673 C CA . SER A 1 351 ? -15.067 -0.653 24.749 1.00 82.69 351 SER A CA 1
ATOM 2674 C C . SER A 1 351 ? -15.142 -1.842 25.710 1.00 82.69 351 SER A C 1
ATOM 2676 O O . SER A 1 351 ? -16.145 -2.010 26.402 1.00 82.69 351 SER A O 1
ATOM 2678 N N . ILE A 1 352 ? -14.073 -2.633 25.825 1.00 83.38 352 ILE A N 1
ATOM 2679 C CA . ILE A 1 352 ? -13.962 -3.706 26.823 1.00 83.38 352 ILE A CA 1
ATOM 2680 C C . ILE A 1 352 ? -13.990 -3.108 28.236 1.00 83.38 352 ILE A C 1
ATOM 2682 O O . ILE A 1 352 ? -14.790 -3.545 29.066 1.00 83.38 352 ILE A O 1
ATOM 2686 N N . ALA A 1 353 ? -13.200 -2.061 28.495 1.00 86.50 353 ALA A N 1
ATOM 2687 C CA . ALA A 1 353 ? -13.217 -1.358 29.778 1.00 86.50 353 ALA A CA 1
ATOM 2688 C C . ALA A 1 353 ? -14.606 -0.766 30.093 1.00 86.50 353 ALA A C 1
ATOM 2690 O O . ALA A 1 353 ? -15.119 -0.937 31.199 1.00 86.50 353 ALA A O 1
ATOM 2691 N N . ARG A 1 354 ? -15.266 -0.146 29.104 1.00 88.75 354 ARG A N 1
ATOM 2692 C CA . ARG A 1 354 ? -16.633 0.398 29.230 1.00 88.75 354 ARG A CA 1
ATOM 2693 C C . ARG A 1 354 ? -17.694 -0.677 29.448 1.00 88.75 354 ARG A C 1
ATOM 2695 O O . ARG A 1 354 ? -18.656 -0.444 30.175 1.00 88.75 354 ARG A O 1
ATOM 2702 N N . THR A 1 355 ? -17.518 -1.859 28.860 1.00 90.44 355 THR A N 1
ATOM 2703 C CA . THR A 1 355 ? -18.376 -3.024 29.122 1.00 90.44 355 THR A CA 1
ATOM 2704 C C . THR A 1 355 ? -18.277 -3.416 30.596 1.00 90.44 355 THR A C 1
ATOM 2706 O O . THR A 1 355 ? -19.306 -3.585 31.248 1.00 90.44 355 THR A O 1
ATOM 2709 N N . GLY A 1 356 ? -17.055 -3.484 31.139 1.00 88.38 356 GLY A N 1
ATOM 2710 C CA . GLY A 1 356 ? -16.812 -3.728 32.563 1.00 88.38 356 GLY A CA 1
ATOM 2711 C C . GLY A 1 356 ? -17.433 -2.658 33.466 1.00 88.38 356 GLY A C 1
ATOM 2712 O O . GLY A 1 356 ? -18.087 -2.997 34.449 1.00 88.38 356 GLY A O 1
ATOM 2713 N N . GLU A 1 357 ? -17.314 -1.379 33.097 1.00 91.38 357 GLU A N 1
ATOM 2714 C CA . GLU A 1 357 ? -17.944 -0.262 33.814 1.00 91.38 357 GLU A CA 1
ATOM 2715 C C . GLU A 1 357 ? -19.477 -0.400 33.854 1.00 91.38 357 GLU A C 1
ATOM 2717 O O . GLU A 1 357 ? -20.084 -0.284 34.918 1.00 91.38 357 GLU A O 1
ATOM 2722 N N . ALA A 1 358 ? -20.112 -0.695 32.714 1.00 91.81 358 ALA A N 1
ATOM 2723 C CA . ALA A 1 358 ? -21.561 -0.874 32.623 1.00 91.81 358 ALA A CA 1
ATOM 2724 C C . ALA A 1 358 ? -22.056 -2.067 33.460 1.00 91.81 358 ALA A C 1
ATOM 2726 O O . ALA A 1 358 ? -23.061 -1.954 34.163 1.00 91.81 358 ALA A O 1
ATOM 2727 N N . VAL A 1 359 ? -21.327 -3.191 33.434 1.00 93.25 359 VAL A N 1
ATOM 2728 C CA . VAL A 1 359 ? -21.622 -4.359 34.282 1.00 93.25 359 VAL A CA 1
ATOM 2729 C C . VAL A 1 359 ? -21.461 -4.011 35.762 1.00 93.25 359 VAL A C 1
ATOM 2731 O O . VAL A 1 359 ? -22.321 -4.372 36.563 1.00 93.25 359 VAL A O 1
ATOM 2734 N N . GLY A 1 360 ? -20.411 -3.272 36.126 1.00 92.62 360 GLY A N 1
ATOM 2735 C CA . GLY A 1 360 ? -20.192 -2.807 37.495 1.00 92.62 360 GLY A CA 1
ATOM 2736 C C . GLY A 1 360 ? -21.324 -1.908 37.994 1.00 92.62 360 GLY A C 1
ATOM 2737 O O . GLY A 1 360 ? -21.821 -2.110 39.097 1.00 92.62 360 GLY A O 1
ATOM 2738 N N . ARG A 1 361 ? -21.805 -0.968 37.169 1.00 93.00 361 ARG A N 1
ATOM 2739 C CA . ARG A 1 361 ? -22.961 -0.118 37.512 1.00 93.00 361 ARG A CA 1
ATOM 2740 C C . ARG A 1 361 ? -24.239 -0.931 37.711 1.00 93.00 361 ARG A C 1
ATOM 2742 O O . ARG A 1 361 ? -24.937 -0.713 38.697 1.00 93.00 361 ARG A O 1
ATOM 2749 N N . LEU A 1 362 ? -24.505 -1.912 36.846 1.00 94.31 362 LEU A N 1
ATOM 2750 C CA . LEU A 1 362 ? -25.639 -2.828 37.010 1.00 94.31 362 LEU A CA 1
ATOM 2751 C C . LEU A 1 362 ? -25.553 -3.619 38.323 1.00 94.31 362 LEU A C 1
ATOM 2753 O O . LEU A 1 362 ? -26.546 -3.740 39.036 1.00 94.31 362 LEU A O 1
ATOM 2757 N N . GLN A 1 363 ? -24.375 -4.154 38.649 1.00 93.50 363 GLN A N 1
ATOM 2758 C CA . GLN A 1 363 ? -24.156 -4.890 39.897 1.00 93.50 363 GLN A CA 1
ATOM 2759 C C . GLN A 1 363 ? -24.352 -3.993 41.119 1.00 93.50 363 GLN A C 1
ATOM 2761 O O . GLN A 1 363 ? -25.052 -4.388 42.051 1.00 93.50 363 GLN A O 1
ATOM 2766 N N . SER A 1 364 ? -23.799 -2.780 41.100 1.00 93.31 364 SER A N 1
ATOM 2767 C CA . SER A 1 364 ? -23.997 -1.788 42.159 1.00 93.31 364 SER A CA 1
ATOM 2768 C C . SER A 1 364 ? -25.472 -1.432 42.331 1.00 93.31 364 SER A C 1
ATOM 2770 O O . SER A 1 364 ? -25.962 -1.424 43.456 1.00 93.31 364 SER A O 1
ATOM 2772 N N . PHE A 1 365 ? -26.202 -1.218 41.232 1.00 92.62 365 PHE A N 1
ATOM 2773 C CA . PHE A 1 365 ? -27.637 -0.936 41.254 1.00 92.62 365 PHE A CA 1
ATOM 2774 C C . PHE A 1 365 ? -28.446 -2.084 41.878 1.00 92.62 365 PHE A C 1
ATOM 2776 O O . PHE A 1 365 ? -29.248 -1.862 42.782 1.00 92.62 365 PHE A O 1
ATOM 2783 N N . LEU A 1 366 ? -28.190 -3.325 41.456 1.00 92.56 366 LEU A N 1
ATOM 2784 C CA . LEU A 1 366 ? -28.847 -4.522 41.999 1.00 92.56 366 LEU A CA 1
ATOM 2785 C C . LEU A 1 366 ? -28.461 -4.829 43.453 1.00 92.56 366 LEU A C 1
ATOM 2787 O O . LEU A 1 366 ? -29.175 -5.564 44.133 1.00 92.56 366 LEU A O 1
ATOM 2791 N N . SER A 1 367 ? -27.339 -4.291 43.930 1.00 92.31 367 SER A N 1
ATOM 2792 C CA . SER A 1 367 ? -26.868 -4.466 45.308 1.00 92.31 367 SER A CA 1
ATOM 2793 C C . SER A 1 367 ? -27.464 -3.448 46.283 1.00 92.31 367 SER A C 1
ATOM 2795 O O . SER A 1 367 ? -27.210 -3.534 47.483 1.00 92.31 367 SER A O 1
ATOM 2797 N N . ARG A 1 368 ? -28.253 -2.481 45.798 1.00 90.56 368 ARG A N 1
ATOM 2798 C CA . ARG A 1 368 ? -28.916 -1.494 46.656 1.00 90.56 368 ARG A CA 1
ATOM 2799 C C . ARG A 1 368 ? -29.974 -2.182 47.538 1.00 90.56 368 ARG A C 1
ATOM 2801 O O . ARG A 1 368 ? -30.797 -2.921 46.990 1.00 90.56 368 ARG A O 1
ATOM 2808 N N . PRO A 1 369 ? -30.018 -1.912 48.859 1.00 87.88 369 PRO A N 1
ATOM 2809 C CA . PRO A 1 369 ? -30.948 -2.575 49.783 1.00 87.88 369 PRO A CA 1
ATOM 2810 C C . PRO A 1 369 ? -32.414 -2.475 49.347 1.00 87.88 369 PRO A C 1
ATOM 2812 O O . PRO A 1 369 ? -33.120 -3.474 49.286 1.00 87.88 369 PRO A O 1
ATOM 2815 N N . GLU A 1 370 ? -32.844 -1.285 48.926 1.00 87.94 370 GLU A N 1
ATOM 2816 C CA . GLU A 1 370 ? -34.216 -1.010 48.479 1.00 87.94 370 GLU A CA 1
ATOM 2817 C C . GLU A 1 370 ? -34.624 -1.842 47.252 1.00 87.94 370 GLU A C 1
ATOM 2819 O O . GLU A 1 370 ? -35.768 -2.286 47.131 1.00 87.94 370 GLU A O 1
ATOM 2824 N N . VAL A 1 371 ? -33.676 -2.077 46.338 1.00 88.50 371 VAL A N 1
ATOM 2825 C CA . VAL A 1 371 ? -33.883 -2.880 45.128 1.00 88.50 371 VAL A CA 1
ATOM 2826 C C . VAL A 1 371 ? -33.915 -4.366 45.480 1.00 88.50 371 VAL A C 1
ATOM 2828 O O . VAL A 1 371 ? -34.775 -5.090 44.975 1.00 88.50 371 VAL A O 1
ATOM 2831 N N . GLN A 1 372 ? -33.030 -4.825 46.370 1.00 90.19 372 GLN A N 1
ATOM 2832 C CA . GLN A 1 372 ? -33.018 -6.213 46.841 1.00 90.19 372 GLN A CA 1
ATOM 2833 C C . GLN A 1 372 ? -34.292 -6.575 47.602 1.00 90.19 372 GLN A C 1
ATOM 2835 O O . GLN A 1 372 ? -34.901 -7.598 47.294 1.00 90.19 372 GLN A O 1
ATOM 2840 N N . ASP A 1 373 ? -34.745 -5.720 48.520 1.00 86.62 373 ASP A N 1
ATOM 2841 C CA . ASP A 1 373 ? -35.976 -5.932 49.285 1.00 86.62 373 ASP A CA 1
ATOM 2842 C C . ASP A 1 373 ? -37.202 -5.999 48.369 1.00 86.62 373 ASP A C 1
ATOM 2844 O O . ASP A 1 373 ? -38.083 -6.848 48.538 1.00 86.62 373 ASP A O 1
ATOM 2848 N N . LEU A 1 374 ? -37.258 -5.138 47.349 1.00 88.19 374 LEU A N 1
ATOM 2849 C CA . LEU A 1 374 ? -38.327 -5.149 46.354 1.00 88.19 374 LEU A CA 1
ATOM 2850 C C . LEU A 1 374 ? -38.309 -6.426 45.497 1.00 88.19 374 LEU A C 1
ATOM 2852 O O . LEU A 1 374 ? -39.361 -7.025 45.246 1.00 88.19 374 LEU A O 1
ATOM 2856 N N . LEU A 1 375 ? -37.129 -6.858 45.046 1.00 88.06 375 LEU A N 1
ATOM 2857 C CA . LEU A 1 375 ? -36.967 -8.096 44.280 1.00 88.06 375 LEU A CA 1
ATOM 2858 C C . LEU A 1 375 ? -37.294 -9.333 45.134 1.00 88.06 375 LEU A C 1
ATOM 2860 O O . LEU A 1 375 ? -37.973 -10.236 44.653 1.00 88.06 375 LEU A O 1
ATOM 2864 N N . ALA A 1 376 ? -36.908 -9.355 46.412 1.00 84.62 376 ALA A N 1
ATOM 2865 C CA . ALA A 1 376 ? -37.209 -10.443 47.342 1.00 84.62 376 ALA A CA 1
ATOM 2866 C C . ALA A 1 376 ? -38.713 -10.544 47.652 1.00 84.62 376 ALA A C 1
ATOM 2868 O O . ALA A 1 376 ? -39.294 -11.627 47.581 1.00 84.62 376 ALA A O 1
ATOM 2869 N N . ARG A 1 377 ? -39.379 -9.411 47.909 1.00 81.75 377 ARG A N 1
ATOM 2870 C CA . ARG A 1 377 ? -40.836 -9.347 48.126 1.00 81.75 377 ARG A CA 1
ATOM 2871 C C . ARG A 1 377 ? -41.652 -9.823 46.931 1.00 81.75 377 ARG A C 1
ATOM 2873 O O . ARG A 1 377 ? -42.746 -10.338 47.109 1.00 81.75 377 ARG A O 1
ATOM 2880 N N . THR A 1 378 ? -41.147 -9.604 45.721 1.00 76.19 378 THR A N 1
ATOM 2881 C CA . THR A 1 378 ? -41.821 -10.020 44.483 1.00 76.19 378 THR A CA 1
ATOM 2882 C C . THR A 1 378 ? -41.472 -11.450 44.070 1.00 76.19 378 THR A C 1
ATOM 2884 O O . THR A 1 378 ? -42.219 -12.051 43.301 1.00 76.19 378 THR A O 1
ATOM 2887 N N . ALA A 1 379 ? -40.374 -12.008 44.592 1.00 67.06 379 ALA A N 1
ATOM 2888 C CA . ALA A 1 379 ? -39.982 -13.403 44.409 1.00 67.06 379 ALA A CA 1
ATOM 2889 C C . ALA A 1 379 ? -40.681 -14.363 45.388 1.00 67.06 379 ALA A C 1
ATOM 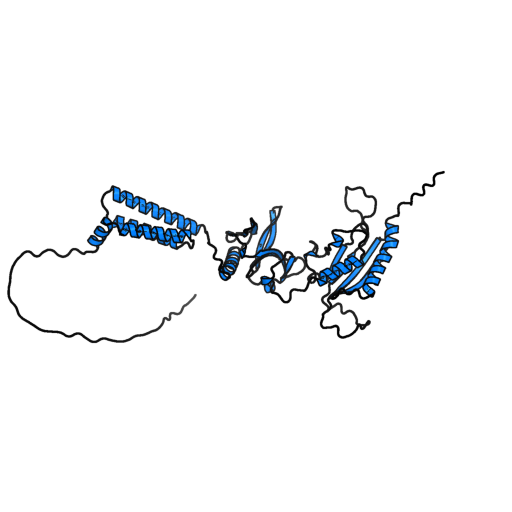2891 O O . ALA A 1 379 ? -40.850 -15.534 45.058 1.00 67.06 379 ALA A O 1
ATOM 2892 N N . SER A 1 380 ? -41.109 -13.884 46.559 1.00 52.22 380 SER A N 1
ATOM 2893 C CA . SER A 1 380 ? -41.920 -14.664 47.499 1.00 52.22 380 SER A CA 1
ATOM 2894 C C . SER A 1 380 ? -43.401 -14.627 47.097 1.00 52.22 380 SER A C 1
ATOM 2896 O O . SER A 1 380 ? -44.034 -13.579 47.236 1.00 52.22 380 SER A O 1
ATOM 2898 N N . PRO A 1 381 ? -44.004 -15.737 46.630 1.00 48.69 381 PRO A N 1
ATOM 2899 C CA . PRO A 1 381 ? -45.448 -15.806 46.467 1.00 48.69 381 PRO A CA 1
ATOM 2900 C C . PRO A 1 381 ? -46.073 -15.820 47.866 1.00 48.69 381 PRO A C 1
ATOM 2902 O O . PRO A 1 381 ? -45.876 -16.756 48.638 1.00 48.69 381 PRO A O 1
ATOM 2905 N N . THR A 1 382 ? -46.787 -14.762 48.239 1.00 44.12 382 THR A N 1
ATOM 2906 C CA . THR A 1 382 ? -47.514 -14.733 49.510 1.00 44.12 382 THR A CA 1
ATOM 2907 C C . THR A 1 382 ? -48.664 -15.736 49.457 1.00 44.12 382 THR A C 1
ATOM 2909 O O . THR A 1 382 ? -49.569 -15.612 48.637 1.00 44.12 382 THR A O 1
ATOM 2912 N N . GLY A 1 383 ? -48.610 -16.728 50.341 1.00 45.09 383 GLY A N 1
ATOM 2913 C CA . GLY A 1 383 ? -49.651 -17.726 50.554 1.00 45.09 383 GLY A CA 1
ATOM 2914 C C . GLY A 1 383 ? -49.414 -18.488 51.854 1.00 45.09 383 GLY A C 1
ATOM 2915 O O . GLY A 1 383 ? -49.323 -19.708 51.842 1.00 45.09 383 GLY A O 1
ATOM 2916 N N . ALA A 1 384 ? -49.250 -17.766 52.960 1.00 37.53 384 ALA A N 1
ATOM 2917 C CA . ALA A 1 384 ? -49.383 -18.318 54.302 1.00 37.53 384 ALA A CA 1
ATOM 2918 C C . ALA A 1 384 ? -50.138 -17.284 55.144 1.00 37.53 384 ALA A C 1
ATOM 2920 O O . ALA A 1 384 ? -49.541 -16.380 55.727 1.00 37.53 384 ALA A O 1
ATOM 2921 N N . GLU A 1 385 ? -51.468 -17.377 55.121 1.00 38.94 385 GLU A N 1
ATOM 2922 C CA . GLU A 1 385 ? -52.286 -16.861 56.218 1.00 38.94 385 GLU A CA 1
ATOM 2923 C C . GLU A 1 385 ? -51.935 -17.635 57.502 1.00 38.94 385 GLU A C 1
ATOM 2925 O O . GLU A 1 385 ? -51.641 -18.835 57.429 1.00 38.94 385 GLU A O 1
ATOM 2930 N N . PRO A 1 386 ? -51.940 -16.987 58.677 1.00 47.41 386 PRO A N 1
ATOM 2931 C CA . PRO A 1 386 ? -51.793 -17.688 59.944 1.00 47.41 386 PRO A CA 1
ATOM 2932 C C . PRO A 1 386 ? -53.118 -18.391 60.293 1.00 47.41 386 PRO A C 1
ATOM 2934 O O . PRO A 1 386 ? -54.167 -17.756 60.186 1.00 47.41 386 PRO A O 1
ATOM 2937 N N . PRO A 1 387 ? -53.125 -19.665 60.727 1.00 42.03 387 PRO A N 1
ATOM 2938 C CA . PRO A 1 387 ? -54.333 -20.248 61.284 1.00 42.03 387 PRO A CA 1
ATOM 2939 C C . PRO A 1 387 ? -54.486 -19.812 62.746 1.00 42.03 387 PRO A C 1
ATOM 2941 O O . PRO A 1 387 ? -53.629 -20.090 63.587 1.00 42.03 387 PRO A O 1
ATOM 2944 N N . ASP A 1 388 ? -55.602 -19.144 63.031 1.00 35.97 388 ASP A N 1
ATOM 2945 C CA . ASP A 1 388 ? -56.158 -19.014 64.373 1.00 35.97 388 ASP A CA 1
ATOM 2946 C C . ASP A 1 388 ? -56.734 -20.371 64.836 1.00 35.97 388 ASP A C 1
ATOM 2948 O O . ASP A 1 388 ? -57.608 -20.934 64.187 1.00 35.97 388 ASP A O 1
ATOM 2952 N N . SER A 1 389 ? -56.222 -20.831 65.982 1.00 40.25 389 SER A N 1
ATOM 2953 C CA . SER A 1 389 ? -56.872 -21.538 67.107 1.00 40.25 389 SER A CA 1
ATOM 2954 C C . SER A 1 389 ? -57.665 -22.857 66.934 1.00 40.25 389 SER A C 1
ATOM 2956 O O . SER A 1 389 ? -58.689 -22.913 66.267 1.00 40.25 389 SER A O 1
ATOM 2958 N N . ASP A 1 390 ? -57.225 -23.833 67.750 1.00 36.06 390 ASP A N 1
ATOM 2959 C CA . ASP A 1 390 ? -57.945 -24.929 68.439 1.00 36.06 390 ASP A CA 1
ATOM 2960 C C . ASP A 1 390 ? -58.677 -26.027 67.641 1.00 36.06 390 ASP A C 1
ATOM 2962 O O . ASP A 1 390 ? -59.735 -25.806 67.066 1.00 36.06 390 ASP A O 1
ATOM 2966 N N . GLU A 1 391 ? -58.155 -27.264 67.706 1.00 32.44 391 GLU A N 1
ATOM 2967 C CA . GLU A 1 391 ? -58.709 -28.375 68.520 1.00 32.44 391 GLU A CA 1
ATOM 2968 C C . GLU A 1 391 ? -57.848 -29.656 68.315 1.00 32.44 391 GLU A C 1
ATOM 2970 O O . GLU A 1 391 ? -57.465 -30.004 67.200 1.00 32.44 391 GLU A O 1
ATOM 2975 N N . SER A 1 392 ? -57.478 -30.344 69.401 1.00 35.16 392 SER A N 1
ATOM 2976 C CA . SER A 1 392 ? -56.811 -31.674 69.435 1.00 35.16 392 SER A CA 1
ATOM 2977 C C . SER A 1 392 ? -57.782 -32.710 70.038 1.00 35.16 392 SER A C 1
ATOM 2979 O O . SER A 1 392 ? -58.786 -32.262 70.595 1.00 35.16 392 SER A O 1
ATOM 2981 N N . PRO A 1 393 ? -57.495 -34.035 70.140 1.00 52.91 393 PRO A N 1
ATOM 2982 C CA . PRO A 1 393 ? -56.491 -34.928 69.515 1.00 52.91 393 PRO A CA 1
ATOM 2983 C C . PRO A 1 393 ? -57.189 -36.167 68.844 1.00 52.91 393 PRO A C 1
ATOM 2985 O O . PRO A 1 393 ? -58.411 -36.199 68.768 1.00 52.91 393 PRO A O 1
ATOM 2988 N N . ASP A 1 394 ? -56.577 -37.201 68.243 1.00 34.19 394 ASP A N 1
ATOM 2989 C CA . ASP A 1 394 ? -55.618 -38.211 68.751 1.00 34.19 394 ASP A CA 1
ATOM 2990 C C . ASP A 1 394 ? -55.304 -39.260 67.618 1.00 34.19 394 ASP A C 1
ATOM 2992 O O . ASP A 1 394 ? -55.799 -39.081 66.501 1.00 34.19 394 ASP A O 1
ATOM 2996 N N . PRO A 1 395 ? -54.477 -40.323 67.806 1.00 50.44 395 PRO A N 1
ATOM 2997 C CA . PRO A 1 395 ? -53.396 -40.693 66.883 1.00 50.44 395 PRO A CA 1
ATOM 2998 C C . PRO A 1 395 ? -53.512 -42.115 66.281 1.00 50.44 395 PRO A C 1
ATOM 3000 O O . PRO A 1 395 ? -54.412 -42.868 66.624 1.00 50.44 395 PRO A O 1
ATOM 3003 N N . GLU A 1 396 ? -52.567 -42.481 65.401 1.00 31.56 396 GLU A N 1
ATOM 3004 C CA . GLU A 1 396 ? -51.874 -43.790 65.289 1.00 31.56 396 GLU A CA 1
ATOM 3005 C C . GLU A 1 396 ? -51.343 -44.017 63.860 1.00 31.56 396 GLU A C 1
ATOM 3007 O O . GLU A 1 396 ? -52.004 -43.689 62.878 1.00 31.56 396 GLU A O 1
ATOM 3012 N N . GLY A 1 397 ? -50.162 -44.641 63.737 1.00 30.58 397 GLY A N 1
ATOM 3013 C CA . GLY A 1 397 ? -49.802 -45.362 62.506 1.00 30.58 397 GLY A CA 1
ATOM 3014 C C . GLY A 1 397 ? -48.392 -45.160 61.952 1.00 30.58 397 GLY A C 1
ATOM 3015 O O . GLY A 1 397 ? -48.209 -44.597 60.881 1.00 30.58 397 GLY A O 1
ATOM 3016 N N . SER A 1 398 ? -47.406 -45.679 62.676 1.00 30.52 398 SER A N 1
ATOM 3017 C CA . SER A 1 398 ? -46.037 -46.031 62.279 1.00 30.52 398 SER A CA 1
ATOM 3018 C C . SER A 1 398 ? -45.814 -46.505 60.828 1.00 30.52 398 SER A C 1
ATOM 3020 O O . SER A 1 398 ? -46.599 -47.288 60.303 1.00 30.52 398 SER A O 1
ATOM 3022 N N . GLY A 1 399 ? -44.614 -46.233 60.287 1.00 29.61 399 GLY A N 1
ATOM 3023 C CA . GLY A 1 399 ? -43.868 -47.284 59.569 1.00 29.61 399 GLY A CA 1
ATOM 3024 C C . GLY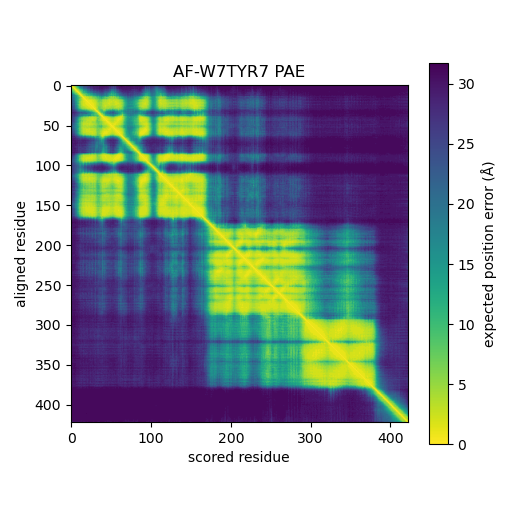 A 1 399 ? -43.201 -46.950 58.227 1.00 29.61 399 GLY A C 1
ATOM 3025 O O . GLY A 1 399 ? -43.738 -47.261 57.176 1.00 29.61 399 GLY A O 1
ATOM 3026 N N . THR A 1 400 ? -41.950 -46.481 58.310 1.00 30.67 400 THR A N 1
ATOM 3027 C CA . THR A 1 400 ? -40.756 -46.972 57.571 1.00 30.67 400 THR A CA 1
ATOM 3028 C C . THR A 1 400 ? -40.706 -47.067 56.030 1.00 30.67 400 THR A C 1
ATOM 3030 O O . THR A 1 400 ? -41.320 -47.925 55.414 1.00 30.67 400 THR A O 1
ATOM 3033 N N . LEU A 1 401 ? -39.750 -46.292 55.484 1.00 33.28 401 LEU A N 1
ATOM 3034 C CA . LEU A 1 401 ? -38.607 -46.696 54.632 1.00 33.28 401 LEU A CA 1
ATOM 3035 C C . LEU A 1 401 ? -38.854 -47.657 53.450 1.00 33.28 401 LEU A C 1
ATOM 3037 O O . LEU A 1 401 ? -39.057 -48.846 53.655 1.00 33.28 401 LEU A O 1
ATOM 3041 N N . SER A 1 402 ? -38.567 -47.196 52.225 1.00 29.75 402 SER A N 1
ATOM 3042 C CA . SER A 1 402 ? -37.374 -47.644 51.476 1.00 29.75 402 SER A CA 1
ATOM 3043 C C . SER A 1 402 ? -37.257 -46.920 50.123 1.00 29.75 402 SER A C 1
ATOM 3045 O O . SER A 1 402 ? -38.196 -46.909 49.329 1.00 29.75 402 SER A O 1
ATOM 3047 N N . SER A 1 403 ? -36.085 -46.345 49.854 1.00 32.59 403 SER A N 1
ATOM 3048 C CA . SER A 1 403 ? -35.647 -45.889 48.524 1.00 32.59 403 SER A CA 1
ATOM 3049 C C . SER A 1 403 ? -34.765 -46.979 47.865 1.00 32.59 403 SER A C 1
ATOM 3051 O O . SER A 1 403 ? -34.536 -48.029 48.459 1.00 32.59 403 SER A O 1
ATOM 3053 N N . PRO A 1 404 ? -34.167 -46.729 46.689 1.00 57.69 404 PRO A N 1
ATOM 3054 C CA . PRO A 1 404 ? -34.597 -47.124 45.348 1.00 57.69 404 PRO A CA 1
ATOM 3055 C C . PRO A 1 404 ? -33.659 -48.217 44.772 1.00 57.69 404 PRO A C 1
ATOM 3057 O O . PRO A 1 404 ? -32.877 -48.816 45.512 1.00 57.69 404 PRO A O 1
ATOM 3060 N N . PRO A 1 405 ? -33.612 -48.424 43.443 1.00 42.09 405 PRO A N 1
ATOM 3061 C CA . PRO A 1 405 ? -32.342 -48.033 42.832 1.00 42.09 405 PRO A CA 1
ATOM 3062 C C . PRO A 1 405 ? -32.429 -47.398 41.438 1.00 42.09 405 PRO A C 1
ATOM 3064 O O . PRO A 1 405 ? -33.310 -47.645 40.620 1.00 42.09 405 PRO A O 1
ATOM 3067 N N . ALA A 1 406 ? -31.397 -46.589 41.210 1.00 32.69 406 ALA A N 1
ATOM 3068 C CA . ALA A 1 406 ? -30.846 -46.134 39.941 1.00 32.69 406 ALA A CA 1
ATOM 3069 C C . ALA A 1 406 ? -30.369 -47.343 39.077 1.00 32.69 406 ALA A C 1
ATOM 3071 O O . ALA A 1 406 ? -30.272 -48.450 39.587 1.00 32.69 406 ALA A O 1
ATOM 3072 N N . ARG A 1 407 ? -29.952 -47.274 37.805 1.00 34.53 407 ARG A N 1
ATOM 3073 C CA . ARG A 1 407 ? -29.180 -46.261 37.069 1.00 34.53 407 ARG A CA 1
ATOM 3074 C C . ARG A 1 407 ? -28.857 -46.834 35.665 1.00 34.53 407 ARG A C 1
ATOM 3076 O O . ARG A 1 407 ? -28.785 -48.050 35.529 1.00 34.53 407 ARG A O 1
ATOM 3083 N N . LYS A 1 408 ? -28.421 -45.935 34.766 1.00 33.56 408 LYS A N 1
ATOM 3084 C CA . LYS A 1 408 ? -27.530 -46.121 33.584 1.00 33.56 408 LYS A CA 1
ATOM 3085 C C . LYS A 1 408 ? -28.161 -46.712 32.318 1.00 33.56 408 LYS A C 1
ATOM 3087 O O . LYS A 1 408 ? -28.879 -47.692 32.388 1.00 33.56 408 LYS A O 1
ATOM 3092 N N . GLY A 1 409 ? -27.878 -46.208 31.119 1.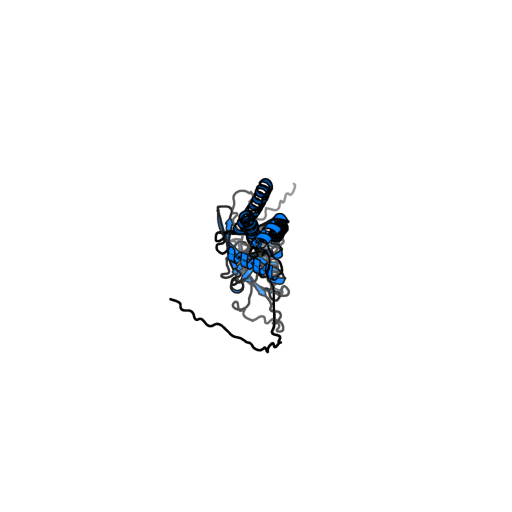00 30.92 409 GLY A N 1
ATOM 3093 C CA . GLY A 1 409 ? -26.998 -45.131 30.634 1.00 30.92 409 GLY A CA 1
ATOM 3094 C C . GLY A 1 409 ? -27.387 -44.860 29.167 1.00 30.92 409 GLY A C 1
ATOM 3095 O O . GLY A 1 409 ? -27.984 -45.725 28.537 1.00 30.92 409 GLY A O 1
ATOM 3096 N N . GLU A 1 410 ? -27.323 -43.619 28.676 1.00 31.19 410 GLU A N 1
ATOM 3097 C CA . GLU A 1 410 ? -26.182 -43.108 27.883 1.00 31.19 410 GLU A CA 1
ATOM 3098 C C . GLU A 1 410 ? -25.902 -43.991 26.637 1.00 31.19 410 GLU A C 1
ATOM 3100 O O . GLU A 1 410 ? -25.636 -45.174 26.780 1.00 31.19 410 GLU A O 1
ATOM 3105 N N . VAL A 1 411 ? -25.889 -43.524 25.378 1.00 34.34 411 VAL A N 1
ATOM 3106 C CA . VAL A 1 411 ? -25.370 -42.243 24.876 1.00 34.34 411 VAL A CA 1
ATOM 3107 C C . VAL A 1 411 ? -25.497 -42.170 23.316 1.00 34.34 411 VAL A C 1
ATOM 3109 O O . VAL A 1 411 ? -25.568 -43.199 22.654 1.00 34.34 411 VAL A O 1
ATOM 3112 N N . PHE A 1 412 ? -25.425 -40.942 22.766 1.00 31.38 412 PHE A N 1
ATOM 3113 C CA . PHE A 1 412 ? -25.095 -40.496 21.383 1.00 31.38 412 PHE A CA 1
ATOM 3114 C C . PHE A 1 412 ? -26.054 -40.714 20.186 1.00 31.38 412 PHE A C 1
ATOM 3116 O O . PHE A 1 412 ? -26.323 -41.826 19.755 1.00 31.38 412 PHE A O 1
ATOM 3123 N N . GLY A 1 413 ? -26.316 -39.603 19.468 1.00 28.69 413 GLY A N 1
ATOM 3124 C CA . GLY A 1 413 ? -25.831 -39.511 18.079 1.00 28.69 413 GLY A CA 1
ATOM 3125 C C . GLY A 1 413 ? -26.780 -39.024 16.969 1.00 28.69 413 GLY A C 1
ATOM 3126 O O . GLY A 1 413 ? -27.392 -39.828 16.287 1.00 28.69 413 GLY A O 1
ATOM 3127 N N . ARG A 1 414 ? -26.695 -37.716 16.671 1.00 30.97 414 ARG A N 1
ATOM 3128 C CA . ARG A 1 414 ? -26.579 -37.105 15.320 1.00 30.97 414 ARG A CA 1
ATOM 3129 C C . ARG A 1 414 ? -27.780 -37.072 14.339 1.00 30.97 414 ARG A C 1
ATOM 3131 O O . ARG A 1 414 ? -28.095 -38.014 13.630 1.00 30.97 414 ARG A O 1
ATOM 3138 N N . VAL A 1 415 ? -28.320 -35.854 14.221 1.00 34.91 415 VAL A N 1
ATOM 3139 C CA . VAL A 1 415 ? -28.553 -35.026 13.011 1.00 34.91 415 VAL A CA 1
ATOM 3140 C C . VAL A 1 415 ? -28.497 -35.704 11.630 1.00 34.91 415 VAL A C 1
ATOM 3142 O O . VAL A 1 415 ? -27.442 -36.140 11.177 1.00 34.91 415 VAL A O 1
ATOM 3145 N N . GLY A 1 416 ? -29.594 -35.552 10.881 1.00 30.25 416 GLY A N 1
ATOM 3146 C CA . GLY A 1 416 ? -29.605 -35.546 9.418 1.00 30.25 416 GLY A CA 1
ATOM 3147 C C . GLY A 1 416 ? -30.853 -34.844 8.873 1.00 30.25 416 GLY A C 1
ATOM 3148 O O . GLY A 1 416 ? -31.947 -35.397 8.940 1.00 30.25 416 GLY A O 1
ATOM 3149 N N . ARG A 1 417 ? -30.715 -33.640 8.299 1.00 37.00 417 ARG A N 1
ATOM 3150 C CA . ARG A 1 417 ? -31.736 -33.084 7.395 1.00 37.00 417 ARG A CA 1
ATOM 3151 C C . ARG A 1 417 ? -31.092 -32.491 6.148 1.00 37.00 417 ARG A C 1
ATOM 3153 O O . ARG A 1 417 ? -30.247 -31.606 6.219 1.00 37.00 417 ARG A O 1
ATOM 3160 N N . ARG A 1 418 ? -31.508 -33.084 5.029 1.00 37.19 418 ARG A N 1
ATOM 3161 C CA . ARG A 1 418 ? -31.174 -32.789 3.638 1.00 37.19 418 ARG A CA 1
ATOM 3162 C C . ARG A 1 418 ? -31.762 -31.445 3.217 1.00 37.19 418 ARG A C 1
ATOM 3164 O O . ARG A 1 418 ? -32.835 -31.071 3.684 1.00 37.19 418 ARG A O 1
ATOM 3171 N N . GLY A 1 419 ? -31.070 -30.780 2.298 1.00 30.86 419 GLY A N 1
ATOM 3172 C CA . GLY A 1 419 ? -31.601 -29.645 1.558 1.00 30.86 419 GLY A CA 1
ATOM 3173 C C . GLY A 1 419 ? -32.531 -30.044 0.414 1.00 30.86 419 GLY A C 1
ATOM 3174 O O . GLY A 1 419 ? -32.606 -31.209 0.029 1.00 30.86 419 GLY A O 1
ATOM 3175 N N . HIS A 1 420 ? -33.169 -29.027 -0.154 1.00 36.69 420 HIS A N 1
ATOM 3176 C CA . HIS A 1 420 ? -33.551 -28.952 -1.558 1.00 36.69 420 HIS A CA 1
ATOM 3177 C C . HIS A 1 420 ? -33.558 -27.481 -1.966 1.00 36.69 420 HIS A C 1
ATOM 3179 O O . HIS A 1 420 ? -34.143 -26.645 -1.278 1.00 36.69 420 HIS A O 1
ATOM 3185 N N . GLY A 1 421 ? -32.843 -27.198 -3.053 1.00 35.97 421 GLY A N 1
ATOM 3186 C CA . GLY A 1 421 ? -32.982 -25.973 -3.820 1.00 35.97 421 GLY A CA 1
ATOM 3187 C C . GLY A 1 421 ? -34.117 -26.091 -4.835 1.00 35.97 421 GLY A C 1
ATOM 3188 O O . GLY A 1 421 ? -34.599 -27.190 -5.123 1.00 35.97 421 GLY A O 1
ATOM 3189 N N . VAL A 1 422 ? -34.482 -24.929 -5.363 1.00 42.41 422 VAL A N 1
ATOM 3190 C CA . VAL A 1 422 ? -35.078 -24.713 -6.683 1.00 42.41 422 VAL A CA 1
ATOM 3191 C C . VAL A 1 422 ? -34.239 -23.636 -7.348 1.00 42.41 422 VAL A C 1
ATOM 3193 O O . VAL A 1 422 ? -33.870 -22.685 -6.617 1.00 42.41 422 VAL A O 1
#

Sequence (422 aa):
MTDSSDPAPVSPTSIWSSRMPRELASLEEKLRRGTSTRTCRVTVLSKTLDNDNGVCKCTVMLNRRDEQADDRGPDEDEPLDLGETGGVLLEVDASSRPATGEGTGVSGATAYPFVPPIINVIQGIDLLPAAYVGEDGRTLLLAALRAWTPKVGLADLVLAAAEAVQGFEGAHDEDPETRGYEPNHVLDVRHLGDRLFPGSVPQQGGDMLPRYLVVTEAWVLNVKAHEAKLGSVVVVKARPQAHIGKLRYKQGCSISVEFRDGDRWLLAMSRAQECVEAIQEALRARGVVGFRTSQAALNHVARAQAYLQEAQRREEAAEEGGHWTLAQVRSVCDLYKQATERFGSVSSEESIARTGEAVGRLQSFLSRPEVQDLLARTASPTGAEPPDSDESPDPEGSGTLSSPPARKGEVFGRVGRRGHGV

Organism: NCBI:txid72520